Protein AF-A0A0D0D983-F1 (afdb_monomer_lite)

Radius of gyration: 30.95 Å; chains: 1; bounding box: 93×70×73 Å

Structure (mmCIF, N/CA/C/O backbone):
data_AF-A0A0D0D983-F1
#
_entry.id   AF-A0A0D0D983-F1
#
loop_
_atom_site.group_PDB
_atom_site.id
_atom_site.type_symbol
_atom_site.label_atom_id
_atom_site.label_alt_id
_atom_site.label_comp_id
_atom_site.label_asym_id
_atom_site.label_entity_id
_atom_site.label_seq_id
_atom_site.pdbx_PDB_ins_code
_atom_site.Cartn_x
_atom_site.Cartn_y
_atom_site.Cartn_z
_atom_site.occupancy
_atom_site.B_iso_or_equiv
_atom_site.auth_seq_id
_atom_site.auth_comp_id
_atom_site.auth_asym_id
_atom_site.auth_atom_id
_atom_site.pdbx_PDB_model_num
ATOM 1 N N . MET A 1 1 ? 35.227 32.029 10.559 1.00 40.72 1 MET A N 1
ATOM 2 C CA . MET A 1 1 ? 36.625 31.815 11.017 1.00 40.72 1 MET A CA 1
ATOM 3 C C . MET A 1 1 ? 36.654 30.471 11.719 1.00 40.72 1 MET A C 1
ATOM 5 O O . MET A 1 1 ? 35.724 30.295 12.499 1.00 40.72 1 MET A O 1
ATOM 9 N N . PRO A 1 2 ? 37.573 29.514 11.460 1.00 29.91 2 PRO A N 1
ATOM 10 C CA . PRO A 1 2 ? 38.997 29.578 11.035 1.00 29.91 2 PRO A CA 1
ATOM 11 C C . PRO A 1 2 ? 39.273 28.670 9.791 1.00 29.91 2 PRO A C 1
ATOM 13 O O . PRO A 1 2 ? 38.312 28.164 9.230 1.00 29.91 2 PRO A O 1
ATOM 16 N N . SER A 1 3 ? 40.459 28.376 9.238 1.00 24.23 3 SER A N 1
ATOM 17 C CA . SER A 1 3 ? 41.839 28.895 9.237 1.00 24.23 3 SER A CA 1
ATOM 18 C C . SER A 1 3 ? 42.443 28.533 7.862 1.00 24.23 3 SER A C 1
ATOM 20 O O . SER A 1 3 ? 42.265 27.422 7.366 1.00 24.23 3 SER A O 1
ATOM 22 N N . GLN A 1 4 ? 43.168 29.464 7.239 1.00 34.78 4 GLN A N 1
ATOM 23 C CA . GLN A 1 4 ? 44.012 29.185 6.075 1.00 34.78 4 GLN A CA 1
ATOM 24 C C . GLN A 1 4 ? 45.352 28.624 6.559 1.00 34.78 4 GLN A C 1
ATOM 26 O O . GLN A 1 4 ? 46.092 29.324 7.247 1.00 34.78 4 GLN A O 1
ATOM 31 N N . ASN A 1 5 ? 45.689 27.395 6.166 1.00 28.53 5 ASN A N 1
ATOM 32 C CA . ASN A 1 5 ? 47.067 26.911 6.218 1.00 28.53 5 ASN A CA 1
ATOM 33 C C . ASN A 1 5 ? 47.711 27.123 4.847 1.00 28.53 5 ASN A C 1
ATOM 35 O O . ASN A 1 5 ? 47.499 26.363 3.904 1.00 28.53 5 ASN A O 1
ATOM 39 N N . HIS A 1 6 ? 48.491 28.195 4.757 1.00 31.31 6 HIS A N 1
ATOM 40 C CA . HIS A 1 6 ? 49.350 28.514 3.629 1.00 31.31 6 HIS A CA 1
ATOM 41 C C . HIS A 1 6 ? 50.583 27.597 3.689 1.00 31.31 6 HIS A C 1
ATOM 43 O O . HIS A 1 6 ? 51.436 27.762 4.558 1.00 31.31 6 HIS A O 1
ATOM 49 N N . ILE A 1 7 ? 50.696 26.627 2.777 1.00 30.27 7 ILE A N 1
ATOM 50 C CA . ILE A 1 7 ? 51.975 25.954 2.506 1.00 30.27 7 ILE A CA 1
ATOM 51 C C . ILE A 1 7 ? 52.600 26.671 1.313 1.00 30.27 7 ILE A C 1
ATOM 53 O O . ILE A 1 7 ? 52.200 26.486 0.166 1.00 30.27 7 ILE A O 1
ATOM 57 N N . SER A 1 8 ? 53.563 27.542 1.596 1.00 40.62 8 SER A N 1
ATOM 58 C CA . SER A 1 8 ? 54.465 28.115 0.604 1.00 40.62 8 SER A CA 1
ATOM 59 C C . SER A 1 8 ? 55.426 27.028 0.112 1.00 40.62 8 SER A C 1
ATOM 61 O O . SER A 1 8 ? 56.425 26.708 0.749 1.00 40.62 8 SER A O 1
ATOM 63 N N . SER A 1 9 ? 55.135 26.448 -1.051 1.00 34.34 9 SER A N 1
ATOM 64 C CA . SER A 1 9 ? 56.134 25.717 -1.832 1.00 34.34 9 SER A CA 1
ATOM 65 C C . SER A 1 9 ? 56.371 26.460 -3.138 1.00 34.34 9 SER A C 1
ATOM 67 O O . SER A 1 9 ? 55.798 26.153 -4.178 1.00 34.34 9 SER A O 1
ATOM 69 N N . THR A 1 10 ? 57.232 27.472 -3.083 1.00 44.28 10 THR A N 1
ATOM 70 C CA . THR A 1 10 ? 57.889 28.046 -4.259 1.00 44.28 10 THR A CA 1
ATOM 71 C C . THR A 1 10 ? 58.893 27.031 -4.806 1.00 44.28 10 THR A C 1
ATOM 73 O O . THR A 1 10 ? 60.103 27.165 -4.652 1.00 44.28 10 THR A O 1
ATOM 76 N N . LYS A 1 11 ? 58.394 25.976 -5.454 1.00 43.31 11 LYS A N 1
ATOM 77 C CA . LYS A 1 11 ? 59.186 25.227 -6.429 1.00 43.31 11 LYS A CA 1
ATOM 78 C C . LYS A 1 11 ? 58.857 25.790 -7.799 1.00 43.31 11 LYS A C 1
ATOM 80 O O . LYS A 1 11 ? 57.850 25.432 -8.400 1.00 43.31 11 LYS A O 1
ATOM 85 N N . VAL A 1 12 ? 59.712 26.695 -8.268 1.00 46.66 12 VAL A N 1
ATOM 86 C CA . VAL A 1 12 ? 59.749 27.059 -9.685 1.00 46.66 12 VAL A CA 1
ATOM 87 C C . VAL A 1 12 ? 59.957 25.754 -10.466 1.00 46.66 12 VAL A C 1
ATOM 89 O O . VAL A 1 12 ? 60.898 25.018 -10.148 1.00 46.66 12 VAL A O 1
ATOM 92 N N . PRO A 1 13 ? 59.068 25.400 -11.409 1.00 44.19 13 PRO A N 1
ATOM 93 C CA . PRO A 1 13 ? 59.218 24.172 -12.173 1.00 44.19 13 PRO A CA 1
ATOM 94 C C . PRO A 1 13 ? 60.497 24.243 -13.023 1.00 44.19 13 PRO A C 1
ATOM 96 O O . PRO A 1 13 ? 60.890 25.333 -13.447 1.00 44.19 13 PRO A O 1
ATOM 99 N N . PRO A 1 14 ? 61.173 23.109 -13.274 1.00 44.84 14 PRO A N 1
ATOM 100 C CA . PRO A 1 14 ? 62.372 23.101 -14.097 1.00 44.84 14 PRO A CA 1
ATOM 101 C C . PRO A 1 14 ? 62.023 23.540 -15.522 1.00 44.84 14 PRO A C 1
ATOM 103 O O . PRO A 1 14 ? 61.199 22.923 -16.199 1.00 44.84 14 PRO A O 1
ATOM 106 N N . THR A 1 15 ? 62.662 24.611 -15.982 1.00 42.84 15 THR A N 1
ATOM 107 C CA . THR A 1 15 ? 62.590 25.076 -17.366 1.00 42.84 15 THR A CA 1
ATOM 108 C C . THR A 1 15 ? 63.354 24.098 -18.254 1.00 42.84 15 THR A C 1
ATOM 110 O O . THR A 1 15 ? 64.572 23.972 -18.144 1.00 42.84 15 THR A O 1
ATOM 113 N N . ASN A 1 16 ? 62.637 23.387 -19.128 1.00 43.53 16 ASN A N 1
ATOM 114 C CA . ASN A 1 16 ? 63.228 22.574 -20.190 1.00 43.53 16 ASN A CA 1
ATOM 115 C C . ASN A 1 16 ? 63.520 23.474 -21.410 1.00 43.53 16 ASN A C 1
ATOM 117 O O . ASN A 1 16 ? 62.570 23.968 -22.015 1.00 43.53 16 ASN A O 1
ATOM 121 N N . PRO A 1 17 ? 64.788 23.686 -21.804 1.00 49.78 17 PRO A N 1
ATOM 122 C CA . PRO A 1 17 ? 65.133 24.515 -22.959 1.00 49.78 17 PRO A CA 1
ATOM 123 C C . PRO A 1 17 ? 64.909 23.824 -24.319 1.00 49.78 17 PRO A C 1
ATOM 125 O O . PRO A 1 17 ? 65.113 24.455 -25.353 1.00 49.78 17 PRO A O 1
ATOM 128 N N . TYR A 1 18 ? 64.474 22.556 -24.347 1.00 47.25 18 TYR A N 1
ATOM 129 C CA . TYR A 1 18 ? 64.285 21.781 -25.576 1.00 47.25 18 TYR A CA 1
ATOM 130 C C . TYR A 1 18 ? 62.932 21.047 -25.580 1.00 47.25 18 TYR A C 1
ATOM 132 O O . TYR A 1 18 ? 62.828 19.894 -25.159 1.00 47.25 18 TYR A O 1
ATOM 140 N N . GLY A 1 19 ? 61.878 21.713 -26.061 1.00 40.69 19 GLY A N 1
ATOM 141 C CA . GLY A 1 19 ? 60.592 21.084 -26.393 1.00 40.69 19 GLY A CA 1
ATOM 142 C C . GLY A 1 19 ? 59.383 21.977 -26.118 1.00 40.69 19 GLY A C 1
ATOM 143 O O . GLY A 1 19 ? 59.197 22.443 -24.997 1.00 40.69 19 GLY A O 1
ATOM 144 N N . GLY A 1 20 ? 58.549 22.204 -27.138 1.00 42.56 20 GLY A N 1
ATOM 145 C CA . GLY A 1 20 ? 57.268 22.895 -26.984 1.00 42.56 20 GLY A CA 1
ATOM 146 C C . GLY A 1 20 ? 56.343 22.124 -26.042 1.00 42.56 20 GLY A C 1
ATOM 147 O O . GLY A 1 20 ? 56.161 20.915 -26.191 1.00 42.56 20 GLY A O 1
ATOM 148 N N . TRP A 1 21 ? 55.779 22.810 -25.052 1.00 42.06 21 TRP A N 1
ATOM 149 C CA . TRP A 1 21 ? 54.730 22.248 -24.208 1.00 42.06 21 TRP A CA 1
ATOM 150 C C . TRP A 1 21 ? 53.439 22.115 -25.022 1.00 42.06 21 TRP A C 1
ATOM 152 O O . TRP A 1 21 ? 52.873 23.119 -25.440 1.00 42.06 21 TRP A O 1
ATOM 162 N N . ASN A 1 22 ? 52.936 20.891 -25.185 1.00 54.41 22 ASN A N 1
ATOM 163 C CA . ASN A 1 22 ? 51.517 20.679 -25.467 1.00 54.41 22 ASN A CA 1
ATOM 164 C C . ASN A 1 22 ? 50.792 20.661 -24.115 1.00 54.41 22 ASN A C 1
ATOM 166 O O . ASN A 1 22 ? 50.646 19.604 -23.500 1.00 54.41 22 ASN A O 1
ATOM 170 N N . SER A 1 23 ? 50.407 21.832 -23.606 1.00 59.72 23 SER A N 1
ATOM 171 C CA . SER A 1 23 ? 49.508 21.910 -22.452 1.00 59.72 23 SER A CA 1
ATOM 172 C C . SER A 1 23 ? 48.137 21.373 -22.858 1.00 59.72 23 SER A C 1
ATOM 174 O O . SER A 1 23 ? 47.610 21.733 -23.909 1.00 59.72 23 SER A O 1
ATOM 176 N N . SER A 1 24 ? 47.566 20.486 -22.043 1.00 74.44 24 SER A N 1
ATOM 177 C CA . SER A 1 24 ? 46.196 20.015 -22.253 1.00 74.44 24 SER A CA 1
ATOM 178 C C . SER A 1 24 ? 45.245 21.210 -22.226 1.00 74.44 24 SER A C 1
ATOM 180 O O . SER A 1 24 ? 45.386 22.058 -21.351 1.00 74.44 24 SER A O 1
ATOM 182 N N . HIS A 1 25 ? 44.249 21.249 -23.114 1.00 73.81 25 HIS A N 1
ATOM 183 C CA . HIS A 1 25 ? 43.203 22.278 -23.062 1.00 73.81 25 HIS A CA 1
ATOM 184 C C . HIS A 1 25 ? 42.535 22.333 -21.681 1.00 73.81 25 HIS A C 1
ATOM 186 O O . HIS A 1 25 ? 42.273 23.413 -21.194 1.00 73.81 25 HIS A O 1
ATOM 192 N N . LEU A 1 26 ? 42.396 21.197 -20.987 1.00 81.81 26 LEU A N 1
ATOM 193 C CA . LEU A 1 26 ? 41.905 21.142 -19.601 1.00 81.81 26 LEU A CA 1
ATOM 194 C C . LEU A 1 26 ? 42.704 21.972 -18.565 1.00 81.81 26 LEU A C 1
ATOM 196 O O . LEU A 1 26 ? 42.230 22.147 -17.451 1.00 81.81 26 LEU A O 1
ATOM 200 N N . GLU A 1 27 ? 43.920 22.437 -18.870 1.00 79.19 27 GLU A N 1
ATOM 201 C CA . GLU A 1 27 ? 44.646 23.363 -17.978 1.00 79.19 27 GLU A CA 1
ATOM 202 C C . GLU A 1 27 ? 44.090 24.800 -18.055 1.00 79.19 27 GLU A C 1
ATOM 204 O O . GLU A 1 27 ? 44.438 25.634 -17.222 1.00 79.19 27 GLU A O 1
ATOM 209 N N . ASP A 1 28 ? 43.239 25.091 -19.045 1.00 81.56 28 ASP A N 1
ATOM 210 C CA . ASP A 1 28 ? 42.466 26.325 -19.124 1.00 81.56 28 ASP A CA 1
ATOM 211 C C . ASP A 1 28 ? 41.277 26.244 -18.139 1.00 81.56 28 ASP A C 1
ATOM 213 O O . ASP A 1 28 ? 40.438 25.342 -18.247 1.00 81.56 28 ASP A O 1
ATOM 217 N N . PRO A 1 29 ? 41.197 27.137 -17.138 1.00 80.38 29 PRO A N 1
ATOM 218 C CA . PRO A 1 29 ? 40.127 27.100 -16.149 1.00 80.38 29 PRO A CA 1
ATOM 219 C C . PRO A 1 29 ? 38.742 27.345 -16.761 1.00 80.38 29 PRO A C 1
ATOM 221 O O . PRO A 1 29 ? 37.766 26.799 -16.249 1.00 80.38 29 PRO A O 1
ATOM 224 N N . ASP A 1 30 ? 38.640 28.103 -17.855 1.00 82.88 30 ASP A N 1
ATOM 225 C CA . ASP A 1 30 ? 37.354 28.439 -18.468 1.00 82.88 30 ASP A CA 1
ATOM 226 C C . ASP A 1 30 ? 36.759 27.214 -19.168 1.00 82.88 30 ASP A C 1
ATOM 228 O O . ASP A 1 30 ? 35.594 26.872 -18.950 1.00 82.88 30 ASP A O 1
ATOM 232 N N . ILE A 1 31 ? 37.579 26.467 -19.919 1.00 85.12 31 ILE A N 1
ATOM 233 C CA . ILE A 1 31 ? 37.117 25.225 -20.555 1.00 85.12 31 ILE A CA 1
ATOM 234 C C . ILE A 1 31 ? 36.830 24.133 -19.517 1.00 85.12 31 ILE A C 1
ATOM 236 O O . ILE A 1 31 ? 35.876 23.372 -19.668 1.00 85.12 31 ILE A O 1
ATOM 240 N N . ALA A 1 32 ? 37.628 24.048 -18.446 1.00 84.38 32 ALA A N 1
ATOM 241 C CA . ALA A 1 32 ? 37.418 23.068 -17.386 1.00 84.38 32 ALA A CA 1
ATOM 242 C C . ALA A 1 32 ? 36.107 23.328 -16.626 1.00 84.38 32 ALA A C 1
ATOM 244 O O . ALA A 1 32 ? 35.363 22.381 -16.361 1.00 84.38 32 ALA A O 1
ATOM 245 N N . ASN A 1 33 ? 35.801 24.592 -16.318 1.00 83.81 33 ASN A N 1
ATOM 246 C CA . ASN A 1 33 ? 34.546 24.979 -15.674 1.00 83.81 33 ASN A CA 1
ATOM 247 C C . ASN A 1 33 ? 33.342 24.709 -16.580 1.00 83.81 33 ASN A C 1
ATOM 249 O O . ASN A 1 33 ? 32.372 24.107 -16.131 1.00 83.81 33 ASN A O 1
ATOM 253 N N . GLU A 1 34 ? 33.421 25.056 -17.864 1.00 88.88 34 GLU A N 1
ATOM 254 C CA . GLU A 1 34 ? 32.304 24.857 -18.792 1.00 88.88 34 GLU A CA 1
ATOM 255 C C . GLU A 1 34 ? 32.012 23.367 -19.042 1.00 88.88 34 GLU A C 1
ATOM 257 O O . GLU A 1 34 ? 30.856 22.941 -19.067 1.00 88.88 34 GLU A O 1
ATOM 262 N N . ILE A 1 35 ? 33.054 22.532 -19.138 1.00 88.00 35 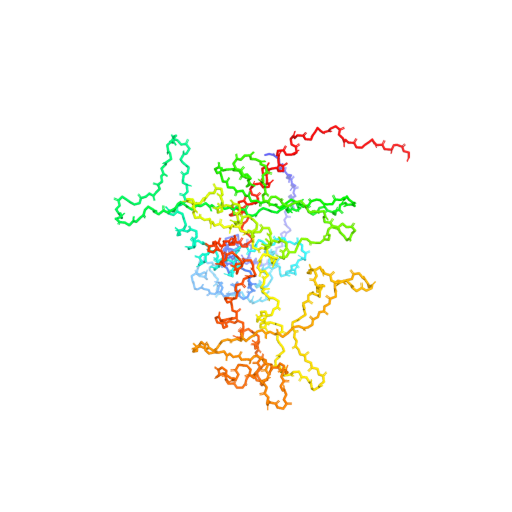ILE A N 1
ATOM 263 C CA . ILE A 1 35 ? 32.886 21.072 -19.178 1.00 88.00 35 ILE A CA 1
ATOM 264 C C . ILE A 1 35 ? 32.237 20.580 -17.880 1.00 88.00 35 ILE A C 1
ATOM 266 O O . ILE A 1 35 ? 31.380 19.699 -17.923 1.00 88.00 35 ILE A O 1
ATOM 270 N N . HIS A 1 36 ? 32.609 21.137 -16.725 1.00 85.00 36 HIS A N 1
ATOM 271 C CA . HIS A 1 36 ? 32.010 20.757 -15.448 1.00 85.00 36 HIS A CA 1
ATOM 272 C C . HIS A 1 36 ? 30.513 21.096 -15.400 1.00 85.00 36 HIS A C 1
ATOM 274 O O . HIS A 1 36 ? 29.711 20.228 -15.059 1.00 85.00 36 HIS A O 1
ATOM 280 N N . GLU A 1 37 ? 30.130 22.311 -15.795 1.00 87.31 37 GLU A N 1
ATOM 281 C CA . GLU A 1 37 ? 28.731 22.749 -15.883 1.00 87.31 37 GLU A CA 1
ATOM 282 C C . GLU A 1 37 ? 27.927 21.887 -16.863 1.00 87.31 37 GLU A C 1
ATOM 284 O O . GLU A 1 37 ? 26.814 21.448 -16.556 1.00 87.31 37 GLU A O 1
ATOM 289 N N . HIS A 1 38 ? 28.509 21.561 -18.021 1.00 89.81 38 HIS A N 1
ATOM 290 C CA . HIS A 1 38 ? 27.853 20.694 -18.988 1.00 89.81 38 HIS A CA 1
ATOM 291 C C . HIS A 1 38 ? 27.598 19.291 -18.423 1.00 89.81 38 HIS A C 1
ATOM 293 O O . HIS A 1 38 ? 26.477 18.785 -18.511 1.00 89.81 38 HIS A O 1
ATOM 299 N N . LEU A 1 39 ? 28.598 18.672 -17.793 1.00 86.12 39 LEU A N 1
ATOM 300 C CA . LEU A 1 39 ? 28.439 17.351 -17.185 1.00 86.12 39 LEU A CA 1
ATOM 301 C C . LEU A 1 39 ? 27.414 17.370 -16.040 1.00 86.12 39 LEU A C 1
ATOM 303 O O . LEU A 1 39 ? 26.601 16.452 -15.938 1.00 86.12 39 LEU A O 1
ATOM 307 N N . GLN A 1 40 ? 27.376 18.431 -15.229 1.00 83.88 40 GLN A N 1
ATOM 308 C CA . GLN A 1 40 ? 26.335 18.603 -14.211 1.00 83.88 40 GLN A CA 1
ATOM 309 C C . GLN A 1 40 ? 24.926 18.654 -14.824 1.00 83.88 40 GLN A C 1
ATOM 311 O O . GLN A 1 40 ? 24.014 18.031 -14.283 1.00 83.88 40 GLN A O 1
ATOM 316 N N . SER A 1 41 ? 24.752 19.314 -15.976 1.00 85.19 41 SER A N 1
ATOM 317 C CA . SER A 1 41 ? 23.451 19.401 -16.664 1.00 85.19 41 SER A CA 1
ATOM 318 C C . SER A 1 41 ? 22.926 18.058 -17.199 1.00 85.19 41 SER A C 1
ATOM 320 O O . SER A 1 41 ? 21.718 17.881 -17.337 1.00 85.19 41 SER A O 1
ATOM 322 N N . ILE A 1 42 ? 23.812 17.092 -17.472 1.00 85.44 42 ILE A N 1
ATOM 323 C CA . ILE A 1 42 ? 23.452 15.730 -17.911 1.00 85.44 42 ILE A CA 1
ATOM 324 C C . ILE A 1 42 ? 23.037 14.856 -16.718 1.00 85.44 42 ILE A C 1
ATOM 326 O O . ILE A 1 42 ? 22.211 13.948 -16.844 1.00 85.44 42 ILE A O 1
ATOM 330 N N . GLY A 1 43 ? 23.611 15.120 -15.543 1.00 80.00 43 GLY A N 1
ATOM 331 C CA . GLY A 1 43 ? 23.268 14.452 -14.296 1.00 80.00 43 GLY A CA 1
ATOM 332 C C . GLY A 1 43 ? 23.968 13.104 -14.102 1.00 80.00 43 GLY A C 1
ATOM 333 O O . GLY A 1 43 ? 25.154 12.928 -14.367 1.00 80.00 43 GLY A O 1
ATOM 334 N N . LYS A 1 44 ? 23.242 12.123 -13.561 1.00 78.38 44 LYS A N 1
ATOM 335 C CA . LYS A 1 44 ? 23.834 10.910 -12.965 1.00 78.38 44 LYS A CA 1
ATOM 336 C C . LYS A 1 44 ? 24.599 10.011 -13.942 1.00 78.38 44 LYS A C 1
ATOM 338 O O . LYS A 1 44 ? 25.470 9.257 -13.511 1.00 78.38 44 LYS A O 1
ATOM 343 N N . TYR A 1 45 ? 24.251 10.042 -15.228 1.00 84.75 45 TYR A N 1
ATOM 344 C CA . TYR A 1 45 ? 24.737 9.076 -16.216 1.00 84.75 45 TYR A CA 1
ATOM 345 C C . TYR A 1 45 ? 25.743 9.646 -17.220 1.00 84.75 45 TYR A C 1
ATOM 347 O O . TYR A 1 45 ? 25.776 9.206 -18.367 1.00 84.75 45 TYR A O 1
ATOM 355 N N . VAL A 1 46 ? 26.588 10.580 -16.774 1.00 88.69 46 VAL A N 1
ATOM 356 C CA . VAL A 1 46 ? 27.654 11.182 -17.589 1.00 88.69 46 VAL A CA 1
ATOM 357 C C . VAL A 1 46 ? 28.701 10.176 -18.066 1.00 88.69 46 VAL A C 1
ATOM 359 O O . VAL A 1 46 ? 29.213 9.338 -17.321 1.00 88.69 46 VAL A O 1
ATOM 362 N N . ARG A 1 47 ? 29.085 10.287 -19.330 1.00 90.81 47 ARG A N 1
ATOM 363 C CA . ARG A 1 47 ? 30.058 9.442 -20.021 1.00 90.81 47 ARG A CA 1
ATOM 364 C C . ARG A 1 47 ? 31.125 10.321 -20.652 1.00 90.81 47 ARG A C 1
ATOM 366 O O . ARG A 1 47 ? 30.902 11.479 -20.970 1.00 90.81 47 ARG A O 1
ATOM 373 N N . ALA A 1 48 ? 32.275 9.720 -20.941 1.00 89.94 48 ALA A N 1
ATOM 374 C CA . ALA A 1 48 ? 33.352 10.420 -21.639 1.00 89.94 48 ALA A CA 1
ATOM 375 C C . ALA A 1 48 ? 32.934 10.916 -23.034 1.00 89.94 48 ALA A C 1
ATOM 377 O O . ALA A 1 48 ? 33.461 11.924 -23.488 1.00 89.94 48 ALA A O 1
ATOM 378 N N . GLN A 1 49 ? 31.982 10.233 -23.682 1.00 90.81 49 GLN A N 1
ATOM 379 C CA . GLN A 1 49 ? 31.431 10.676 -24.963 1.00 90.81 49 GLN A CA 1
ATOM 380 C C . GLN A 1 49 ? 30.741 12.033 -24.837 1.00 90.81 49 GLN A C 1
ATOM 382 O O . GLN A 1 49 ? 30.824 12.835 -25.749 1.00 90.81 49 GLN A O 1
ATOM 387 N N . ASP A 1 50 ? 30.150 12.332 -23.682 1.00 90.69 50 ASP A N 1
ATOM 388 C CA . ASP A 1 50 ? 29.413 13.575 -23.505 1.00 90.69 50 ASP A CA 1
ATOM 389 C C . ASP A 1 50 ? 30.358 14.800 -23.460 1.00 90.69 50 ASP A C 1
ATOM 391 O O . ASP A 1 50 ? 29.954 15.900 -23.810 1.00 90.69 50 ASP A O 1
ATOM 395 N N . ILE A 1 51 ? 31.642 14.620 -23.106 1.00 89.44 51 ILE A N 1
ATOM 396 C CA . ILE A 1 51 ? 32.666 15.677 -23.241 1.00 89.44 51 ILE A CA 1
ATOM 397 C C . ILE A 1 51 ? 33.058 15.868 -24.711 1.00 89.44 51 ILE A C 1
ATOM 399 O O . ILE A 1 51 ? 33.204 16.999 -25.162 1.00 89.44 51 ILE A O 1
ATOM 403 N N . ASP A 1 52 ? 33.256 14.773 -25.446 1.00 90.25 52 ASP A N 1
ATOM 404 C CA . ASP A 1 52 ? 33.609 14.815 -26.871 1.00 90.25 52 ASP A CA 1
ATOM 405 C C . ASP A 1 52 ? 32.485 15.478 -27.684 1.00 90.25 52 ASP A C 1
ATOM 407 O O . ASP A 1 52 ? 32.719 16.479 -28.356 1.00 90.25 52 ASP A O 1
ATOM 411 N N . ASP A 1 53 ? 31.242 15.027 -27.488 1.00 90.75 53 ASP A N 1
ATOM 412 C CA . ASP A 1 53 ? 30.044 15.577 -28.128 1.00 90.75 53 ASP A CA 1
ATOM 413 C C . ASP A 1 53 ? 29.839 17.064 -27.789 1.00 90.75 53 ASP A C 1
ATOM 415 O O . ASP A 1 53 ? 29.387 17.844 -28.629 1.00 90.75 53 ASP A O 1
ATOM 419 N N . TYR A 1 54 ? 30.170 17.486 -26.563 1.00 90.00 54 TYR A N 1
ATOM 420 C CA . TYR A 1 54 ? 30.094 18.892 -26.167 1.00 90.00 54 TYR A CA 1
ATOM 421 C C . TYR A 1 54 ? 31.124 19.756 -26.882 1.00 90.00 54 TYR A C 1
ATOM 423 O O . TYR A 1 54 ? 30.794 20.822 -27.401 1.00 90.00 54 TYR A O 1
ATOM 431 N N . LEU A 1 55 ? 32.371 19.290 -26.910 1.00 88.44 55 LEU A N 1
ATOM 432 C CA . LEU A 1 55 ? 33.480 20.009 -27.522 1.00 88.44 55 LEU A CA 1
ATOM 433 C C . LEU A 1 55 ? 33.428 19.982 -29.050 1.00 88.44 55 LEU A C 1
ATOM 435 O O . LEU A 1 55 ? 34.132 20.777 -29.664 1.00 88.44 55 LEU A O 1
ATOM 439 N N . ASP A 1 56 ? 32.610 19.118 -29.661 1.00 88.50 56 ASP A N 1
ATOM 440 C CA . ASP A 1 56 ? 32.363 19.129 -31.106 1.00 88.50 56 ASP A CA 1
ATOM 441 C C . ASP A 1 56 ? 31.349 20.185 -31.560 1.00 88.50 56 ASP A C 1
ATOM 443 O O . ASP A 1 56 ? 31.255 20.488 -32.751 1.00 88.50 56 ASP A O 1
ATOM 447 N N . LYS A 1 57 ? 30.593 20.789 -30.636 1.00 88.88 57 LYS A N 1
ATOM 448 C CA . LYS A 1 57 ? 29.609 21.812 -31.000 1.00 88.88 57 LYS A CA 1
ATOM 449 C C . LYS A 1 57 ? 30.298 23.019 -31.638 1.00 88.88 57 LYS A C 1
ATOM 451 O O . LYS A 1 57 ? 31.287 23.537 -31.119 1.00 88.88 57 LYS A O 1
ATOM 456 N N . GLU A 1 58 ? 29.760 23.484 -32.762 1.00 86.31 58 GLU A N 1
ATOM 457 C CA . GLU A 1 58 ? 30.371 24.533 -33.589 1.00 86.31 58 GLU A CA 1
ATOM 458 C C . GLU A 1 58 ? 30.618 25.840 -32.811 1.00 86.31 58 GLU A C 1
ATOM 460 O O . GLU A 1 58 ? 31.669 26.472 -32.953 1.00 86.31 58 GLU A O 1
ATOM 465 N N . ASP A 1 59 ? 29.696 26.212 -31.922 1.00 87.19 59 ASP A N 1
ATOM 466 C CA . ASP A 1 59 ? 29.811 27.380 -31.048 1.00 87.19 59 ASP A CA 1
ATOM 467 C C . ASP A 1 59 ? 30.901 27.207 -29.974 1.00 87.19 59 ASP A C 1
ATOM 469 O O . ASP A 1 59 ? 31.657 28.142 -29.707 1.00 87.19 59 ASP A O 1
ATOM 473 N N . VAL A 1 60 ? 31.034 26.012 -29.390 1.00 85.69 60 VAL A N 1
ATOM 474 C CA . VAL A 1 60 ? 32.070 25.680 -28.396 1.00 85.69 60 VAL A CA 1
ATOM 475 C C . VAL A 1 60 ? 33.452 25.669 -29.059 1.00 85.69 60 VAL A C 1
ATOM 477 O O . VAL A 1 60 ? 34.385 26.310 -28.567 1.00 85.69 60 VAL A O 1
ATOM 480 N N . ARG A 1 61 ? 33.582 25.026 -30.228 1.00 84.38 61 ARG A N 1
ATOM 481 C CA . ARG A 1 61 ? 34.834 24.980 -31.009 1.00 84.38 61 ARG A CA 1
ATOM 482 C C . ARG A 1 61 ? 35.313 26.366 -31.400 1.00 84.38 61 ARG A C 1
ATOM 484 O O . ARG A 1 61 ? 36.508 26.645 -31.315 1.00 84.38 61 ARG A O 1
ATOM 491 N N . THR A 1 62 ? 34.388 27.235 -31.799 1.00 84.56 62 THR A N 1
ATOM 492 C CA . THR A 1 62 ? 34.702 28.616 -32.178 1.00 84.56 62 THR A CA 1
ATOM 493 C C . THR A 1 62 ? 35.168 29.431 -30.972 1.00 84.56 62 THR A C 1
ATOM 495 O O . THR A 1 62 ? 36.181 30.123 -31.067 1.00 84.56 62 THR A O 1
ATOM 498 N N . ARG A 1 63 ? 34.484 29.315 -29.823 1.00 83.62 63 ARG A N 1
ATOM 499 C CA . ARG A 1 63 ? 34.835 30.041 -28.588 1.00 83.62 63 ARG A CA 1
ATOM 500 C C . ARG A 1 63 ? 36.210 29.655 -28.044 1.00 83.62 63 ARG A C 1
ATOM 502 O O . ARG A 1 63 ? 37.004 30.540 -27.741 1.00 83.62 63 ARG A O 1
ATOM 509 N N . PHE A 1 64 ? 36.517 28.359 -27.994 1.00 82.75 64 PHE A N 1
ATOM 510 C CA . PHE A 1 64 ? 37.787 27.847 -27.460 1.00 82.75 64 PHE A CA 1
ATOM 511 C C . PHE A 1 64 ? 38.869 27.609 -28.527 1.00 82.75 64 PHE A C 1
ATOM 513 O O . PHE A 1 64 ? 39.935 27.076 -28.223 1.00 82.75 64 PHE A O 1
ATOM 520 N N . GLN A 1 65 ? 38.614 27.998 -29.782 1.00 82.19 65 GLN A N 1
ATOM 521 C CA . GLN A 1 65 ? 39.534 27.848 -30.921 1.00 82.19 65 GLN A CA 1
ATOM 522 C C . GLN A 1 65 ? 40.027 26.399 -31.128 1.00 82.19 65 GLN A C 1
ATOM 524 O O . GLN A 1 65 ? 41.174 26.151 -31.518 1.00 82.19 65 GLN A O 1
ATOM 529 N N . ILE A 1 66 ? 39.146 25.425 -30.883 1.00 80.12 66 ILE A N 1
ATOM 530 C CA . ILE A 1 66 ? 39.439 23.990 -30.970 1.00 80.12 66 ILE A CA 1
ATOM 531 C C . ILE A 1 66 ? 39.316 23.537 -32.428 1.00 80.12 66 ILE A C 1
ATOM 533 O O . ILE A 1 66 ? 38.223 23.450 -32.993 1.00 80.12 66 ILE A O 1
ATOM 537 N N . LYS A 1 67 ? 40.459 23.235 -33.053 1.00 74.62 67 LYS A N 1
ATOM 538 C CA . LYS A 1 67 ? 40.526 22.834 -34.469 1.00 74.62 67 LYS A CA 1
ATOM 539 C C . LYS A 1 67 ? 39.969 21.439 -34.726 1.00 74.62 67 LYS A C 1
ATOM 541 O O . LYS A 1 67 ? 39.283 21.251 -35.723 1.00 74.62 67 LYS A O 1
ATOM 546 N N . GLU A 1 68 ? 40.230 20.493 -33.834 1.00 75.56 68 GLU A N 1
ATOM 547 C CA . GLU A 1 68 ? 39.748 19.109 -33.883 1.00 75.56 68 GLU A CA 1
ATOM 548 C C . GLU A 1 68 ? 39.372 18.683 -32.464 1.00 75.56 68 GLU A C 1
ATOM 550 O O . GLU A 1 68 ? 40.031 19.098 -31.506 1.00 75.56 68 GLU A O 1
ATOM 555 N N . THR A 1 69 ? 38.303 17.900 -32.321 1.00 77.69 69 THR A N 1
ATOM 556 C CA . THR A 1 69 ? 37.830 17.474 -31.002 1.00 77.69 69 THR A CA 1
ATOM 557 C C . THR A 1 69 ? 38.803 16.510 -30.345 1.00 77.69 69 THR A C 1
ATOM 559 O O . THR A 1 69 ? 39.735 15.971 -30.953 1.00 77.69 69 THR A O 1
ATOM 562 N N . ILE A 1 70 ? 38.614 16.314 -29.046 1.00 84.88 70 ILE A N 1
ATOM 563 C CA . ILE A 1 70 ? 39.449 15.397 -28.289 1.00 84.88 70 ILE A CA 1
ATOM 564 C C . ILE A 1 70 ? 39.026 13.956 -28.562 1.00 84.88 70 ILE A C 1
ATOM 566 O O . ILE A 1 70 ? 37.852 13.634 -28.637 1.00 84.88 70 ILE A O 1
ATOM 570 N N . SER A 1 71 ? 39.985 13.034 -28.614 1.00 87.31 71 SER A N 1
ATOM 571 C CA . SER A 1 71 ? 39.625 11.615 -28.668 1.00 87.31 71 SER A CA 1
ATOM 572 C C . SER A 1 71 ? 38.869 11.177 -27.404 1.00 87.31 71 SER A C 1
ATOM 574 O O . SER A 1 71 ? 39.158 11.652 -26.300 1.00 87.31 71 SER A O 1
ATOM 576 N N . LEU A 1 72 ? 38.023 10.149 -27.522 1.00 87.38 72 LEU A N 1
ATOM 577 C CA . LEU A 1 72 ? 37.362 9.507 -26.378 1.00 87.38 72 LEU A CA 1
ATOM 578 C C . LEU A 1 72 ? 38.351 9.068 -25.275 1.00 87.38 72 LEU A C 1
ATOM 580 O O . LEU A 1 72 ? 38.026 9.068 -24.088 1.00 87.38 72 LEU A O 1
ATOM 584 N N . VAL A 1 73 ? 39.581 8.692 -25.643 1.00 88.00 73 VAL A N 1
ATOM 585 C CA . VAL A 1 73 ? 40.642 8.337 -24.682 1.00 88.00 73 VAL A CA 1
ATOM 586 C C . VAL A 1 73 ? 41.091 9.562 -23.882 1.00 88.00 73 VAL A C 1
ATOM 588 O O . VAL A 1 73 ? 41.314 9.462 -22.674 1.00 88.00 73 VAL A O 1
ATOM 591 N N . THR A 1 74 ? 41.194 10.720 -24.531 1.00 87.50 74 THR A N 1
ATOM 592 C CA . THR A 1 74 ? 41.507 12.001 -23.888 1.00 87.50 74 THR A CA 1
ATOM 593 C C . THR A 1 74 ? 40.359 12.452 -22.988 1.00 87.50 74 THR A C 1
ATOM 595 O O . THR A 1 74 ? 40.612 12.776 -21.830 1.00 87.50 74 THR A O 1
ATOM 598 N N . ALA A 1 75 ? 39.108 12.355 -23.450 1.00 88.81 75 ALA A N 1
ATOM 599 C CA . ALA A 1 75 ? 37.923 12.662 -22.646 1.00 88.81 75 ALA A CA 1
ATOM 600 C C . ALA A 1 75 ? 37.851 11.813 -21.363 1.00 88.81 75 ALA A C 1
ATOM 602 O O . ALA A 1 75 ? 37.629 12.336 -20.272 1.00 88.81 75 ALA A O 1
ATOM 603 N N . LYS A 1 76 ? 38.156 10.507 -21.448 1.00 87.62 76 LYS A N 1
ATOM 604 C CA . LYS A 1 76 ? 38.265 9.631 -20.263 1.00 87.62 76 LYS A CA 1
ATOM 605 C C . LYS A 1 76 ? 39.331 10.112 -19.276 1.00 87.62 76 LYS A C 1
ATOM 607 O O . LYS A 1 76 ? 39.103 10.098 -18.069 1.00 87.62 76 LYS A O 1
ATOM 612 N N . ARG A 1 77 ? 40.501 10.536 -19.768 1.00 87.56 77 ARG A N 1
ATOM 613 C CA . ARG A 1 77 ? 41.570 11.086 -18.914 1.00 87.56 77 ARG A CA 1
ATOM 614 C C . ARG A 1 77 ? 41.144 12.395 -18.253 1.00 87.56 77 ARG A C 1
ATOM 616 O O . ARG A 1 77 ? 41.487 12.610 -17.095 1.00 87.56 77 ARG A O 1
ATOM 623 N N . TRP A 1 78 ? 40.396 13.237 -18.964 1.00 90.38 78 TRP A N 1
ATOM 624 C CA . TRP A 1 78 ? 39.867 14.490 -18.429 1.00 90.38 78 TRP A CA 1
ATOM 625 C C . TRP A 1 78 ? 38.845 14.248 -17.323 1.00 90.38 78 TRP A C 1
ATOM 627 O O . TRP A 1 78 ? 39.014 14.806 -16.245 1.00 90.38 78 TRP A O 1
ATOM 637 N N . MET A 1 79 ? 37.893 13.326 -17.512 1.00 89.94 79 MET A N 1
ATOM 638 C CA . MET A 1 79 ? 36.971 12.913 -16.441 1.00 89.94 79 MET A CA 1
ATOM 639 C C . MET A 1 79 ? 37.721 12.493 -15.173 1.00 89.94 79 MET A C 1
ATOM 641 O O . MET A 1 79 ? 37.414 12.974 -14.088 1.00 89.94 79 MET A O 1
ATOM 645 N N . HIS A 1 80 ? 38.753 11.652 -15.307 1.00 83.00 80 HIS A N 1
ATOM 646 C CA . HIS A 1 80 ? 39.568 11.232 -14.164 1.00 83.00 80 HIS A CA 1
ATOM 647 C C . HIS A 1 80 ? 40.297 12.390 -13.477 1.00 83.00 80 HIS A C 1
ATOM 649 O O . HIS A 1 80 ? 40.449 12.362 -12.258 1.00 83.00 80 HIS A O 1
ATOM 655 N N . ARG A 1 81 ? 40.769 13.378 -14.247 1.00 85.00 81 ARG A N 1
ATOM 656 C CA . ARG A 1 81 ? 41.482 14.550 -13.728 1.00 85.00 81 ARG A CA 1
ATOM 657 C C . ARG A 1 81 ? 40.551 15.577 -13.079 1.00 85.00 81 ARG A C 1
ATOM 659 O O . ARG A 1 81 ? 40.988 16.283 -12.182 1.00 85.00 81 ARG A O 1
ATOM 666 N N . MET A 1 82 ? 39.290 15.616 -13.498 1.00 83.25 82 MET A N 1
ATOM 667 C CA . MET A 1 82 ? 38.212 16.415 -12.905 1.00 83.25 82 MET A CA 1
ATOM 668 C C . MET A 1 82 ? 37.455 15.660 -11.794 1.00 83.25 82 MET A C 1
ATOM 670 O O . MET A 1 82 ? 36.347 16.045 -11.436 1.00 83.25 82 MET A O 1
ATOM 674 N N . ASP A 1 83 ? 38.014 14.552 -11.295 1.00 82.56 83 ASP A N 1
ATOM 675 C CA . ASP A 1 83 ? 37.444 13.686 -10.253 1.00 82.56 83 ASP A CA 1
ATOM 676 C C . ASP A 1 83 ? 36.070 13.047 -10.551 1.00 82.56 83 ASP A C 1
ATOM 678 O O . ASP A 1 83 ? 35.450 12.450 -9.668 1.00 82.56 83 ASP A O 1
ATOM 682 N N . TYR A 1 84 ? 35.637 13.012 -11.815 1.00 80.75 84 TYR A N 1
ATOM 683 C CA . TYR A 1 84 ? 34.499 12.195 -12.241 1.00 80.75 84 TYR A CA 1
ATOM 684 C C . TYR A 1 84 ? 34.900 10.717 -12.270 1.00 80.75 84 TYR A C 1
ATOM 686 O O . TYR A 1 84 ? 35.572 10.236 -13.189 1.00 80.75 84 TYR A O 1
ATOM 694 N N . ARG A 1 85 ? 34.485 9.973 -11.241 1.00 78.06 85 ARG A N 1
ATOM 695 C CA . ARG A 1 85 ? 34.755 8.538 -11.102 1.00 78.06 85 ARG A CA 1
ATOM 696 C C . ARG A 1 85 ? 33.458 7.766 -10.948 1.00 78.06 85 ARG A C 1
ATOM 698 O O . ARG A 1 85 ? 32.675 8.023 -10.040 1.00 78.06 85 ARG A O 1
ATOM 705 N N . TRP A 1 86 ? 33.287 6.747 -11.783 1.00 72.50 86 TRP A N 1
ATOM 706 C CA . TRP A 1 86 ? 32.274 5.729 -11.551 1.00 72.50 86 TRP A CA 1
ATOM 707 C C . TRP A 1 86 ? 32.646 4.931 -10.307 1.00 72.50 86 TRP A C 1
ATOM 709 O O . TRP A 1 86 ? 33.631 4.193 -10.299 1.00 72.50 86 TRP A O 1
ATOM 719 N N . THR A 1 87 ? 31.865 5.097 -9.250 1.00 69.31 87 THR A N 1
ATOM 720 C CA . THR A 1 87 ? 31.995 4.315 -8.026 1.00 69.31 87 THR A CA 1
ATOM 721 C C . THR A 1 87 ? 30.754 3.454 -7.846 1.00 69.31 87 THR A C 1
ATOM 723 O O . THR A 1 87 ? 29.665 3.757 -8.338 1.00 69.31 87 THR A O 1
ATOM 726 N N . HIS A 1 88 ? 30.916 2.328 -7.158 1.00 59.88 88 HIS A N 1
ATOM 727 C CA . HIS A 1 88 ? 29.760 1.608 -6.653 1.00 59.88 88 HIS A CA 1
ATOM 728 C C . HIS A 1 88 ? 29.178 2.403 -5.488 1.00 59.88 88 HIS A C 1
ATOM 730 O O . HIS A 1 88 ? 29.914 2.756 -4.567 1.00 59.88 88 HIS A O 1
ATOM 736 N N . ASN A 1 89 ? 27.863 2.629 -5.502 1.00 57.75 89 ASN A N 1
ATOM 737 C CA . ASN A 1 89 ? 27.164 3.171 -4.341 1.00 57.75 89 ASN A CA 1
ATOM 738 C C . ASN A 1 89 ? 27.458 2.275 -3.134 1.00 57.75 89 ASN A C 1
ATOM 740 O O . ASN A 1 89 ? 27.042 1.112 -3.093 1.00 57.75 89 ASN A O 1
ATOM 744 N N . LEU A 1 90 ? 28.197 2.804 -2.161 1.00 51.09 90 LEU A N 1
ATOM 745 C CA . LEU A 1 90 ? 28.406 2.123 -0.895 1.00 51.09 90 LEU A CA 1
ATOM 746 C C . LEU A 1 90 ? 27.040 2.011 -0.207 1.00 51.09 90 LEU A C 1
ATOM 748 O O . LEU A 1 90 ? 26.311 2.995 -0.074 1.00 51.09 90 LEU A O 1
ATOM 752 N N . LYS A 1 91 ? 26.661 0.798 0.206 1.00 40.38 91 LYS A N 1
ATOM 753 C CA . LYS A 1 91 ? 25.442 0.590 0.998 1.00 40.38 91 LYS A CA 1
ATOM 754 C C . LYS A 1 91 ? 25.582 1.396 2.293 1.00 40.38 91 LYS A C 1
ATOM 756 O O . LYS A 1 91 ? 26.452 1.079 3.096 1.00 40.38 91 LYS A O 1
ATOM 761 N N . GLY A 1 92 ? 24.754 2.424 2.479 1.00 42.34 92 GLY A N 1
ATOM 762 C CA . GLY A 1 92 ? 24.747 3.243 3.698 1.00 42.34 92 GLY A CA 1
ATOM 763 C C . GLY A 1 92 ? 24.631 4.751 3.479 1.00 42.34 92 GLY A C 1
ATOM 764 O O . GLY A 1 92 ? 24.358 5.465 4.436 1.00 42.34 92 GLY A O 1
ATOM 765 N N . GLN A 1 93 ? 24.789 5.247 2.249 1.00 49.00 93 GLN A N 1
ATOM 766 C CA . GLN A 1 93 ? 24.521 6.654 1.947 1.00 49.00 93 GLN A CA 1
ATOM 767 C C . GLN A 1 93 ? 23.010 6.850 1.746 1.00 49.00 93 GLN A C 1
ATOM 769 O O . GLN A 1 93 ? 22.410 6.203 0.884 1.00 49.00 93 GLN A O 1
ATOM 774 N N . TYR A 1 94 ? 22.383 7.687 2.579 1.00 48.53 94 TYR A N 1
ATOM 775 C CA . TYR A 1 94 ? 20.968 8.033 2.445 1.00 48.53 94 TYR A CA 1
ATOM 776 C C . TYR A 1 94 ? 20.818 8.934 1.218 1.00 48.53 94 TYR A C 1
ATOM 778 O O . TYR A 1 94 ? 21.172 10.109 1.254 1.00 48.53 94 TYR A O 1
ATOM 786 N N . VAL A 1 95 ? 20.373 8.353 0.106 1.00 53.16 95 VAL A N 1
ATOM 787 C CA . VAL A 1 95 ? 19.931 9.124 -1.056 1.00 53.16 95 VAL A CA 1
ATOM 788 C C . VAL A 1 95 ? 18.502 9.527 -0.767 1.00 53.16 95 VAL A C 1
ATOM 790 O O . VAL A 1 95 ? 17.655 8.660 -0.538 1.00 53.16 95 VAL A O 1
ATOM 793 N N . ASP A 1 96 ? 18.260 10.830 -0.741 1.00 62.50 96 ASP A N 1
ATOM 794 C CA . ASP A 1 96 ? 16.923 11.333 -0.523 1.00 62.50 96 ASP A CA 1
ATOM 795 C C . ASP A 1 96 ? 16.019 10.898 -1.686 1.00 62.50 96 ASP A C 1
ATOM 797 O O . ASP A 1 96 ? 16.289 11.154 -2.858 1.00 62.50 96 ASP A O 1
ATOM 801 N N . GLY A 1 97 ? 15.001 10.107 -1.359 1.00 71.94 97 GLY A N 1
ATOM 802 C CA . GLY A 1 97 ? 14.157 9.435 -2.340 1.00 71.94 97 GLY A CA 1
ATOM 803 C C . GLY A 1 97 ? 13.056 10.324 -2.905 1.00 71.94 97 GLY A C 1
ATOM 804 O O . GLY A 1 97 ? 12.273 9.826 -3.714 1.00 71.94 97 GLY A O 1
ATOM 805 N N . HIS A 1 98 ? 12.961 11.583 -2.466 1.00 73.88 98 HIS A N 1
ATOM 806 C CA . HIS A 1 98 ? 11.880 12.486 -2.856 1.00 73.88 98 HIS A CA 1
ATOM 807 C C . HIS A 1 98 ? 11.895 12.840 -4.352 1.00 73.88 98 HIS A C 1
ATOM 809 O O . HIS A 1 98 ? 10.836 13.086 -4.919 1.00 73.88 98 HIS A O 1
ATOM 815 N N . GLU A 1 99 ? 13.060 12.793 -5.011 1.00 79.25 99 GLU A N 1
ATOM 816 C CA . GLU A 1 99 ? 13.196 13.083 -6.450 1.00 79.25 99 GLU A CA 1
ATOM 817 C C . GLU A 1 99 ? 12.843 11.900 -7.364 1.00 79.25 99 GLU A C 1
ATOM 819 O O . GLU A 1 99 ? 12.906 12.011 -8.586 1.00 79.25 99 GLU A O 1
ATOM 824 N N . ARG A 1 100 ? 12.498 10.731 -6.812 1.00 81.94 100 ARG A N 1
ATOM 825 C CA . ARG A 1 100 ? 12.109 9.589 -7.648 1.00 81.94 100 ARG A CA 1
ATOM 826 C C . ARG A 1 100 ? 10.820 9.900 -8.403 1.00 81.94 100 ARG A C 1
ATOM 828 O O . ARG A 1 100 ? 9.847 10.336 -7.791 1.00 81.94 100 ARG A O 1
ATOM 835 N N . ASP A 1 101 ? 10.773 9.550 -9.687 1.00 82.88 101 ASP A N 1
ATOM 836 C CA . ASP A 1 101 ? 9.612 9.797 -10.555 1.00 82.88 101 ASP A CA 1
ATOM 837 C C . ASP A 1 101 ? 8.291 9.296 -9.954 1.00 82.88 101 ASP A C 1
ATOM 839 O O . ASP A 1 101 ? 7.277 9.989 -10.017 1.00 82.88 101 ASP A O 1
ATOM 843 N N . ASP A 1 102 ? 8.292 8.119 -9.318 1.00 82.31 102 ASP A N 1
ATOM 844 C CA . ASP A 1 102 ? 7.095 7.560 -8.682 1.00 82.31 102 ASP A CA 1
ATOM 845 C C . ASP A 1 102 ? 6.637 8.366 -7.454 1.00 82.31 102 ASP A C 1
ATOM 847 O O . ASP A 1 102 ? 5.437 8.489 -7.199 1.00 82.31 102 ASP A O 1
ATOM 851 N N . VAL A 1 103 ? 7.583 8.949 -6.716 1.00 84.44 103 VAL A N 1
ATOM 852 C CA . VAL A 1 103 ? 7.319 9.786 -5.540 1.00 84.44 103 VAL A CA 1
ATOM 853 C C . VAL A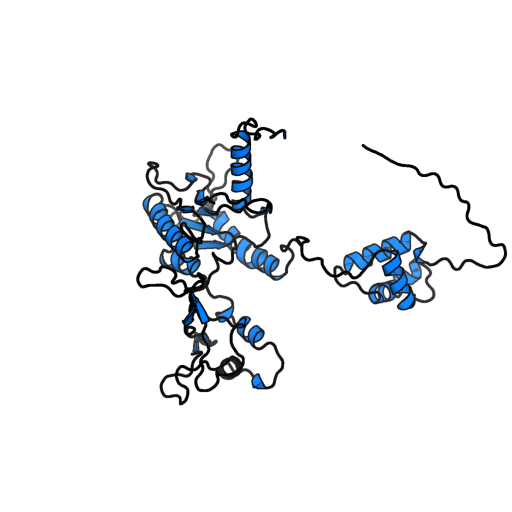 1 103 ? 6.824 11.166 -5.964 1.00 84.44 103 VAL A C 1
ATOM 855 O O . VAL A 1 103 ? 5.783 11.606 -5.473 1.00 84.44 103 VAL A O 1
ATOM 858 N N . ILE A 1 104 ? 7.495 11.801 -6.932 1.00 85.94 104 ILE A N 1
ATOM 859 C CA . ILE A 1 104 ? 7.072 13.080 -7.517 1.00 85.94 104 ILE A CA 1
ATOM 860 C C . ILE A 1 104 ? 5.675 12.943 -8.122 1.00 85.94 104 ILE A C 1
ATOM 862 O O . ILE A 1 104 ? 4.808 13.782 -7.874 1.00 85.94 104 ILE A O 1
ATOM 866 N N . TRP A 1 105 ? 5.428 11.876 -8.889 1.00 90.12 105 TRP A N 1
ATOM 867 C CA . TRP A 1 105 ? 4.127 11.655 -9.507 1.00 90.12 105 TRP A CA 1
ATOM 868 C C . TRP A 1 105 ? 3.025 11.530 -8.457 1.00 90.12 105 TRP A C 1
ATOM 870 O O . TRP A 1 105 ? 2.007 12.207 -8.588 1.00 90.12 105 TRP A O 1
ATOM 880 N N . TYR A 1 106 ? 3.229 10.727 -7.403 1.00 89.44 106 TYR A N 1
ATOM 881 C CA . TYR A 1 106 ? 2.255 10.594 -6.315 1.00 89.44 106 TYR A CA 1
ATOM 882 C C . TYR A 1 106 ? 2.010 11.935 -5.618 1.00 89.44 106 TYR A C 1
ATOM 884 O O . TYR A 1 106 ? 0.860 12.321 -5.404 1.00 89.44 106 TYR A O 1
ATOM 892 N N . HIS A 1 107 ? 3.079 12.669 -5.308 1.00 88.31 107 HIS A N 1
ATOM 893 C CA . HIS A 1 107 ? 2.988 13.974 -4.668 1.00 88.31 107 HIS A CA 1
ATOM 894 C C . HIS A 1 107 ? 2.144 14.952 -5.505 1.00 88.31 107 HIS A C 1
ATOM 896 O O . HIS A 1 107 ? 1.137 15.467 -5.022 1.00 88.31 107 HIS A O 1
ATOM 902 N N . GLN A 1 108 ? 2.489 15.130 -6.782 1.00 89.81 108 GLN A N 1
ATOM 903 C CA . GLN A 1 108 ? 1.852 16.104 -7.675 1.00 89.81 108 GLN A CA 1
ATOM 904 C C . GLN A 1 108 ? 0.448 15.693 -8.132 1.00 89.81 108 GLN A C 1
ATOM 906 O O . GLN A 1 108 ? -0.447 16.528 -8.275 1.00 89.81 108 GLN A O 1
ATOM 911 N N . ASN A 1 109 ? 0.231 14.403 -8.397 1.00 89.81 109 ASN A N 1
ATOM 912 C CA . ASN A 1 109 ? -0.994 13.934 -9.044 1.00 89.81 109 ASN A CA 1
ATOM 913 C C . ASN A 1 109 ? -2.018 13.316 -8.102 1.00 89.81 109 ASN A C 1
ATOM 915 O O . ASN A 1 109 ? -3.176 13.213 -8.506 1.00 89.81 109 ASN A O 1
ATOM 919 N N . VAL A 1 110 ? -1.621 12.928 -6.890 1.00 89.81 110 VAL A N 1
ATOM 920 C CA . VAL A 1 110 ? -2.517 12.311 -5.906 1.00 89.81 110 VAL A CA 1
ATOM 921 C C . VAL A 1 110 ? -2.610 13.189 -4.667 1.00 89.81 110 VAL A C 1
ATOM 923 O O . VAL A 1 110 ? -3.676 13.740 -4.407 1.00 89.81 110 VAL A O 1
ATOM 926 N N . PHE A 1 111 ? -1.499 13.372 -3.949 1.00 90.81 111 PHE A N 1
ATOM 927 C CA . PHE A 1 111 ? -1.505 14.031 -2.644 1.00 90.81 111 PHE A CA 1
ATOM 928 C C . PHE A 1 111 ? -1.945 15.496 -2.729 1.00 90.81 111 PHE A C 1
ATOM 930 O O . PHE A 1 111 ? -2.942 15.854 -2.111 1.00 90.81 111 PHE A O 1
ATOM 937 N N . LEU A 1 112 ? -1.277 16.329 -3.539 1.00 90.25 112 LEU A N 1
ATOM 938 C CA . LEU A 1 112 ? -1.612 17.757 -3.637 1.00 90.25 112 LEU A CA 1
ATOM 939 C C . LEU A 1 112 ? -3.037 17.990 -4.153 1.00 90.25 112 LEU A C 1
ATOM 941 O O . LEU A 1 112 ? -3.722 18.895 -3.689 1.00 90.25 112 LEU A O 1
ATOM 945 N N . LYS A 1 113 ? -3.522 17.142 -5.068 1.00 91.81 113 LYS A N 1
ATOM 946 C CA . LYS A 1 113 ? -4.899 17.239 -5.579 1.00 91.81 113 LYS A CA 1
ATOM 947 C C . LYS A 1 113 ? -5.942 16.849 -4.536 1.00 91.81 113 LYS A C 1
ATOM 949 O O . LYS A 1 113 ? -7.040 17.394 -4.562 1.00 91.81 113 LYS A O 1
ATOM 954 N N . GLN A 1 114 ? -5.645 15.880 -3.670 1.00 91.12 114 GLN A N 1
ATOM 955 C CA . GLN A 1 114 ? -6.517 15.540 -2.545 1.00 91.12 114 GLN A CA 1
ATOM 956 C C . GLN A 1 114 ? -6.477 16.647 -1.493 1.00 91.12 114 GLN A C 1
ATOM 958 O O . GLN A 1 114 ? -7.534 17.109 -1.077 1.00 91.12 114 GLN A O 1
ATOM 963 N N . TRP A 1 115 ? -5.280 17.116 -1.131 1.00 89.69 115 TRP A N 1
ATOM 964 C CA . TRP A 1 115 ? -5.082 18.189 -0.159 1.00 89.69 115 TRP A CA 1
ATOM 965 C C . TRP A 1 115 ? -5.818 19.467 -0.553 1.00 89.69 115 TRP A C 1
ATOM 967 O O . TRP A 1 115 ? -6.634 19.942 0.223 1.00 89.69 115 TRP A O 1
ATOM 977 N N . ALA A 1 116 ? -5.643 19.949 -1.787 1.00 87.56 116 ALA A N 1
ATOM 978 C CA . ALA A 1 116 ? -6.300 21.165 -2.272 1.00 87.56 116 ALA A CA 1
ATOM 979 C C . ALA A 1 116 ? -7.838 21.097 -2.212 1.00 87.56 116 ALA A C 1
ATOM 981 O O . ALA A 1 116 ? -8.493 22.105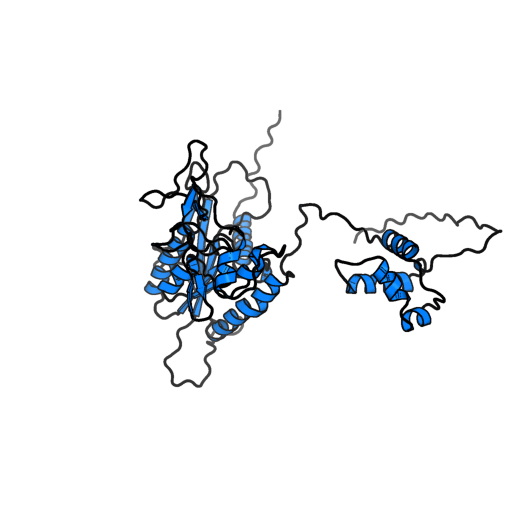 -1.981 1.00 87.56 116 ALA A O 1
ATOM 982 N N . LYS A 1 117 ? -8.434 19.907 -2.393 1.00 87.94 117 LYS A N 1
ATOM 983 C CA . LYS A 1 117 ? -9.890 19.720 -2.245 1.00 87.94 117 LYS A CA 1
ATOM 984 C C . LYS A 1 117 ? -10.351 19.800 -0.793 1.00 87.94 117 LYS A C 1
ATOM 986 O O . LYS A 1 117 ? -11.495 20.155 -0.547 1.00 87.94 117 LYS A O 1
ATOM 991 N N . MET A 1 118 ? -9.501 19.389 0.144 1.00 87.25 118 MET A N 1
ATOM 992 C CA . MET A 1 118 ? -9.811 19.432 1.572 1.00 87.25 118 MET A CA 1
ATOM 993 C C . MET A 1 118 ? -9.543 20.819 2.148 1.00 87.25 118 MET A C 1
ATOM 995 O O . MET A 1 118 ? -10.323 21.273 2.974 1.00 87.25 118 MET A O 1
ATOM 999 N N . GLU A 1 119 ? -8.492 21.496 1.679 1.00 83.69 119 GLU A N 1
ATOM 1000 C CA . GLU A 1 119 ? -8.037 22.812 2.140 1.00 83.69 119 GLU A CA 1
ATOM 1001 C C . GLU A 1 119 ? -9.146 23.874 2.123 1.00 83.69 119 GLU A C 1
ATOM 1003 O O . GLU A 1 119 ? -9.224 24.684 3.041 1.00 83.69 119 GLU A O 1
ATOM 1008 N N . GLU A 1 120 ? -10.062 23.815 1.150 1.00 75.38 120 GLU A N 1
ATOM 1009 C CA . GLU A 1 120 ? -11.238 24.696 1.078 1.00 75.38 120 GLU A CA 1
ATOM 1010 C C . GLU A 1 120 ? -12.142 24.604 2.324 1.00 75.38 120 GLU A C 1
ATOM 1012 O O . GLU A 1 120 ? -12.751 25.591 2.727 1.00 75.38 120 GLU A O 1
ATOM 1017 N N . TYR A 1 121 ? -12.195 23.438 2.969 1.00 77.69 121 TYR A N 1
ATOM 1018 C CA . TYR A 1 121 ? -13.057 23.149 4.121 1.00 77.69 121 TYR A CA 1
ATOM 1019 C C . TYR A 1 121 ? -12.273 22.943 5.426 1.00 77.69 121 TYR A C 1
ATOM 1021 O O . TYR A 1 121 ? -12.858 22.563 6.447 1.00 77.69 121 TYR A O 1
ATOM 1029 N N . MET A 1 122 ? -10.953 23.155 5.393 1.00 79.69 122 MET A N 1
ATOM 1030 C CA . MET A 1 122 ? -10.076 23.065 6.557 1.00 79.69 122 MET A CA 1
ATOM 1031 C C . MET A 1 122 ? -10.114 24.348 7.389 1.00 79.69 122 MET A C 1
ATOM 1033 O O . MET A 1 122 ? -10.342 25.449 6.889 1.00 79.69 122 MET A O 1
ATOM 1037 N N . HIS A 1 123 ? -9.827 24.203 8.680 1.00 67.69 123 HIS A N 1
ATOM 1038 C CA . HIS A 1 123 ? -9.613 25.332 9.574 1.00 67.69 123 HIS A CA 1
ATOM 1039 C C . HIS A 1 123 ? -8.317 26.083 9.218 1.00 67.69 123 HIS A C 1
ATOM 1041 O O . HIS A 1 123 ? -7.225 25.517 9.281 1.00 67.69 123 HIS A O 1
ATOM 1047 N N . THR A 1 124 ? -8.436 27.369 8.876 1.00 61.94 124 THR A N 1
ATOM 1048 C CA . THR A 1 124 ? -7.300 28.286 8.707 1.00 61.94 124 THR A CA 1
ATOM 1049 C C . THR A 1 124 ? -7.078 29.097 9.975 1.00 61.94 124 THR A C 1
ATOM 1051 O O . THR A 1 124 ? -8.001 29.735 10.482 1.00 61.94 124 THR A O 1
ATOM 1054 N N . TRP A 1 125 ? -5.843 29.081 10.470 1.00 58.31 125 TRP A N 1
ATOM 1055 C CA . TRP A 1 125 ? -5.408 29.874 11.613 1.00 58.31 125 TRP A CA 1
ATOM 1056 C C . TRP A 1 125 ? -4.645 31.099 11.110 1.00 58.31 125 TRP A C 1
ATOM 1058 O O . TRP A 1 125 ? -3.559 30.953 10.551 1.00 58.31 125 TRP A O 1
ATOM 1068 N N . ASP A 1 126 ? -5.212 32.289 11.304 1.00 60.56 126 ASP A N 1
ATOM 1069 C CA . ASP A 1 126 ? -4.489 33.545 11.116 1.00 60.56 126 ASP A CA 1
ATOM 1070 C C . ASP A 1 126 ? -3.859 33.946 12.463 1.00 60.56 126 ASP A C 1
ATOM 1072 O O . ASP A 1 126 ? -4.587 34.119 13.444 1.00 60.56 126 ASP A O 1
ATOM 1076 N N . PRO A 1 127 ? -2.523 34.037 12.571 1.00 54.50 127 PRO A N 1
ATOM 1077 C CA . PRO A 1 127 ? -1.870 34.417 13.819 1.00 54.50 127 PRO A CA 1
ATOM 1078 C C . PRO A 1 127 ? -2.168 35.862 14.259 1.00 54.50 127 PRO A C 1
ATOM 1080 O O . PRO A 1 127 ? -1.984 36.157 15.441 1.00 54.50 127 PRO A O 1
ATOM 1083 N N . ASP A 1 128 ? -2.636 36.737 13.359 1.00 56.25 128 ASP A N 1
ATOM 1084 C CA . ASP A 1 128 ? -2.911 38.152 13.649 1.00 56.25 128 ASP A CA 1
ATOM 1085 C C . ASP A 1 128 ? -4.408 38.461 13.872 1.00 56.25 128 ASP A C 1
ATOM 1087 O O . ASP A 1 128 ? -4.743 39.493 14.463 1.00 56.25 128 ASP A O 1
ATOM 1091 N N . GLU A 1 129 ? -5.324 37.563 13.489 1.00 49.72 129 GLU A N 1
ATOM 1092 C CA . GLU A 1 129 ? -6.762 37.715 13.735 1.00 49.72 129 GLU A CA 1
ATOM 1093 C C . GLU A 1 129 ? -7.258 36.711 14.786 1.00 49.72 129 GLU A C 1
ATOM 1095 O O . GLU A 1 129 ? -7.329 35.506 14.568 1.00 49.72 129 GLU A O 1
ATOM 1100 N N . SER A 1 130 ? -7.703 37.211 15.943 1.00 45.47 130 SER A N 1
ATOM 1101 C CA . SER A 1 130 ? -8.325 36.408 17.010 1.00 45.47 130 SER A CA 1
ATOM 1102 C C . SER A 1 130 ? -9.728 35.877 16.665 1.00 45.47 130 SER A C 1
ATOM 1104 O O . SER A 1 130 ? -10.508 35.539 17.561 1.00 45.47 130 SER A O 1
ATOM 1106 N N . VAL A 1 131 ? -10.079 35.813 15.377 1.00 46.94 131 VAL A N 1
ATOM 1107 C CA . VAL A 1 131 ? -11.404 35.432 14.892 1.00 46.94 131 VAL A CA 1
ATOM 1108 C C . VAL A 1 131 ? -11.281 34.371 13.802 1.00 46.94 131 VAL A C 1
ATOM 1110 O O . VAL A 1 131 ? -10.637 34.557 12.778 1.00 46.94 131 VAL A O 1
ATOM 1113 N N . ASN A 1 132 ? -11.949 33.246 14.056 1.00 50.16 132 ASN A N 1
ATOM 1114 C CA . ASN A 1 132 ? -12.044 32.074 13.193 1.00 50.16 132 ASN A CA 1
ATOM 1115 C C . ASN A 1 132 ? -12.638 32.420 11.816 1.00 50.16 132 ASN A C 1
ATOM 1117 O O . ASN A 1 132 ? -13.862 32.415 11.657 1.00 50.16 132 ASN A O 1
ATOM 1121 N N . ASN A 1 133 ? -11.804 32.652 10.805 1.00 44.66 133 ASN A N 1
ATOM 1122 C CA . ASN A 1 133 ? -12.284 32.772 9.433 1.00 44.66 133 ASN A CA 1
ATOM 1123 C C . ASN A 1 133 ? -12.407 31.374 8.820 1.00 44.66 133 ASN A C 1
ATOM 1125 O O . ASN A 1 133 ? -11.426 30.665 8.617 1.00 44.66 133 ASN A O 1
ATOM 1129 N N . THR A 1 134 ? -13.648 30.956 8.570 1.00 49.09 134 THR A N 1
ATOM 1130 C CA . THR A 1 134 ? -13.938 29.779 7.742 1.00 49.09 134 THR A CA 1
ATOM 1131 C C . THR A 1 134 ? -13.941 30.256 6.293 1.00 49.09 134 THR A C 1
ATOM 1133 O O . THR A 1 134 ? -14.644 31.221 5.989 1.00 49.09 134 THR A O 1
ATOM 1136 N N . ASN A 1 135 ? -13.189 29.607 5.402 1.00 46.41 135 ASN A N 1
ATOM 1137 C CA . ASN A 1 135 ? -13.253 29.865 3.961 1.00 46.41 135 ASN A CA 1
ATOM 1138 C C . ASN A 1 135 ? -14.597 29.361 3.403 1.00 46.41 135 ASN A C 1
ATOM 1140 O O . ASN A 1 135 ? -14.671 28.331 2.748 1.00 46.41 135 ASN A O 1
ATOM 1144 N N . HIS A 1 136 ? -15.698 30.054 3.686 1.00 46.06 136 HIS A N 1
ATOM 1145 C CA . HIS A 1 136 ? -16.959 29.797 2.999 1.00 46.06 136 HIS A CA 1
ATOM 1146 C C . HIS A 1 136 ? -17.050 30.698 1.761 1.00 46.06 136 HIS A C 1
ATOM 1148 O O . HIS A 1 136 ? -16.982 31.923 1.902 1.00 46.06 136 HIS A O 1
ATOM 1154 N N . PRO A 1 137 ? -17.260 30.147 0.550 1.00 41.47 137 PRO A N 1
ATOM 1155 C CA . PRO A 1 137 ? -17.716 30.956 -0.567 1.00 41.47 137 PRO A CA 1
ATOM 1156 C C . PRO A 1 137 ? -19.067 31.571 -0.189 1.00 41.47 137 PRO A C 1
ATOM 1158 O O . PRO A 1 137 ? -19.980 30.868 0.244 1.00 41.47 137 PRO A O 1
ATOM 1161 N N . ALA A 1 138 ? -19.205 32.884 -0.361 1.00 45.41 138 ALA A N 1
ATOM 1162 C CA . ALA A 1 138 ? -20.389 33.659 0.022 1.00 45.41 138 ALA A CA 1
ATOM 1163 C C . ALA A 1 138 ? -21.660 33.354 -0.803 1.00 45.41 138 ALA A C 1
ATOM 1165 O O . ALA A 1 138 ? -22.606 34.137 -0.773 1.00 45.41 138 ALA A O 1
ATOM 1166 N N . ASP A 1 139 ? -21.704 32.248 -1.547 1.00 50.34 139 ASP A N 1
ATOM 1167 C CA . ASP A 1 139 ? -22.819 31.943 -2.436 1.00 50.34 139 ASP A CA 1
ATOM 1168 C C . ASP A 1 139 ? -22.976 30.429 -2.635 1.00 50.34 139 ASP A C 1
ATOM 1170 O O . ASP A 1 139 ? -22.375 29.826 -3.521 1.00 50.34 139 ASP A O 1
ATOM 1174 N N . SER A 1 140 ? -23.756 29.775 -1.772 1.00 39.66 140 SER A N 1
ATOM 1175 C CA . SER A 1 140 ? -24.332 28.456 -2.053 1.00 39.66 140 SER A CA 1
ATOM 1176 C C . SER A 1 140 ? -25.545 28.213 -1.165 1.00 39.66 140 SER A C 1
ATOM 1178 O O . SER A 1 140 ? -25.448 27.980 0.033 1.00 39.66 140 SER A O 1
ATOM 1180 N N . THR A 1 141 ? -26.715 28.224 -1.791 1.00 43.53 141 THR A N 1
ATOM 1181 C CA . THR A 1 141 ? -28.029 27.825 -1.259 1.00 43.53 141 THR A CA 1
ATOM 1182 C C . THR A 1 141 ? -28.151 26.307 -1.032 1.00 43.53 141 THR A C 1
ATOM 1184 O O . THR A 1 141 ? -29.243 25.744 -1.087 1.00 43.53 141 THR A O 1
ATOM 1187 N N . SER A 1 142 ? -27.037 25.633 -0.747 1.00 46.50 142 SER A N 1
ATOM 1188 C CA . SER A 1 142 ? -26.974 24.218 -0.382 1.00 46.50 142 SER A CA 1
ATOM 1189 C C . SER A 1 142 ? -26.610 24.111 1.100 1.00 46.50 142 SER A C 1
ATOM 1191 O O . SER A 1 142 ? -25.962 25.003 1.637 1.00 46.50 142 SER A O 1
ATOM 1193 N N . SER A 1 143 ? -27.089 23.071 1.783 1.00 42.22 143 SER A N 1
ATOM 1194 C CA . SER A 1 143 ? -26.912 22.844 3.227 1.00 42.22 143 SER A CA 1
ATOM 1195 C C . SER A 1 143 ? -25.497 23.186 3.730 1.00 42.22 143 SER A C 1
ATOM 1197 O O . SER A 1 143 ? -24.543 22.936 2.996 1.00 42.22 143 SER A O 1
ATOM 1199 N N . PRO A 1 144 ? -25.330 23.713 4.964 1.00 46.50 144 PRO A N 1
ATOM 1200 C CA . PRO A 1 144 ? -24.015 24.100 5.474 1.00 46.50 144 PRO A CA 1
ATOM 1201 C C . PRO A 1 144 ? -23.057 22.911 5.369 1.00 46.50 144 PRO A C 1
ATOM 1203 O O . PRO A 1 144 ? -23.289 21.868 5.984 1.00 46.50 144 PRO A O 1
ATOM 1206 N N . HIS A 1 145 ? -22.024 23.054 4.537 1.00 49.59 145 HIS A N 1
ATOM 1207 C CA . HIS A 1 145 ? -20.983 22.045 4.391 1.00 49.59 145 HIS A CA 1
ATOM 1208 C C . HIS A 1 145 ? -20.331 21.813 5.758 1.00 49.59 145 HIS A C 1
ATOM 1210 O O . HIS A 1 145 ? -19.995 22.770 6.462 1.00 49.59 145 HIS A O 1
ATOM 1216 N N . LYS A 1 146 ? -20.213 20.543 6.157 1.00 54.50 146 LYS A N 1
ATOM 1217 C CA . LYS A 1 146 ? -19.561 20.165 7.411 1.00 54.50 146 LYS A CA 1
ATOM 1218 C C . LYS A 1 146 ? -18.069 20.490 7.328 1.00 54.50 146 LYS A C 1
ATOM 1220 O O . LYS A 1 146 ? -17.468 20.443 6.258 1.00 54.50 146 LYS A O 1
ATOM 1225 N N . LYS A 1 147 ? -17.488 20.851 8.467 1.00 68.94 147 LYS A N 1
ATOM 1226 C CA . LYS A 1 147 ? -16.063 21.186 8.587 1.00 68.94 147 LYS A CA 1
ATOM 1227 C C . LYS A 1 147 ? -15.212 19.926 8.488 1.00 68.94 147 LYS A C 1
ATOM 1229 O O . LYS A 1 147 ? -15.620 18.912 9.046 1.00 68.94 147 LYS A O 1
ATOM 1234 N N . ILE A 1 148 ? -14.043 19.998 7.848 1.00 68.94 148 ILE A N 1
ATOM 1235 C CA . ILE A 1 148 ? -13.124 18.856 7.764 1.00 68.94 148 ILE A CA 1
ATOM 1236 C C . ILE A 1 148 ? -12.112 18.891 8.915 1.00 68.94 148 ILE A C 1
ATOM 1238 O O . ILE A 1 148 ? -11.323 19.830 9.027 1.00 68.94 148 ILE A O 1
ATOM 1242 N N . CYS A 1 149 ? -12.080 17.822 9.711 1.00 72.62 149 CYS A N 1
ATOM 1243 C CA . CYS A 1 149 ? -11.094 17.590 10.760 1.00 72.62 149 CYS A CA 1
ATOM 1244 C C . CYS A 1 149 ? -10.082 16.524 10.340 1.00 72.62 149 CYS A C 1
ATOM 1246 O O . CYS A 1 149 ? -10.435 15.399 9.974 1.00 72.62 149 CYS A O 1
ATOM 1248 N N . ILE A 1 150 ? -8.802 16.897 10.396 1.00 70.69 150 ILE A N 1
ATOM 1249 C CA . ILE A 1 150 ? -7.684 16.079 9.927 1.00 70.69 150 ILE A CA 1
ATOM 1250 C C . ILE A 1 150 ? -6.923 15.498 11.119 1.00 70.69 150 ILE A C 1
ATOM 1252 O O . ILE A 1 150 ? -6.207 16.207 11.823 1.00 70.69 150 ILE A O 1
ATOM 1256 N N . TRP A 1 151 ? -7.057 14.189 11.310 1.00 69.19 151 TRP A N 1
ATOM 1257 C CA . TRP A 1 151 ? -6.407 13.442 12.381 1.00 69.19 151 TRP A CA 1
ATOM 1258 C C . TRP A 1 151 ? -5.131 12.784 11.876 1.00 69.19 151 TRP A C 1
ATOM 1260 O O . TRP A 1 151 ? -5.186 11.891 11.032 1.00 69.19 151 TRP A O 1
ATOM 1270 N N . PHE A 1 152 ? -3.979 13.168 12.415 1.00 71.25 152 PHE A N 1
ATOM 1271 C CA . PHE A 1 152 ? -2.708 12.535 12.068 1.00 71.25 152 PHE A CA 1
ATOM 1272 C C . PHE A 1 152 ? -2.485 11.302 12.940 1.00 71.25 152 PHE A C 1
ATOM 1274 O O . PHE A 1 152 ? -2.400 11.420 14.161 1.00 71.25 152 PHE A O 1
ATOM 1281 N N . HIS A 1 153 ? -2.403 10.127 12.311 1.00 71.62 153 HIS A N 1
ATOM 1282 C CA . HIS A 1 153 ? -2.005 8.885 12.960 1.00 71.62 153 HIS A CA 1
ATOM 1283 C C . HIS A 1 153 ? -0.522 8.933 13.273 1.00 71.62 153 HIS A C 1
ATOM 1285 O O . HIS A 1 153 ? 0.326 8.970 12.378 1.00 71.62 153 HIS A O 1
ATOM 1291 N N . ASP A 1 154 ? -0.234 8.918 14.561 1.00 58.28 154 ASP A N 1
ATOM 1292 C CA . ASP A 1 154 ? 1.105 8.980 15.088 1.00 58.28 154 ASP A CA 1
ATOM 1293 C C . ASP A 1 154 ? 1.579 7.597 15.555 1.00 58.28 154 ASP A C 1
ATOM 1295 O O . ASP A 1 154 ? 0.842 6.854 16.205 1.00 58.28 154 ASP A O 1
ATOM 1299 N N . LYS A 1 155 ? 2.834 7.261 15.243 1.00 52.56 155 LYS A N 1
ATOM 1300 C CA . LYS A 1 155 ? 3.560 6.113 15.785 1.00 52.56 155 LYS A CA 1
ATOM 1301 C C . LYS A 1 155 ? 5.016 6.500 16.034 1.00 52.56 155 LYS A C 1
ATOM 1303 O O . LYS A 1 155 ? 5.668 7.098 15.183 1.00 52.56 155 LYS A O 1
ATOM 1308 N N . ASN A 1 156 ? 5.544 6.089 17.179 1.00 48.06 156 ASN A N 1
ATOM 1309 C CA . ASN A 1 156 ? 6.920 6.386 17.572 1.00 48.06 156 ASN A CA 1
ATOM 1310 C C . ASN A 1 156 ? 7.943 5.761 16.591 1.00 48.06 156 ASN A C 1
ATOM 1312 O O . ASN A 1 156 ? 8.091 4.536 16.551 1.00 48.06 156 ASN A O 1
ATOM 1316 N N . GLU A 1 157 ? 8.643 6.578 15.791 1.00 42.78 157 GLU A N 1
ATOM 1317 C CA . GLU A 1 157 ? 9.829 6.156 15.030 1.00 42.78 157 GLU A CA 1
ATOM 1318 C C . GLU A 1 157 ? 11.077 6.355 15.898 1.00 42.78 157 GLU A C 1
ATOM 1320 O O . GLU A 1 157 ? 11.342 7.443 16.398 1.00 42.78 157 GLU A O 1
ATOM 1325 N N . THR A 1 158 ? 11.884 5.306 16.071 1.00 36.34 158 THR A N 1
ATOM 1326 C CA . THR A 1 158 ? 13.171 5.414 16.771 1.00 36.34 158 THR A CA 1
ATOM 1327 C C . THR A 1 158 ? 14.126 6.321 15.992 1.00 36.34 158 THR A C 1
ATOM 1329 O O . THR A 1 158 ? 14.670 5.912 14.964 1.00 36.34 158 THR A O 1
ATOM 1332 N N . THR A 1 159 ? 14.344 7.538 16.484 1.00 30.02 159 THR A N 1
ATOM 1333 C CA . THR A 1 159 ? 15.299 8.511 15.946 1.00 30.02 159 THR A CA 1
ATOM 1334 C C . THR A 1 159 ? 16.745 8.043 16.160 1.00 30.02 159 THR A C 1
ATOM 1336 O O . THR A 1 159 ? 17.135 7.688 17.270 1.00 30.02 159 THR A O 1
ATOM 1339 N N . THR A 1 160 ? 17.555 8.109 15.094 1.00 31.09 160 THR A N 1
ATOM 1340 C CA . THR A 1 160 ? 18.999 7.770 14.993 1.00 31.09 160 THR A CA 1
ATOM 1341 C C . THR A 1 160 ? 19.377 6.303 15.289 1.00 31.09 160 THR A C 1
ATOM 1343 O O . THR A 1 160 ? 19.125 5.809 16.385 1.00 31.09 160 THR A O 1
ATOM 1346 N N . PRO A 1 161 ? 20.039 5.579 14.354 1.00 33.25 161 PRO A N 1
ATOM 1347 C CA . PRO A 1 161 ? 20.418 4.182 14.550 1.00 33.25 161 PRO A CA 1
ATOM 1348 C C . PRO A 1 161 ? 21.609 4.071 15.509 1.00 33.25 161 PRO A C 1
ATOM 1350 O O . PRO A 1 161 ? 22.746 3.843 15.106 1.00 33.25 161 PRO A O 1
ATOM 1353 N N . TYR A 1 162 ? 21.339 4.190 16.801 1.00 35.94 162 TYR A N 1
ATOM 1354 C CA . TYR A 1 162 ? 22.099 3.451 17.794 1.00 35.94 162 TYR A CA 1
ATOM 1355 C C . TYR A 1 162 ? 21.576 2.016 17.793 1.00 35.94 162 TYR A C 1
ATOM 1357 O O . TYR A 1 162 ? 20.384 1.776 17.584 1.00 35.94 162 TYR A O 1
ATOM 1365 N N . THR A 1 163 ? 22.453 1.034 18.005 1.00 34.25 163 THR A N 1
ATOM 1366 C CA . THR A 1 163 ? 22.006 -0.330 18.303 1.00 34.25 163 THR A CA 1
ATOM 1367 C C . THR A 1 163 ? 21.014 -0.251 19.453 1.00 34.25 163 THR A C 1
ATOM 1369 O O . THR A 1 163 ? 21.383 0.165 20.551 1.00 34.25 163 THR A O 1
ATOM 1372 N N . LYS A 1 164 ? 19.752 -0.599 19.175 1.00 39.53 164 LYS A N 1
ATOM 1373 C CA . LYS A 1 164 ? 18.681 -0.660 20.168 1.00 39.53 164 LYS A CA 1
ATOM 1374 C C . LYS A 1 164 ? 19.211 -1.452 21.366 1.00 39.53 164 LYS A C 1
ATOM 1376 O O . LYS A 1 164 ? 19.545 -2.625 21.210 1.00 39.53 164 LYS A O 1
ATOM 1381 N N . GLY A 1 165 ? 19.366 -0.792 22.513 1.00 43.81 165 GLY A N 1
ATOM 1382 C CA . GLY A 1 165 ? 19.805 -1.459 23.737 1.00 43.81 165 GLY A CA 1
ATOM 1383 C C . GLY A 1 165 ? 18.819 -2.559 24.136 1.00 43.81 165 GLY A C 1
ATOM 1384 O O . GLY A 1 165 ? 17.672 -2.560 23.689 1.00 43.81 165 GLY A O 1
ATOM 1385 N N . GLU A 1 166 ? 19.233 -3.468 25.018 1.00 50.25 166 GLU A N 1
ATOM 1386 C CA . GLU A 1 166 ? 18.405 -4.568 25.557 1.00 50.25 166 GLU A CA 1
ATOM 1387 C C . GLU A 1 166 ? 17.213 -4.100 26.429 1.00 50.25 166 GLU A C 1
ATOM 1389 O O . GLU A 1 166 ? 16.599 -4.891 27.143 1.00 50.25 166 GLU A O 1
ATOM 1394 N N . GLY A 1 167 ? 16.867 -2.810 26.396 1.00 54.75 167 GLY A N 1
ATOM 1395 C CA . GLY A 1 167 ? 15.746 -2.239 27.132 1.00 54.75 167 GLY A CA 1
ATOM 1396 C C . GLY A 1 167 ? 14.388 -2.610 26.529 1.00 54.75 167 GLY A C 1
ATOM 1397 O O . GLY A 1 167 ? 14.236 -2.785 25.317 1.00 54.75 167 GLY A O 1
ATOM 1398 N N . ALA A 1 168 ? 13.371 -2.698 27.388 1.00 59.50 168 ALA A N 1
ATOM 1399 C CA . ALA A 1 168 ? 11.986 -2.877 26.966 1.00 59.50 168 ALA A CA 1
ATOM 1400 C C . ALA A 1 168 ? 11.546 -1.713 26.061 1.00 59.50 168 ALA A C 1
ATOM 1402 O O . ALA A 1 168 ? 11.675 -0.550 26.438 1.00 59.50 168 ALA A O 1
ATOM 1403 N N . SER A 1 169 ? 11.012 -2.016 24.873 1.00 66.12 169 SER A N 1
ATOM 1404 C CA . SER A 1 169 ? 10.469 -0.991 23.975 1.00 66.12 169 SER A CA 1
ATOM 1405 C C . SER A 1 169 ? 8.967 -0.834 24.146 1.00 66.12 169 SER A C 1
ATOM 1407 O O . SER A 1 169 ? 8.225 -1.800 23.974 1.00 66.12 169 SER A O 1
ATOM 1409 N N . LEU A 1 170 ? 8.535 0.394 24.422 1.00 76.69 170 LEU A N 1
ATOM 1410 C CA . LEU A 1 170 ? 7.137 0.800 24.422 1.00 76.69 170 LEU A CA 1
ATOM 1411 C C . LEU A 1 170 ? 6.860 1.617 23.159 1.00 76.69 170 LEU A C 1
ATOM 1413 O O . LEU A 1 170 ? 7.500 2.638 22.919 1.00 76.69 170 LEU A O 1
ATOM 1417 N N . MET A 1 171 ? 5.915 1.153 22.356 1.00 79.75 171 MET A N 1
ATOM 1418 C CA . MET A 1 171 ? 5.352 1.892 21.239 1.00 79.75 171 MET A CA 1
ATOM 1419 C C . MET A 1 171 ? 4.072 2.576 21.715 1.00 79.75 171 MET A C 1
ATOM 1421 O O . MET A 1 171 ? 3.243 1.956 22.382 1.00 79.75 171 MET A O 1
ATOM 1425 N N . VAL A 1 172 ? 3.935 3.854 21.380 1.00 79.31 172 VAL A N 1
ATOM 1426 C CA . VAL A 1 172 ? 2.715 4.633 21.585 1.00 79.31 172 VAL A CA 1
ATOM 1427 C C . VAL A 1 172 ? 2.201 4.985 20.199 1.00 79.31 172 VAL A C 1
ATOM 1429 O O . VAL A 1 172 ? 2.974 5.494 19.385 1.00 79.31 172 VAL A O 1
ATOM 1432 N N . ALA A 1 173 ? 0.943 4.652 19.930 1.00 84.94 173 ALA A N 1
ATOM 1433 C CA . ALA A 1 173 ? 0.248 5.065 18.721 1.00 84.94 173 ALA A CA 1
ATOM 1434 C C . ALA A 1 173 ? -0.998 5.860 19.101 1.00 84.94 173 ALA A C 1
ATOM 1436 O O . ALA A 1 173 ? -1.727 5.441 19.999 1.00 84.94 173 ALA A O 1
ATOM 1437 N N . ASP A 1 174 ? -1.260 6.980 18.439 1.00 86.62 174 ASP A N 1
ATOM 1438 C CA . ASP A 1 174 ? -2.366 7.879 18.789 1.00 86.62 174 ASP A CA 1
ATOM 1439 C C . ASP A 1 174 ? -2.810 8.719 17.579 1.00 86.62 174 ASP A C 1
ATOM 1441 O O . ASP A 1 174 ? -2.224 8.614 16.504 1.00 86.62 174 ASP A O 1
ATOM 1445 N N . PHE A 1 175 ? -3.849 9.535 17.744 1.00 87.88 175 PHE A N 1
ATOM 1446 C CA . PHE A 1 175 ? -4.299 10.503 16.744 1.00 87.88 175 PHE A CA 1
ATOM 1447 C C . PHE A 1 175 ? -4.265 11.916 17.320 1.00 87.88 175 PHE A C 1
ATOM 1449 O O . PHE A 1 175 ? -4.621 12.115 18.479 1.00 87.88 175 PHE A O 1
ATOM 1456 N N . VAL A 1 176 ? -3.855 12.901 16.522 1.00 83.75 176 VAL A N 1
ATOM 1457 C CA . VAL A 1 176 ? -3.782 14.309 16.942 1.00 83.75 176 VAL A CA 1
ATOM 1458 C C . VAL A 1 176 ? -4.467 15.228 15.933 1.00 83.75 176 VAL A C 1
ATOM 1460 O O . VAL A 1 176 ? -4.352 15.017 14.724 1.00 83.75 176 VAL A O 1
ATOM 1463 N N . LEU A 1 177 ? -5.162 16.244 16.444 1.00 81.56 177 LEU A N 1
ATOM 1464 C CA . LEU A 1 177 ? -5.779 17.339 15.693 1.00 81.56 177 LEU A CA 1
ATOM 1465 C C . LEU A 1 177 ? -5.365 18.670 16.331 1.00 81.56 177 LEU A C 1
ATOM 1467 O O . LEU A 1 177 ? -5.244 18.753 17.550 1.00 81.56 177 LEU A O 1
ATOM 1471 N N . ALA A 1 178 ? -5.157 19.714 15.527 1.00 72.12 178 ALA A N 1
ATOM 1472 C CA . ALA A 1 178 ? -4.660 21.002 16.019 1.00 72.12 178 ALA A CA 1
ATOM 1473 C C . ALA A 1 178 ? -5.552 21.615 17.119 1.00 72.12 178 ALA A C 1
ATOM 1475 O O . ALA A 1 178 ? -5.040 22.077 18.135 1.00 72.12 178 ALA A O 1
ATOM 1476 N N . ASP A 1 179 ? -6.875 21.541 16.951 1.00 68.75 179 ASP A N 1
ATOM 1477 C CA . ASP A 1 179 ? -7.846 22.204 17.833 1.00 68.75 179 ASP A CA 1
ATOM 1478 C C . ASP A 1 179 ? -8.070 21.453 19.155 1.00 68.75 179 ASP A C 1
ATOM 1480 O O . ASP A 1 179 ? -8.413 22.046 20.180 1.00 68.75 179 ASP A O 1
ATOM 1484 N N . HIS A 1 180 ? -7.874 20.132 19.137 1.00 70.00 180 HIS A N 1
ATOM 1485 C CA . HIS A 1 180 ? -8.237 19.233 20.236 1.00 70.00 180 HIS A CA 1
ATOM 1486 C C . HIS A 1 180 ? -7.039 18.511 20.866 1.00 70.00 180 HIS A C 1
ATOM 1488 O O . HIS A 1 180 ? -7.188 17.859 21.900 1.00 70.00 180 HIS A O 1
ATOM 1494 N N . GLY A 1 181 ? -5.844 18.645 20.287 1.00 78.44 181 GLY A N 1
ATOM 1495 C CA . GLY A 1 181 ? -4.663 17.900 20.701 1.00 78.44 181 GLY A CA 1
ATOM 1496 C C . GLY A 1 181 ? -4.821 16.401 20.441 1.00 78.44 181 GLY A C 1
ATOM 1497 O O . GLY A 1 181 ? -5.379 15.984 19.424 1.00 78.44 181 GLY A O 1
ATOM 1498 N N . TRP A 1 182 ? -4.282 15.580 21.346 1.00 84.44 182 TRP A N 1
ATOM 1499 C CA . TRP A 1 182 ? -4.424 14.122 21.285 1.00 84.44 182 TRP A CA 1
ATOM 1500 C C . TRP A 1 182 ? -5.890 13.711 21.408 1.00 84.44 182 TRP A C 1
ATOM 1502 O O . TRP A 1 182 ? -6.605 14.226 22.269 1.00 84.44 1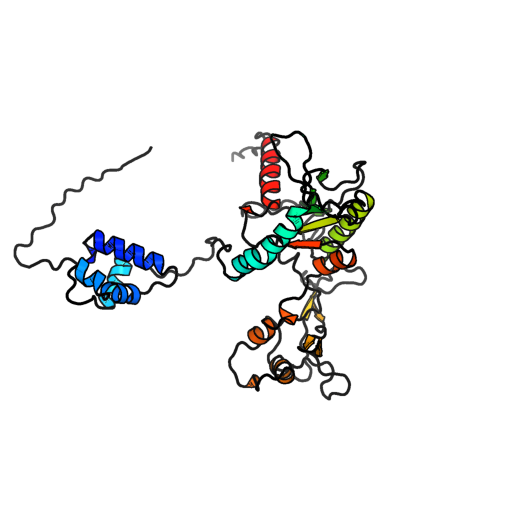82 TRP A O 1
ATOM 1512 N N . LEU A 1 183 ? -6.321 12.754 20.587 1.00 83.38 183 LEU A N 1
ATOM 1513 C CA . LEU A 1 183 ? -7.705 12.317 20.551 1.00 83.38 183 LEU A CA 1
ATOM 1514 C C . LEU A 1 183 ? -8.108 11.677 21.882 1.00 83.38 183 LEU A C 1
ATOM 1516 O O . LEU A 1 183 ? -7.731 10.549 22.226 1.00 83.38 183 LEU A O 1
ATOM 1520 N N . CYS A 1 184 ? -8.955 12.415 22.584 1.00 81.44 184 CYS A N 1
ATOM 1521 C CA . CYS A 1 184 ? -9.625 12.007 23.797 1.00 81.44 184 CYS A CA 1
ATOM 1522 C C . CYS A 1 184 ? -11.092 12.433 23.718 1.00 81.44 184 CYS A C 1
ATOM 1524 O O . CYS A 1 184 ? -11.428 13.455 23.120 1.00 81.44 184 CYS A O 1
ATOM 1526 N N . SER A 1 185 ? -11.966 11.679 24.379 1.00 79.31 185 SER A N 1
ATOM 1527 C CA . SER A 1 185 ? -13.331 12.140 24.666 1.00 79.31 185 SER A CA 1
ATOM 1528 C C . SER A 1 185 ? -13.315 13.539 25.314 1.00 79.31 185 SER A C 1
ATOM 1530 O O . SER A 1 185 ? -12.384 13.841 26.067 1.00 79.31 185 SER A O 1
ATOM 1532 N N . PRO A 1 186 ? -14.362 14.367 25.142 1.00 74.50 186 PRO A N 1
ATOM 1533 C CA . PRO A 1 186 ? -14.434 15.709 25.732 1.00 74.50 186 PRO A CA 1
ATOM 1534 C C . PRO A 1 186 ? -14.285 15.735 27.262 1.00 74.50 186 PRO A C 1
ATOM 1536 O O . PRO A 1 186 ? -13.929 16.755 27.843 1.00 74.50 186 PRO A O 1
ATOM 1539 N N . ASN A 1 187 ? -14.557 14.609 27.932 1.00 76.38 187 ASN A N 1
ATOM 1540 C CA . ASN A 1 187 ? -14.404 14.446 29.379 1.00 76.38 187 ASN A CA 1
ATOM 1541 C C . ASN A 1 187 ? -13.033 13.867 29.805 1.00 76.38 187 ASN A C 1
ATOM 1543 O O . ASN A 1 187 ? -12.810 13.670 31.001 1.00 76.38 187 ASN A O 1
ATOM 1547 N N . GLY A 1 188 ? -12.147 13.564 28.850 1.00 76.44 188 GLY A N 1
ATOM 1548 C CA . GLY A 1 188 ? -10.792 13.052 29.061 1.00 76.44 188 GLY A CA 1
ATOM 1549 C C . GLY A 1 188 ? -10.683 11.592 29.516 1.00 76.44 188 GLY A C 1
ATOM 1550 O O . GLY A 1 188 ? -9.600 11.180 29.925 1.00 76.44 188 GLY A O 1
ATOM 1551 N N . LYS A 1 189 ? -11.769 10.805 29.502 1.00 77.31 189 LYS A N 1
ATOM 1552 C CA . LYS A 1 189 ? -11.773 9.428 30.044 1.00 77.31 189 LYS A CA 1
ATOM 1553 C C . LYS A 1 189 ? -11.500 8.349 29.005 1.00 77.31 189 LYS A C 1
ATOM 1555 O O . LYS A 1 189 ? -10.935 7.313 29.342 1.00 77.31 189 LYS A O 1
ATOM 1560 N N . GLU A 1 190 ? -11.914 8.577 27.768 1.00 79.69 190 GLU A N 1
ATOM 1561 C CA . GLU A 1 190 ? -11.656 7.690 26.635 1.00 79.69 190 GLU A CA 1
ATOM 1562 C C . GLU A 1 190 ? -10.568 8.291 25.752 1.00 79.69 190 GLU A C 1
ATOM 1564 O O . GLU A 1 190 ? -10.551 9.504 25.540 1.00 79.69 190 GLU A O 1
ATOM 1569 N N . SER A 1 191 ? -9.672 7.443 25.249 1.00 83.69 191 SER A N 1
ATOM 1570 C CA . SER A 1 191 ? -8.589 7.820 24.341 1.00 83.69 191 SER A CA 1
ATOM 1571 C C . SER A 1 191 ? -8.464 6.786 23.224 1.00 83.69 191 SER A C 1
ATOM 1573 O O . SER A 1 191 ? -8.771 5.605 23.415 1.00 83.69 191 SER A O 1
ATOM 1575 N N . ALA A 1 192 ? -8.005 7.223 22.054 1.00 84.44 192 ALA A N 1
ATOM 1576 C CA . ALA A 1 192 ? -7.631 6.343 20.947 1.00 84.44 192 ALA A CA 1
ATOM 1577 C C . ALA A 1 192 ? -6.196 5.793 21.061 1.00 84.44 192 ALA A C 1
ATOM 1579 O O . ALA A 1 192 ? -5.754 5.011 20.210 1.00 84.44 192 ALA A O 1
ATOM 1580 N N . ARG A 1 193 ? -5.470 6.182 22.116 1.00 86.38 193 ARG A N 1
ATOM 1581 C CA . ARG A 1 193 ? -4.085 5.794 22.354 1.00 86.38 193 ARG A CA 1
ATOM 1582 C C . ARG A 1 193 ? -3.934 4.294 22.558 1.00 86.38 193 ARG A C 1
ATOM 1584 O O . ARG A 1 193 ? -4.560 3.697 23.433 1.00 86.38 193 ARG A O 1
ATOM 1591 N N . VAL A 1 194 ? -2.996 3.710 21.825 1.00 85.25 194 VAL A N 1
ATOM 1592 C CA . VAL A 1 194 ? -2.554 2.330 22.006 1.00 85.25 194 VAL A CA 1
ATOM 1593 C C . VAL A 1 194 ? -1.141 2.325 22.572 1.00 85.25 194 VAL A C 1
ATOM 1595 O O . VAL A 1 194 ? -0.217 2.903 22.001 1.00 85.25 194 VAL A O 1
ATOM 1598 N N . LEU A 1 195 ? -0.982 1.653 23.713 1.00 83.62 195 LEU A N 1
ATOM 1599 C CA . LEU A 1 195 ? 0.310 1.342 24.317 1.00 83.62 195 LEU A CA 1
ATOM 1600 C C . LEU A 1 195 ? 0.667 -0.102 23.977 1.00 83.62 195 LEU A C 1
ATOM 1602 O O . LEU A 1 195 ? -0.066 -1.018 24.342 1.00 83.62 195 LEU A O 1
ATOM 1606 N N . PHE A 1 196 ? 1.794 -0.304 23.304 1.00 79.12 196 PHE A N 1
ATOM 1607 C CA . PHE A 1 196 ? 2.203 -1.613 22.810 1.00 79.12 196 PHE A CA 1
ATOM 1608 C C . PHE A 1 196 ? 3.634 -1.939 23.239 1.00 79.12 196 PHE A C 1
ATOM 1610 O O . PHE A 1 196 ? 4.586 -1.246 22.869 1.00 79.12 196 PHE A O 1
ATOM 1617 N N . LYS A 1 197 ? 3.822 -3.001 24.025 1.00 78.19 197 LYS A N 1
ATOM 1618 C CA . LYS A 1 197 ? 5.147 -3.439 24.480 1.00 78.19 197 LYS A CA 1
ATOM 1619 C C . LYS A 1 197 ? 5.757 -4.356 23.431 1.00 78.19 197 LYS A C 1
ATOM 1621 O O . LYS A 1 197 ? 5.495 -5.556 23.387 1.00 78.19 197 LYS A O 1
ATOM 1626 N N . ALA A 1 198 ? 6.604 -3.791 22.580 1.00 74.88 198 ALA A N 1
ATOM 1627 C CA . ALA A 1 198 ? 7.220 -4.543 21.499 1.00 74.88 198 ALA A CA 1
ATOM 1628 C C . ALA A 1 198 ? 8.274 -5.532 22.024 1.00 74.88 198 ALA A C 1
ATOM 1630 O O . ALA A 1 198 ? 9.144 -5.178 22.824 1.00 74.88 198 ALA A O 1
ATOM 1631 N N . GLY A 1 199 ? 8.225 -6.767 21.519 1.00 65.75 199 GLY A N 1
ATOM 1632 C CA . GLY A 1 199 ? 9.181 -7.825 21.848 1.00 65.75 199 GLY A CA 1
ATOM 1633 C C . GLY A 1 199 ? 8.575 -9.226 21.796 1.00 65.75 199 GLY A C 1
ATOM 1634 O O . GLY A 1 199 ? 7.403 -9.422 22.100 1.00 65.75 199 GLY A O 1
ATOM 1635 N N . LYS A 1 200 ? 9.395 -10.228 21.447 1.00 63.00 200 LYS A N 1
ATOM 1636 C CA . LYS A 1 200 ? 8.972 -11.640 21.330 1.00 63.00 200 LYS A CA 1
ATOM 1637 C C . LYS A 1 200 ? 8.393 -12.210 22.636 1.00 63.00 200 LYS A C 1
ATOM 1639 O O . LYS A 1 200 ? 7.526 -13.073 22.581 1.00 63.00 200 LYS A O 1
ATOM 1644 N N . SER A 1 201 ? 8.869 -11.722 23.782 1.00 65.25 201 SER A N 1
ATOM 1645 C CA . SER A 1 201 ? 8.394 -12.104 25.122 1.00 65.25 201 SER A CA 1
ATOM 1646 C C . SER A 1 201 ? 7.365 -11.121 25.706 1.00 65.25 201 SER A C 1
ATOM 1648 O O . SER A 1 201 ? 7.145 -11.128 26.912 1.00 65.25 201 SER A O 1
ATOM 1650 N N . GLN A 1 202 ? 6.802 -10.235 24.880 1.00 76.88 202 GLN A N 1
ATOM 1651 C CA . GLN A 1 202 ? 5.823 -9.205 25.252 1.00 76.88 202 GLN A CA 1
ATOM 1652 C C . GLN A 1 202 ? 4.635 -9.275 24.269 1.00 76.88 202 GLN A C 1
ATOM 1654 O O . GLN A 1 202 ? 4.178 -10.375 23.952 1.00 76.88 202 GLN A O 1
ATOM 1659 N N . ASP A 1 203 ? 4.167 -8.141 23.739 1.00 71.50 203 ASP A N 1
ATOM 1660 C CA . ASP A 1 203 ? 2.989 -8.064 22.864 1.00 71.50 203 ASP A CA 1
ATOM 1661 C C . ASP A 1 203 ? 3.308 -8.432 21.399 1.00 71.50 203 ASP A C 1
ATOM 1663 O O . ASP A 1 203 ? 2.415 -8.582 20.567 1.00 71.50 203 ASP A O 1
ATOM 1667 N N . GLY A 1 204 ? 4.586 -8.646 21.066 1.00 77.88 204 GLY A N 1
ATOM 1668 C CA . GLY A 1 204 ? 5.028 -9.044 19.730 1.00 77.88 204 GLY A CA 1
ATOM 1669 C C . GLY A 1 204 ? 5.366 -7.854 18.831 1.00 77.88 204 GLY A C 1
ATOM 1670 O O . GLY A 1 204 ? 6.221 -7.037 19.182 1.00 77.88 204 GLY A O 1
ATOM 1671 N N . TYR A 1 205 ? 4.750 -7.806 17.646 1.00 77.19 205 TYR A N 1
ATOM 1672 C CA . TYR A 1 205 ? 4.921 -6.751 16.640 1.00 77.19 205 TYR A CA 1
ATOM 1673 C C . TYR A 1 205 ? 3.588 -6.049 16.400 1.00 77.19 205 TYR A C 1
ATOM 1675 O O . TYR A 1 205 ? 2.583 -6.735 16.258 1.00 77.19 205 TYR A O 1
ATOM 1683 N N . PHE A 1 206 ? 3.600 -4.721 16.286 1.00 82.00 206 PHE A N 1
ATOM 1684 C CA . PHE A 1 206 ? 2.415 -3.948 15.921 1.00 82.00 206 PHE A CA 1
ATOM 1685 C C . PHE A 1 206 ? 2.111 -4.149 14.431 1.00 82.00 206 PHE A C 1
ATOM 1687 O O . PHE A 1 206 ? 2.930 -3.824 13.565 1.00 82.00 206 PHE A O 1
ATOM 1694 N N . THR A 1 207 ? 0.982 -4.778 14.128 1.00 86.94 207 THR A N 1
ATOM 1695 C CA . THR A 1 207 ? 0.620 -5.255 12.790 1.00 86.94 207 THR A CA 1
ATOM 1696 C C . THR A 1 207 ? -0.365 -4.323 12.084 1.00 86.94 207 THR A C 1
ATOM 1698 O O . THR A 1 207 ? -0.931 -3.410 12.676 1.00 86.94 207 THR A O 1
ATOM 1701 N N . ASN A 1 208 ? -0.605 -4.569 10.791 1.00 91.19 208 ASN A N 1
ATOM 1702 C CA . ASN A 1 208 ? -1.677 -3.883 10.064 1.00 91.19 208 ASN A CA 1
ATOM 1703 C C . ASN A 1 208 ? -3.057 -4.128 10.698 1.00 91.19 208 ASN A C 1
ATOM 1705 O O . ASN A 1 208 ? -3.876 -3.221 10.678 1.00 91.19 208 ASN A O 1
ATOM 1709 N N . ASP A 1 209 ? -3.299 -5.305 11.285 1.00 89.88 209 ASP A N 1
ATOM 1710 C CA . ASP A 1 209 ? -4.575 -5.582 11.951 1.00 89.88 209 ASP A CA 1
ATOM 1711 C C . ASP A 1 209 ? -4.753 -4.691 13.190 1.00 89.88 209 ASP A C 1
ATOM 1713 O O . ASP A 1 209 ? -5.842 -4.172 13.412 1.00 89.88 209 ASP A O 1
ATOM 1717 N N . ASP A 1 210 ? -3.674 -4.444 13.943 1.00 89.69 210 ASP A N 1
ATOM 1718 C CA . ASP A 1 210 ? -3.693 -3.533 15.095 1.00 89.69 210 ASP A CA 1
ATOM 1719 C C . ASP A 1 210 ? -3.957 -2.082 14.661 1.00 89.69 210 ASP A C 1
ATOM 1721 O O . ASP A 1 210 ? -4.740 -1.379 15.294 1.00 89.69 210 ASP A O 1
ATOM 1725 N N . ILE A 1 211 ? -3.367 -1.648 13.539 1.00 92.50 211 ILE A N 1
ATOM 1726 C CA . ILE A 1 211 ? -3.602 -0.320 12.943 1.00 92.50 211 ILE A CA 1
ATOM 1727 C C . ILE A 1 211 ? -5.063 -0.169 12.501 1.00 92.50 211 ILE A C 1
ATOM 1729 O O . ILE A 1 211 ? -5.687 0.862 12.758 1.00 92.50 211 ILE A O 1
ATOM 1733 N N . VAL A 1 212 ? -5.624 -1.192 11.850 1.00 94.31 212 VAL A N 1
ATOM 1734 C CA . VAL A 1 212 ? -7.031 -1.207 11.420 1.00 94.31 212 VAL A CA 1
ATOM 1735 C C . VAL A 1 212 ? -7.960 -1.172 12.632 1.00 94.31 212 VAL A C 1
ATOM 1737 O O . VAL A 1 212 ? -8.868 -0.346 12.669 1.00 94.31 212 VAL A O 1
ATOM 1740 N N . ALA A 1 213 ? -7.703 -2.001 13.647 1.00 92.44 213 ALA A N 1
ATOM 1741 C CA . ALA A 1 213 ? -8.499 -2.039 14.871 1.00 92.44 213 ALA A CA 1
ATOM 1742 C C . ALA A 1 213 ? -8.450 -0.705 15.630 1.00 92.44 213 ALA A C 1
ATOM 1744 O O . ALA A 1 213 ? -9.491 -0.200 16.056 1.00 92.44 213 ALA A O 1
ATOM 1745 N N . GLN A 1 214 ? -7.261 -0.101 15.749 1.00 93.19 214 GLN A N 1
ATOM 1746 C CA . GLN A 1 214 ? -7.109 1.231 16.329 1.00 93.19 214 GLN A CA 1
ATOM 1747 C C . GLN A 1 214 ? -7.935 2.251 15.540 1.00 93.19 214 GLN A C 1
ATOM 1749 O O . GLN A 1 214 ? -8.725 2.976 16.133 1.00 93.19 214 GLN A O 1
ATOM 1754 N N . SER A 1 215 ? -7.814 2.259 14.210 1.00 94.38 215 SER A N 1
ATOM 1755 C CA . SER A 1 215 ? -8.523 3.205 13.341 1.00 94.38 215 SER A CA 1
ATOM 1756 C C . SER A 1 215 ? -10.042 3.065 13.448 1.00 94.38 215 SER A C 1
ATOM 1758 O O . SER A 1 215 ? -10.730 4.070 13.573 1.00 94.38 215 SER A O 1
ATOM 1760 N N . GLN A 1 216 ? -10.581 1.844 13.481 1.00 94.31 216 GLN A N 1
ATOM 1761 C CA . GLN A 1 216 ? -12.019 1.611 13.665 1.00 94.31 216 GLN A CA 1
ATOM 1762 C C . GLN A 1 216 ? -12.524 2.127 15.019 1.00 94.31 216 GLN A C 1
ATOM 1764 O O . GLN A 1 216 ? -13.584 2.749 15.094 1.00 94.31 216 GLN A O 1
ATOM 1769 N N . ASN A 1 217 ? -11.753 1.918 16.090 1.00 91.81 217 ASN A N 1
ATOM 1770 C CA . ASN A 1 217 ? -12.083 2.461 17.405 1.00 91.81 217 ASN A CA 1
ATOM 1771 C C . ASN A 1 217 ? -12.041 4.000 17.414 1.00 91.81 217 ASN A C 1
ATOM 1773 O O . ASN A 1 217 ? -12.953 4.638 17.935 1.00 91.81 217 ASN A O 1
ATOM 1777 N N . THR A 1 218 ? -11.025 4.597 16.788 1.00 91.50 218 THR A N 1
ATOM 1778 C CA . THR A 1 218 ? -10.897 6.051 16.611 1.00 91.50 218 THR A CA 1
ATOM 1779 C C . THR A 1 218 ? -12.076 6.619 15.821 1.00 91.50 218 THR A C 1
ATOM 1781 O O . THR A 1 218 ? -12.661 7.610 16.243 1.00 91.50 218 THR A O 1
ATOM 1784 N N . ILE A 1 219 ? -12.491 5.968 14.727 1.00 92.94 219 ILE A N 1
ATOM 1785 C CA . ILE A 1 219 ? -13.657 6.372 13.924 1.00 92.94 219 ILE A CA 1
ATOM 1786 C C . ILE A 1 219 ? -14.924 6.418 14.781 1.00 92.94 219 ILE A C 1
ATOM 1788 O O . ILE A 1 219 ? -15.685 7.383 14.712 1.00 92.94 219 ILE A O 1
ATOM 1792 N N . LYS A 1 220 ? -15.138 5.402 15.624 1.00 91.94 220 LYS A N 1
ATOM 1793 C CA . LYS A 1 220 ? -16.270 5.385 16.553 1.00 91.94 220 LYS A CA 1
ATOM 1794 C C . LYS A 1 220 ? -16.231 6.593 17.496 1.00 91.94 220 LYS A C 1
ATOM 1796 O O . LYS A 1 220 ? -17.246 7.266 17.643 1.00 91.94 220 LYS A O 1
ATOM 1801 N N . GLN A 1 221 ? -15.070 6.885 18.085 1.00 89.69 221 GLN A N 1
ATOM 1802 C CA . GLN A 1 221 ? -14.904 8.021 18.997 1.00 89.69 221 GLN A CA 1
ATOM 1803 C C . GLN A 1 221 ? -15.166 9.359 18.303 1.00 89.69 221 GLN A C 1
ATOM 1805 O O . GLN A 1 221 ? -15.893 10.185 18.845 1.00 89.69 221 GLN A O 1
ATOM 1810 N N . VAL A 1 222 ? -14.622 9.582 17.102 1.00 89.81 222 VAL A N 1
ATOM 1811 C CA . VAL A 1 222 ? -14.804 10.873 16.420 1.00 89.81 222 VAL A CA 1
ATOM 1812 C C . VAL A 1 222 ? -16.239 11.080 15.941 1.00 89.81 222 VAL A C 1
ATOM 1814 O O . VAL A 1 222 ? -16.760 12.184 16.047 1.00 89.81 222 VAL A O 1
ATOM 1817 N N . LYS A 1 223 ? -16.926 10.016 15.508 1.00 90.81 223 LYS A N 1
ATOM 1818 C CA . LYS A 1 223 ? -18.354 10.083 15.162 1.00 90.81 223 LYS A CA 1
ATOM 1819 C C . LYS A 1 223 ? -19.240 10.358 16.379 1.00 90.81 223 LYS A C 1
ATOM 1821 O O . LYS A 1 223 ? -20.271 11.005 16.235 1.00 90.81 223 LYS A O 1
ATOM 1826 N N . GLU A 1 224 ? -18.864 9.854 17.553 1.00 90.19 224 GLU A N 1
ATOM 1827 C CA . GLU A 1 224 ? -19.607 10.061 18.799 1.00 90.19 224 GLU A CA 1
ATOM 1828 C C . GLU A 1 224 ? -19.391 11.466 19.369 1.00 90.19 224 GLU A C 1
ATOM 1830 O O . GLU A 1 224 ? -20.352 12.159 19.701 1.00 90.19 224 GLU A O 1
ATOM 1835 N N . HIS A 1 225 ? -18.132 11.896 19.453 1.00 85.75 225 HIS A N 1
ATOM 1836 C CA . HIS A 1 225 ? -17.752 13.131 20.140 1.00 85.75 225 HIS A CA 1
ATOM 1837 C C . HIS A 1 225 ? -17.767 14.362 19.224 1.00 85.75 225 HIS A C 1
ATOM 1839 O O . HIS A 1 225 ? -17.969 15.472 19.712 1.00 85.75 225 HIS A O 1
ATOM 1845 N N . PHE A 1 226 ? -17.627 14.172 17.907 1.00 84.31 226 PHE A N 1
ATOM 1846 C CA . PHE A 1 226 ? -17.576 15.237 16.897 1.00 84.31 226 PHE A CA 1
ATOM 1847 C C . PHE A 1 226 ? -18.498 14.945 15.681 1.00 84.31 226 PHE A C 1
ATOM 1849 O O . PHE A 1 226 ? -18.048 14.935 14.532 1.00 84.31 226 PHE A O 1
ATOM 1856 N N . PRO A 1 227 ? -19.815 14.710 15.879 1.00 85.19 227 PRO A N 1
ATOM 1857 C CA . PRO A 1 227 ? -20.741 14.281 14.813 1.00 85.19 227 PRO A CA 1
ATOM 1858 C C . PRO A 1 227 ? -21.037 15.347 13.737 1.00 85.19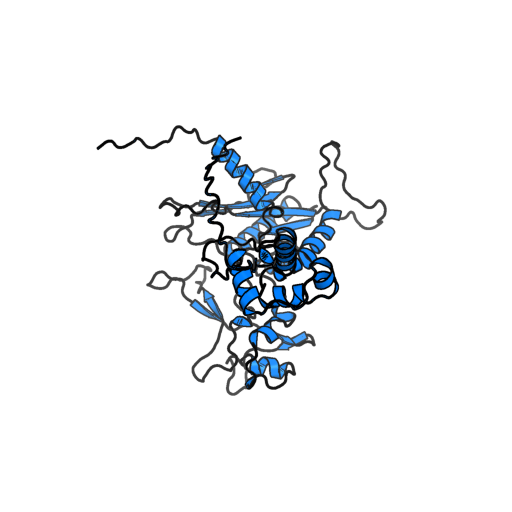 227 PRO A C 1
ATOM 1860 O O . PRO A 1 227 ? -21.587 15.037 12.673 1.00 85.19 227 PRO A O 1
ATOM 1863 N N . GLY A 1 228 ? -20.733 16.617 14.026 1.00 83.75 228 GLY A N 1
ATOM 1864 C CA . GLY A 1 228 ? -20.937 17.753 13.119 1.00 83.75 228 GLY A CA 1
ATOM 1865 C C . GLY A 1 228 ? -19.799 17.977 12.119 1.00 83.75 228 GLY A C 1
ATOM 1866 O O . GLY A 1 228 ? -19.912 18.864 11.276 1.00 83.75 228 GLY A O 1
ATOM 1867 N N . GLU A 1 229 ? -18.733 17.187 12.214 1.00 83.88 229 GLU A N 1
ATOM 1868 C CA . GLU A 1 229 ? -17.503 17.331 11.438 1.00 83.88 229 GLU A CA 1
ATOM 1869 C C . GLU A 1 229 ? -17.313 16.128 10.511 1.00 83.88 229 GLU A C 1
ATOM 1871 O O . GLU A 1 229 ? -17.729 15.007 10.820 1.00 83.88 229 GLU A O 1
ATOM 1876 N N . ASP A 1 230 ? -16.685 16.376 9.369 1.00 87.38 230 ASP A N 1
ATOM 1877 C CA . ASP A 1 230 ? -16.218 15.357 8.442 1.00 87.38 230 ASP A CA 1
ATOM 1878 C C . ASP A 1 230 ? -14.772 15.003 8.795 1.00 87.38 230 ASP A C 1
ATOM 1880 O O . ASP A 1 230 ? -13.908 15.869 8.906 1.00 87.38 230 ASP A O 1
ATOM 1884 N N . HIS A 1 231 ? -14.487 13.717 8.981 1.00 89.38 231 HIS A N 1
ATOM 1885 C CA . HIS A 1 231 ? -13.195 13.267 9.502 1.00 89.38 231 HIS A CA 1
ATOM 1886 C C . HIS A 1 231 ? -12.314 12.692 8.392 1.00 89.38 231 HIS A C 1
ATOM 1888 O O . HIS A 1 231 ? -12.742 11.831 7.619 1.00 89.38 231 HIS A O 1
ATOM 1894 N N . VAL A 1 232 ? -11.055 13.128 8.348 1.00 91.31 232 VAL A N 1
ATOM 1895 C CA . VAL A 1 232 ? -10.010 12.591 7.466 1.00 91.31 232 VAL A CA 1
ATOM 1896 C C . VAL A 1 232 ? -8.859 12.093 8.322 1.00 91.31 232 VAL A C 1
ATOM 1898 O O . VAL A 1 232 ? -8.330 12.829 9.151 1.00 91.31 232 VAL A O 1
ATOM 1901 N N . PHE A 1 233 ? -8.456 10.840 8.133 1.00 92.88 233 PHE A N 1
ATOM 1902 C CA . PHE A 1 233 ? -7.348 10.254 8.884 1.00 92.88 233 PHE A CA 1
ATOM 1903 C C . PHE A 1 233 ? -6.095 10.213 8.011 1.00 92.88 233 PHE A C 1
ATOM 1905 O O . PHE A 1 233 ? -6.101 9.658 6.911 1.00 92.88 233 PHE A O 1
ATOM 1912 N N . VAL A 1 234 ? -5.008 10.792 8.506 1.00 91.62 234 VAL A N 1
ATOM 1913 C CA . VAL A 1 234 ? -3.736 10.921 7.798 1.00 91.62 234 VAL A CA 1
ATOM 1914 C C . VAL A 1 234 ? -2.733 9.940 8.366 1.00 91.62 234 VAL A C 1
ATOM 1916 O O . VAL A 1 234 ? -2.487 9.925 9.563 1.00 91.62 234 VAL A O 1
ATOM 1919 N N . PHE A 1 235 ? -2.102 9.157 7.504 1.00 91.12 235 PHE A N 1
ATOM 1920 C CA . PHE A 1 235 ? -1.099 8.174 7.892 1.00 91.12 235 PHE A CA 1
ATOM 1921 C C . PHE A 1 235 ? 0.213 8.430 7.152 1.00 91.12 235 PHE A C 1
ATOM 1923 O O . PHE A 1 235 ? 0.228 8.908 6.012 1.00 91.12 235 PHE A O 1
ATOM 1930 N N . ASP A 1 236 ? 1.338 8.049 7.759 1.00 88.06 236 ASP A N 1
ATOM 1931 C CA . ASP A 1 236 ? 2.583 7.943 7.003 1.00 88.06 236 ASP A CA 1
ATOM 1932 C C . ASP A 1 236 ? 2.475 6.845 5.927 1.00 88.06 236 ASP A C 1
ATOM 1934 O O . ASP A 1 236 ? 1.673 5.908 6.001 1.00 88.06 236 ASP A O 1
ATOM 1938 N N . ASN A 1 237 ? 3.314 6.950 4.899 1.00 86.75 237 ASN A N 1
ATOM 1939 C CA . ASN A 1 237 ? 3.321 6.035 3.756 1.00 86.75 237 ASN A CA 1
ATOM 1940 C C . ASN A 1 237 ? 4.101 4.739 4.042 1.00 86.75 237 ASN A C 1
ATOM 1942 O O . ASN A 1 237 ? 4.916 4.271 3.237 1.00 86.75 237 ASN A O 1
ATOM 1946 N N . ALA A 1 238 ? 3.913 4.185 5.238 1.00 85.62 238 ALA A N 1
ATOM 1947 C CA . ALA A 1 238 ? 4.562 2.955 5.647 1.00 85.62 238 ALA A CA 1
ATOM 1948 C C . ALA A 1 238 ? 3.912 1.737 4.988 1.00 85.62 238 ALA A C 1
ATOM 1950 O O . ALA A 1 238 ? 2.696 1.647 4.812 1.00 85.62 238 ALA A O 1
ATOM 1951 N N . THR A 1 239 ? 4.732 0.732 4.684 1.00 86.00 239 THR A N 1
ATOM 1952 C CA . THR A 1 239 ? 4.274 -0.520 4.063 1.00 86.00 239 THR A CA 1
ATOM 1953 C C . THR A 1 239 ? 3.252 -1.273 4.916 1.00 86.00 239 THR A C 1
ATOM 1955 O O . THR A 1 239 ? 2.437 -2.012 4.370 1.00 86.00 239 THR A O 1
ATOM 1958 N N . THR A 1 240 ? 3.264 -1.080 6.238 1.00 88.31 240 THR A N 1
ATOM 1959 C CA . THR A 1 240 ? 2.266 -1.638 7.158 1.00 88.31 240 THR A CA 1
ATOM 1960 C C . THR A 1 240 ? 0.900 -0.974 7.019 1.00 88.31 240 THR A C 1
ATOM 1962 O O . THR A 1 240 ? -0.099 -1.670 7.159 1.00 88.31 240 THR A O 1
ATOM 1965 N N . HIS A 1 241 ? 0.828 0.326 6.718 1.00 90.62 241 HIS A N 1
ATOM 1966 C CA . HIS A 1 241 ? -0.436 1.036 6.482 1.00 90.62 241 HIS A CA 1
ATOM 1967 C C . HIS A 1 241 ? -1.008 0.702 5.104 1.00 90.62 241 HIS A C 1
ATOM 1969 O O . HIS A 1 241 ? -2.198 0.441 4.967 1.00 90.62 241 HIS A O 1
ATOM 1975 N N . LEU A 1 242 ? -0.128 0.580 4.106 1.00 90.38 242 LEU A N 1
ATOM 1976 C CA . LEU A 1 242 ? -0.480 0.208 2.735 1.00 90.38 242 LEU A CA 1
ATOM 1977 C C . LEU A 1 242 ? -0.690 -1.298 2.518 1.00 90.38 242 LEU A C 1
ATOM 1979 O O . LEU A 1 242 ? -0.758 -1.756 1.372 1.00 90.38 242 LEU A O 1
ATOM 1983 N N . LYS A 1 243 ? -0.754 -2.104 3.585 1.00 91.12 243 LYS A N 1
ATOM 1984 C CA . LYS A 1 243 ? -0.963 -3.547 3.445 1.00 91.12 243 LYS A CA 1
ATOM 1985 C C . LYS A 1 243 ? -2.322 -3.786 2.777 1.00 91.12 243 LYS A C 1
ATOM 1987 O O . LYS A 1 243 ? -3.358 -3.374 3.290 1.00 91.12 243 LYS A O 1
ATOM 1992 N N . ARG A 1 244 ? -2.302 -4.458 1.628 1.00 91.19 244 ARG A N 1
ATOM 1993 C CA . ARG A 1 244 ? -3.498 -4.922 0.914 1.00 91.19 244 ARG A CA 1
ATOM 1994 C C . ARG A 1 244 ? -4.086 -6.169 1.595 1.00 91.19 244 ARG A C 1
ATOM 1996 O O . ARG A 1 244 ? -3.332 -6.866 2.286 1.00 91.19 244 ARG A O 1
ATOM 2003 N N . PRO A 1 245 ? -5.379 -6.476 1.386 1.00 90.50 245 PRO A N 1
ATOM 2004 C CA . PRO A 1 245 ? -5.970 -7.733 1.834 1.00 90.50 245 PRO A CA 1
ATOM 2005 C C . PRO A 1 245 ? -5.141 -8.955 1.419 1.00 90.50 245 PRO A C 1
ATOM 2007 O O . PRO A 1 245 ? -4.480 -8.962 0.379 1.00 90.50 245 PRO A O 1
ATOM 2010 N N . ASP A 1 246 ? -5.162 -9.990 2.251 1.00 88.81 246 ASP A N 1
ATOM 2011 C CA . ASP A 1 246 ? -4.276 -11.156 2.148 1.00 88.81 246 ASP A CA 1
ATOM 2012 C C . ASP A 1 246 ? -4.476 -11.968 0.844 1.00 88.81 246 ASP A C 1
ATOM 2014 O O . ASP A 1 246 ? -3.539 -12.607 0.359 1.00 88.81 246 ASP A O 1
ATOM 2018 N N . ASP A 1 247 ? -5.665 -11.898 0.247 1.00 86.12 247 ASP A N 1
ATOM 2019 C CA . ASP A 1 247 ? -6.066 -12.516 -1.024 1.00 86.12 247 ASP A CA 1
ATOM 2020 C C . ASP A 1 247 ? -5.933 -11.570 -2.236 1.00 86.12 247 ASP A C 1
ATOM 2022 O O . ASP A 1 247 ? -6.339 -11.904 -3.351 1.00 86.12 247 ASP A O 1
ATOM 2026 N N . THR A 1 248 ? -5.344 -10.388 -2.056 1.00 86.00 248 THR A N 1
ATOM 2027 C CA . THR A 1 248 ? -5.232 -9.399 -3.127 1.00 86.00 248 THR A CA 1
ATOM 2028 C C . THR A 1 248 ? -4.266 -9.825 -4.229 1.00 86.00 248 THR A C 1
ATOM 2030 O O . THR A 1 248 ? -3.223 -10.434 -4.010 1.00 86.00 248 THR A O 1
ATOM 2033 N N . ILE A 1 249 ? -4.586 -9.404 -5.443 1.00 84.81 249 ILE A N 1
ATOM 2034 C CA . ILE A 1 249 ? -3.818 -9.601 -6.663 1.00 84.81 249 ILE A CA 1
ATOM 2035 C C . ILE A 1 249 ? -2.419 -8.944 -6.581 1.00 84.81 249 ILE A C 1
ATOM 2037 O O . ILE A 1 249 ? -2.286 -7.741 -6.345 1.00 84.81 249 ILE A O 1
ATOM 2041 N N . LEU A 1 250 ? -1.358 -9.728 -6.829 1.00 83.25 250 LEU A N 1
ATOM 2042 C CA . LEU A 1 250 ? 0.049 -9.290 -6.757 1.00 83.25 250 LEU A CA 1
ATOM 2043 C C . LEU A 1 250 ? 0.885 -9.751 -7.964 1.00 83.25 250 LEU A C 1
ATOM 2045 O O . LEU A 1 250 ? 1.562 -10.778 -7.890 1.00 83.25 250 LEU A O 1
ATOM 2049 N N . ALA A 1 251 ? 0.901 -8.970 -9.051 1.00 86.00 251 ALA A N 1
ATOM 2050 C CA . ALA A 1 251 ? 1.568 -9.330 -10.313 1.00 86.00 251 ALA A CA 1
ATOM 2051 C C . ALA A 1 251 ? 3.032 -9.791 -10.147 1.00 86.00 251 ALA A C 1
ATOM 2053 O O . ALA A 1 251 ? 3.406 -10.845 -10.656 1.00 86.00 251 ALA A O 1
ATOM 2054 N N . HIS A 1 252 ? 3.850 -9.076 -9.364 1.00 83.62 252 HIS A N 1
ATOM 2055 C CA . HIS A 1 252 ? 5.286 -9.368 -9.218 1.00 83.62 252 HIS A CA 1
ATOM 2056 C C . HIS A 1 252 ? 5.625 -10.728 -8.589 1.00 83.62 252 HIS A C 1
ATOM 2058 O O . HIS A 1 252 ? 6.754 -11.195 -8.723 1.00 83.62 252 HIS A O 1
ATOM 2064 N N . LYS A 1 253 ? 4.683 -11.366 -7.884 1.00 84.69 253 LYS A N 1
ATOM 2065 C CA . LYS A 1 253 ? 4.900 -12.690 -7.276 1.00 84.69 253 LYS A CA 1
ATOM 2066 C C . LYS A 1 253 ? 4.298 -13.827 -8.097 1.00 84.69 253 LYS A C 1
ATOM 2068 O O . LYS A 1 253 ? 4.544 -14.991 -7.775 1.00 84.69 253 LYS A O 1
ATOM 2073 N N . MET A 1 254 ? 3.514 -13.511 -9.128 1.00 90.38 254 MET A N 1
ATOM 2074 C CA . MET A 1 254 ? 2.824 -14.516 -9.925 1.00 90.38 254 MET A CA 1
ATOM 2075 C C . MET A 1 254 ? 3.813 -15.278 -10.809 1.00 90.38 254 MET A C 1
ATOM 2077 O O . MET A 1 254 ? 4.652 -14.668 -11.475 1.00 90.38 254 MET A O 1
ATOM 2081 N N . PRO A 1 255 ? 3.724 -16.615 -10.884 1.00 91.81 255 PRO A N 1
ATOM 2082 C CA . PRO A 1 255 ? 4.501 -17.373 -11.845 1.00 91.81 255 PRO A CA 1
ATOM 2083 C C . PRO A 1 255 ? 3.980 -17.116 -13.262 1.00 91.81 255 PRO A C 1
ATOM 2085 O O . PRO A 1 255 ? 2.780 -16.971 -13.507 1.00 91.81 255 PRO A O 1
ATOM 2088 N N . LYS A 1 256 ? 4.895 -17.110 -14.235 1.00 90.75 256 LYS A N 1
ATOM 2089 C CA . LYS A 1 256 ? 4.545 -16.937 -15.653 1.00 90.75 256 LYS A CA 1
ATOM 2090 C C . LYS A 1 256 ? 3.654 -18.069 -16.177 1.00 90.75 256 LYS A C 1
ATOM 2092 O O . LYS A 1 256 ? 2.781 -17.825 -17.007 1.00 90.75 256 LYS A O 1
ATOM 2097 N N . TYR A 1 257 ? 3.860 -19.284 -15.676 1.00 92.19 257 TYR A N 1
ATOM 2098 C CA . TYR A 1 257 ? 3.192 -20.501 -16.133 1.00 92.19 257 TYR A CA 1
ATOM 2099 C C . TYR A 1 257 ? 2.325 -21.120 -15.032 1.00 92.19 257 TYR A C 1
ATOM 2101 O O . TYR A 1 257 ? 2.591 -20.883 -13.848 1.00 92.19 257 TYR A O 1
ATOM 2109 N N . PRO A 1 258 ? 1.332 -21.949 -15.403 1.00 92.25 258 PRO A N 1
ATOM 2110 C CA . PRO A 1 258 ? 0.607 -22.758 -14.439 1.00 92.25 258 PRO A CA 1
ATOM 2111 C C . PRO A 1 258 ? 1.540 -23.588 -13.553 1.00 92.25 258 PRO A C 1
ATOM 2113 O O . PRO A 1 258 ? 2.588 -24.057 -14.005 1.00 92.25 258 PRO A O 1
ATOM 2116 N N . SER A 1 259 ? 1.126 -23.844 -12.312 1.00 87.00 259 SER A N 1
ATOM 2117 C CA . SER A 1 259 ? 1.853 -24.761 -11.421 1.00 87.00 259 SER A CA 1
ATOM 2118 C C . SER A 1 259 ? 1.929 -26.175 -12.006 1.00 87.00 259 SER A C 1
ATOM 2120 O O . SER A 1 259 ? 1.075 -26.565 -12.794 1.00 87.00 259 SER A O 1
ATOM 2122 N N . LYS A 1 260 ? 2.946 -26.965 -11.652 1.00 85.44 260 LYS A N 1
ATOM 2123 C CA . LYS A 1 260 ? 3.022 -28.373 -12.082 1.00 85.44 260 LYS A CA 1
ATOM 2124 C C . LYS A 1 260 ? 1.942 -29.199 -11.378 1.00 85.44 260 LYS A C 1
ATOM 2126 O O . LYS A 1 260 ? 1.513 -28.830 -10.287 1.00 85.44 260 LYS A O 1
ATOM 2131 N N . GLU A 1 261 ? 1.531 -30.316 -11.972 1.00 75.88 261 GLU A N 1
ATOM 2132 C CA . GLU A 1 261 ? 0.624 -31.266 -11.313 1.00 75.88 261 GLU A CA 1
ATOM 2133 C C . GLU A 1 261 ? 1.157 -31.676 -9.931 1.00 75.88 261 GLU A C 1
ATOM 2135 O O . GLU A 1 261 ? 2.363 -31.825 -9.734 1.00 75.88 261 GLU A O 1
ATOM 2140 N N . GLY A 1 262 ? 0.259 -31.769 -8.947 1.00 79.88 262 GLY A N 1
ATOM 2141 C CA . GLY A 1 262 ? 0.611 -32.000 -7.540 1.00 79.88 262 GLY A CA 1
ATOM 2142 C C . GLY A 1 262 ? 1.097 -30.758 -6.780 1.00 79.88 262 GLY A C 1
ATOM 2143 O O . GLY A 1 262 ? 1.310 -30.829 -5.573 1.00 79.88 262 GLY A O 1
ATOM 2144 N N . THR A 1 263 ? 1.238 -29.605 -7.443 1.00 85.38 263 THR A N 1
ATOM 2145 C CA . THR A 1 263 ? 1.599 -28.332 -6.801 1.00 85.38 263 THR A CA 1
ATOM 2146 C C . THR A 1 263 ? 0.621 -27.230 -7.176 1.00 85.38 263 THR A C 1
ATOM 2148 O O . THR A 1 263 ? 0.084 -27.205 -8.280 1.00 85.38 263 THR A O 1
ATOM 2151 N N . ASN A 1 264 ? 0.425 -26.277 -6.268 1.00 90.38 264 ASN A N 1
ATOM 2152 C CA . ASN A 1 264 ? -0.311 -25.060 -6.573 1.00 90.38 264 ASN A CA 1
ATOM 2153 C C . ASN A 1 264 ? 0.410 -23.835 -6.014 1.00 90.38 264 ASN A C 1
ATOM 2155 O O . ASN A 1 264 ? 1.091 -23.893 -4.978 1.00 90.38 264 ASN A O 1
ATOM 2159 N N . TRP A 1 265 ? 0.255 -22.730 -6.729 1.00 90.94 265 TRP A N 1
ATOM 2160 C CA . TRP A 1 265 ? 0.754 -21.430 -6.330 1.00 90.94 265 TRP A CA 1
ATOM 2161 C C . TRP A 1 265 ? -0.364 -20.635 -5.650 1.00 90.94 265 TRP A C 1
ATOM 2163 O O . TRP A 1 265 ? -1.519 -20.650 -6.071 1.00 90.94 265 TRP A O 1
ATOM 2173 N N . GLY A 1 266 ? 0.003 -19.939 -4.584 1.00 89.56 266 GLY A N 1
ATOM 2174 C CA . GLY A 1 266 ? -0.861 -19.046 -3.828 1.00 89.56 266 GLY A CA 1
ATOM 2175 C C . GLY A 1 266 ? -0.004 -18.080 -3.023 1.00 89.56 266 GLY A C 1
ATOM 2176 O O . GLY A 1 266 ? 1.216 -18.257 -2.928 1.00 89.56 266 GLY A O 1
ATOM 2177 N N . ILE A 1 267 ? -0.638 -17.068 -2.446 1.00 88.62 267 ILE A N 1
ATOM 2178 C CA . ILE A 1 267 ? 0.042 -16.079 -1.614 1.00 88.62 267 ILE A CA 1
ATOM 2179 C C . ILE A 1 267 ? 0.338 -16.704 -0.256 1.00 88.62 267 ILE A C 1
ATOM 2181 O O . ILE A 1 267 ? -0.538 -17.285 0.379 1.00 88.62 267 ILE A O 1
ATOM 2185 N N . GLU A 1 268 ? 1.585 -16.587 0.195 1.00 89.62 268 GLU A N 1
ATOM 2186 C CA . GLU A 1 268 ? 1.959 -16.982 1.549 1.00 89.62 268 GLU A CA 1
ATOM 2187 C C . GLU A 1 268 ? 1.573 -15.894 2.548 1.00 89.62 268 GLU A C 1
ATOM 2189 O O . GLU A 1 268 ? 2.192 -14.827 2.606 1.00 89.62 268 GLU A O 1
ATOM 2194 N N . VAL A 1 269 ? 0.579 -16.195 3.374 1.00 89.19 269 VAL A N 1
ATOM 2195 C CA . VAL A 1 269 ? 0.072 -15.302 4.418 1.00 89.19 269 VAL A CA 1
ATOM 2196 C C . VAL A 1 269 ? 0.387 -15.877 5.788 1.00 89.19 269 VAL A C 1
ATOM 2198 O O . VAL A 1 269 ? 0.616 -17.078 5.945 1.00 89.19 269 VAL A O 1
ATOM 2201 N N . THR A 1 270 ? 0.490 -15.007 6.789 1.00 89.19 270 THR A N 1
ATOM 2202 C CA . THR A 1 270 ? 0.748 -15.442 8.164 1.00 89.19 270 THR A CA 1
ATOM 2203 C C . THR A 1 270 ? -0.461 -16.204 8.688 1.00 89.19 270 THR A C 1
ATOM 2205 O O . THR A 1 270 ? -1.570 -15.684 8.672 1.00 89.19 270 THR A O 1
ATOM 2208 N N . ALA A 1 271 ? -0.242 -17.433 9.151 1.00 88.88 271 ALA A N 1
ATOM 2209 C CA . ALA A 1 271 ? -1.296 -18.252 9.724 1.00 88.88 271 ALA A CA 1
ATOM 2210 C C . ALA A 1 2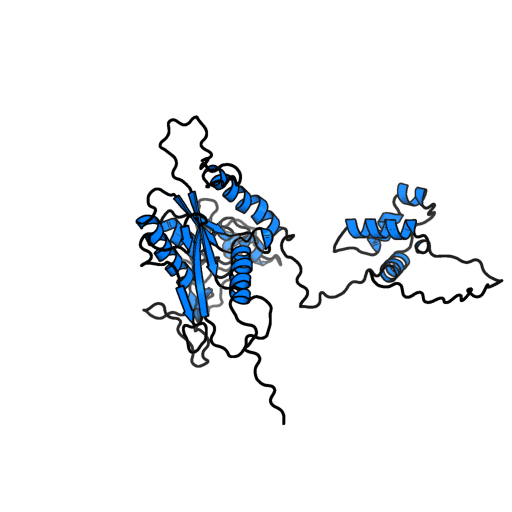71 ? -1.784 -17.632 11.038 1.00 88.88 271 ALA A C 1
ATOM 2212 O O . ALA A 1 271 ? -0.968 -17.266 11.890 1.00 88.88 271 ALA A O 1
ATOM 2213 N N . LYS A 1 272 ? -3.102 -17.552 11.198 1.00 86.44 272 LYS A N 1
ATOM 2214 C CA . LYS A 1 272 ? -3.763 -17.064 12.406 1.00 86.44 272 LYS A CA 1
ATOM 2215 C C . LYS A 1 272 ? -4.653 -18.156 12.992 1.00 86.44 272 LYS A C 1
ATOM 2217 O O . LYS A 1 272 ? -5.150 -19.003 12.249 1.00 86.44 272 LYS A O 1
ATOM 2222 N N . ASP A 1 273 ? -4.808 -18.160 14.309 1.00 84.81 273 ASP A N 1
ATOM 2223 C CA . ASP A 1 273 ? -5.766 -19.024 14.996 1.00 84.81 273 ASP A CA 1
ATOM 2224 C C . ASP A 1 273 ? -7.197 -18.461 14.918 1.00 84.81 273 ASP A C 1
ATOM 2226 O O . ASP A 1 273 ? -7.449 -17.422 14.305 1.00 84.81 273 ASP A O 1
ATOM 2230 N N . VAL A 1 274 ? -8.152 -19.158 15.541 1.00 84.56 274 VAL A N 1
ATOM 2231 C CA . VAL A 1 274 ? -9.568 -18.747 15.585 1.00 84.56 274 VAL A CA 1
ATOM 2232 C C . VAL A 1 274 ? -9.795 -17.400 16.282 1.00 84.56 274 VAL A C 1
ATOM 2234 O O . VAL A 1 274 ? -10.833 -16.784 16.070 1.00 84.56 274 VAL A O 1
ATOM 2237 N N . ALA A 1 275 ? -8.841 -16.939 17.094 1.00 78.19 275 ALA A N 1
ATOM 2238 C CA . ALA A 1 275 ? -8.878 -15.647 17.770 1.00 78.19 275 ALA A CA 1
ATOM 2239 C C . ALA A 1 275 ? -8.124 -14.552 16.987 1.00 78.19 275 ALA A C 1
ATOM 2241 O O . ALA A 1 275 ? -7.994 -13.431 17.470 1.00 78.19 275 ALA A O 1
ATOM 2242 N N . GLY A 1 276 ? -7.609 -14.860 15.789 1.00 76.19 276 GLY A N 1
ATOM 2243 C CA . GLY A 1 276 ? -6.859 -13.923 14.954 1.00 76.19 276 GLY A CA 1
ATOM 2244 C C . GLY A 1 276 ? -5.386 -13.762 15.342 1.00 76.19 276 GLY A C 1
ATOM 2245 O O . GLY A 1 276 ? -4.685 -12.952 14.733 1.00 76.19 276 GLY A O 1
ATOM 2246 N N . LYS A 1 277 ? -4.873 -14.538 16.306 1.00 78.88 277 LYS A N 1
ATOM 2247 C CA . LYS A 1 277 ? -3.484 -14.437 16.768 1.00 78.88 277 LYS A CA 1
ATOM 2248 C C . LYS A 1 277 ? -2.542 -15.230 15.867 1.00 78.88 277 LYS A C 1
ATOM 2250 O O . LYS A 1 277 ? -2.863 -16.323 15.405 1.00 78.88 277 LYS A O 1
ATOM 2255 N N . ILE A 1 278 ? -1.344 -14.688 15.636 1.00 83.25 278 ILE A N 1
ATOM 2256 C CA . ILE A 1 278 ? -0.300 -15.326 14.821 1.00 83.25 278 ILE A CA 1
ATOM 2257 C C . ILE A 1 278 ? 0.086 -16.691 15.405 1.00 83.25 278 ILE A C 1
ATOM 2259 O O . ILE A 1 278 ? 0.517 -16.788 16.556 1.00 83.25 278 ILE A O 1
ATOM 2263 N N . ILE A 1 279 ? 0.018 -17.731 14.574 1.00 85.25 279 ILE A N 1
ATOM 2264 C CA . ILE A 1 279 ? 0.512 -19.069 14.902 1.00 85.25 279 ILE A CA 1
ATOM 2265 C C . ILE A 1 279 ? 2.011 -19.116 14.615 1.00 85.25 279 ILE A C 1
ATOM 2267 O O . ILE A 1 279 ? 2.443 -18.874 13.486 1.00 85.25 279 ILE A O 1
ATOM 2271 N N . TYR A 1 280 ? 2.812 -19.475 15.613 1.00 85.94 280 TYR A N 1
ATOM 2272 C CA . TYR A 1 280 ? 4.258 -19.643 15.471 1.00 85.94 280 TYR A CA 1
ATOM 2273 C C . TYR A 1 280 ? 4.631 -21.117 15.283 1.00 85.94 280 TYR A C 1
ATOM 2275 O O . TYR A 1 280 ? 3.998 -22.016 15.833 1.00 85.94 280 TYR A O 1
ATOM 2283 N N . ARG A 1 281 ? 5.673 -21.366 14.488 1.00 87.62 281 ARG A N 1
ATOM 2284 C CA . ARG A 1 281 ? 6.308 -22.682 14.343 1.00 87.62 281 ARG A CA 1
ATOM 2285 C C . ARG A 1 281 ? 7.219 -22.968 15.543 1.00 87.62 281 ARG A C 1
ATOM 2287 O O . ARG A 1 281 ? 7.520 -22.079 16.337 1.00 87.62 281 ARG A O 1
ATOM 2294 N N . THR A 1 282 ? 7.703 -24.205 15.650 1.00 85.25 282 THR A N 1
ATOM 2295 C CA . THR A 1 282 ? 8.623 -24.646 16.718 1.00 85.25 282 THR A CA 1
ATOM 2296 C C . THR A 1 282 ? 9.955 -23.887 16.735 1.00 85.25 282 THR A C 1
ATOM 2298 O O . THR A 1 282 ? 10.585 -23.786 17.781 1.00 85.25 282 THR A O 1
ATOM 2301 N N . ASP A 1 283 ? 10.362 -23.297 15.608 1.00 85.94 283 ASP A N 1
ATOM 2302 C CA . ASP A 1 283 ? 11.535 -22.418 15.484 1.00 85.94 283 ASP A CA 1
ATOM 2303 C C . ASP A 1 283 ? 11.269 -20.967 15.948 1.00 85.94 283 ASP A C 1
ATOM 2305 O O . ASP A 1 283 ? 12.156 -20.111 15.909 1.00 85.94 283 ASP A O 1
ATOM 2309 N N . GLY A 1 284 ? 10.042 -20.666 16.382 1.00 78.81 284 GLY A N 1
ATOM 2310 C CA . GLY A 1 284 ? 9.609 -19.337 16.797 1.00 78.81 284 GLY A CA 1
ATOM 2311 C C . GLY A 1 284 ? 9.376 -18.354 15.648 1.00 78.81 284 GLY A C 1
ATOM 2312 O O . GLY A 1 284 ? 9.219 -17.164 15.923 1.00 78.81 284 GLY A O 1
ATOM 2313 N N . LYS A 1 285 ? 9.352 -18.801 14.384 1.00 83.19 285 LYS A N 1
ATOM 2314 C CA . LYS A 1 285 ? 8.956 -17.968 13.238 1.00 83.19 285 LYS A CA 1
ATOM 2315 C C . LYS A 1 285 ? 7.444 -18.043 13.003 1.00 83.19 285 LYS A C 1
ATOM 2317 O O . LYS A 1 285 ? 6.847 -19.095 13.245 1.00 83.19 285 LYS A O 1
ATOM 2322 N N . PRO A 1 286 ? 6.806 -16.972 12.494 1.00 86.12 286 PRO A N 1
ATOM 2323 C CA . PRO A 1 286 ? 5.402 -17.022 12.102 1.00 86.12 286 PRO A CA 1
ATOM 2324 C C . PRO A 1 286 ? 5.157 -18.127 11.071 1.00 86.12 286 PRO A C 1
ATOM 2326 O O . PRO A 1 286 ? 5.857 -18.214 10.057 1.00 86.12 286 PRO A O 1
ATOM 2329 N N . SER A 1 287 ? 4.157 -18.966 11.320 1.00 90.31 287 SER A N 1
ATOM 2330 C CA . SER A 1 287 ? 3.719 -19.973 10.365 1.00 90.31 287 SER A CA 1
ATOM 2331 C C . SER A 1 287 ? 3.073 -19.306 9.153 1.00 90.31 287 SER A C 1
ATOM 2333 O O . SER A 1 287 ? 2.512 -18.212 9.240 1.00 90.31 287 SER A O 1
ATOM 2335 N N . LYS A 1 288 ? 3.177 -19.963 8.000 1.00 91.06 288 LYS A N 1
ATOM 2336 C CA . LYS A 1 288 ? 2.676 -19.472 6.716 1.00 91.06 288 LYS A CA 1
ATOM 2337 C C . LYS A 1 288 ? 1.715 -20.483 6.119 1.00 91.06 288 LYS A C 1
ATOM 2339 O O . LYS A 1 288 ? 2.025 -21.674 6.111 1.00 91.06 288 LYS A O 1
ATOM 2344 N N . VAL A 1 289 ? 0.592 -19.995 5.608 1.00 91.50 289 VAL A N 1
ATOM 2345 C CA . VAL A 1 289 ? -0.387 -20.763 4.829 1.00 91.50 289 VAL A CA 1
ATOM 2346 C C . VAL A 1 289 ? -0.513 -20.150 3.439 1.00 91.50 289 VAL A C 1
ATOM 2348 O O . VAL A 1 289 ? -0.255 -18.961 3.261 1.00 91.50 289 VAL A O 1
ATOM 2351 N N . LYS A 1 290 ? -0.871 -20.966 2.446 1.00 90.12 290 LYS A N 1
ATOM 2352 C CA . LYS A 1 290 ? -1.106 -20.496 1.077 1.00 90.12 290 LYS A CA 1
ATOM 2353 C C . LYS A 1 290 ? -2.585 -20.195 0.889 1.00 90.12 290 LYS A C 1
ATOM 2355 O O . LYS A 1 290 ? -3.402 -21.092 1.078 1.00 90.12 290 LYS A O 1
ATOM 2360 N N . VAL A 1 291 ? -2.903 -18.974 0.474 1.00 90.81 291 VAL A N 1
ATOM 2361 C CA . VAL A 1 291 ? -4.257 -18.561 0.080 1.00 90.81 291 VAL A CA 1
ATOM 2362 C C . VAL A 1 291 ? -4.323 -18.318 -1.423 1.00 90.81 291 VAL A C 1
ATOM 2364 O O . VAL A 1 291 ? -3.318 -17.979 -2.056 1.00 90.81 291 VAL A O 1
ATOM 2367 N N . GLN A 1 292 ? -5.497 -18.547 -2.007 1.00 91.50 292 GLN A N 1
ATOM 2368 C CA . GLN A 1 292 ? -5.747 -18.184 -3.398 1.00 91.50 292 GLN A CA 1
ATOM 2369 C C . GLN A 1 292 ? -5.962 -16.677 -3.500 1.00 91.50 292 GLN A C 1
ATOM 2371 O O . GLN A 1 292 ? -6.518 -16.071 -2.589 1.00 91.50 292 GLN A O 1
ATOM 2376 N N . MET A 1 293 ? -5.506 -16.083 -4.600 1.00 91.44 293 MET A N 1
ATOM 2377 C CA . MET A 1 293 ? -5.893 -14.711 -4.918 1.00 91.44 293 MET A CA 1
ATOM 2378 C C . MET A 1 293 ? -7.362 -14.648 -5.314 1.00 91.44 293 MET A C 1
ATOM 2380 O O . MET A 1 293 ? -7.859 -15.567 -5.970 1.00 91.44 293 MET A O 1
ATOM 2384 N N . GLY A 1 294 ? -8.001 -13.534 -4.974 1.00 90.19 294 GLY A N 1
ATOM 2385 C CA . GLY A 1 294 ? -9.303 -13.173 -5.505 1.00 90.19 294 GLY A CA 1
ATOM 2386 C C . GLY A 1 294 ? -9.283 -12.995 -7.024 1.00 90.19 294 GLY A C 1
ATOM 2387 O O . GLY A 1 294 ? -8.227 -12.914 -7.668 1.00 90.19 294 GLY A O 1
ATOM 2388 N N . ASP A 1 295 ? -10.482 -12.934 -7.593 1.00 91.06 295 ASP A N 1
ATOM 2389 C CA . ASP A 1 295 ? -10.658 -12.694 -9.017 1.00 91.06 295 ASP A CA 1
ATOM 2390 C C . ASP A 1 295 ? -10.200 -11.280 -9.397 1.00 91.06 295 ASP A C 1
ATOM 2392 O O . ASP A 1 295 ? -10.319 -10.312 -8.647 1.00 91.06 295 ASP A O 1
ATOM 2396 N N . SER A 1 296 ? -9.659 -11.184 -10.605 1.00 89.94 296 SER A N 1
ATOM 2397 C CA . SER A 1 296 ? -9.323 -9.933 -11.266 1.00 89.94 296 SER A CA 1
ATOM 2398 C C . SER A 1 296 ? -10.518 -9.420 -12.069 1.00 89.94 296 SER A C 1
ATOM 2400 O O . SER A 1 296 ? -11.587 -10.023 -12.052 1.00 89.94 296 SER A O 1
ATOM 2402 N N . THR A 1 297 ? -10.358 -8.319 -12.794 1.00 90.81 297 THR A N 1
ATOM 2403 C CA . THR A 1 297 ? -11.407 -7.757 -13.655 1.00 90.81 297 THR A CA 1
ATOM 2404 C C . THR A 1 297 ? -10.866 -7.517 -15.055 1.00 90.81 297 THR A C 1
ATOM 2406 O O . THR A 1 297 ? -9.728 -7.069 -15.227 1.00 90.81 297 THR A O 1
ATOM 2409 N N . PHE A 1 298 ? -11.661 -7.863 -16.062 1.00 90.19 298 PHE A N 1
ATOM 2410 C CA . PHE A 1 298 ? -11.420 -7.487 -17.450 1.00 90.19 298 PHE A CA 1
ATOM 2411 C C . PHE A 1 298 ? -11.739 -5.999 -17.669 1.00 90.19 298 PHE A C 1
ATOM 2413 O O . PHE A 1 298 ? -12.337 -5.341 -16.816 1.00 90.19 298 PHE A O 1
ATOM 2420 N N . ALA A 1 299 ? -11.351 -5.461 -18.829 1.00 86.81 299 ALA A N 1
ATOM 2421 C CA . ALA A 1 299 ? -11.603 -4.063 -19.189 1.00 86.81 299 ALA A CA 1
ATOM 2422 C C . ALA A 1 299 ? -13.103 -3.716 -19.288 1.00 86.81 299 ALA A C 1
ATOM 2424 O O . ALA A 1 299 ? -13.477 -2.561 -19.110 1.00 86.81 299 ALA A O 1
ATOM 2425 N N . ASP A 1 300 ? -13.958 -4.710 -19.536 1.00 89.06 300 ASP A N 1
ATOM 2426 C CA . ASP A 1 300 ? -15.420 -4.577 -19.542 1.00 89.06 300 ASP A CA 1
ATOM 2427 C C . ASP A 1 300 ? -16.051 -4.666 -18.135 1.00 89.06 300 ASP A C 1
ATOM 2429 O O . ASP A 1 300 ? -17.270 -4.593 -17.996 1.00 89.06 300 ASP A O 1
ATOM 2433 N N . GLY A 1 301 ? -15.231 -4.827 -17.090 1.00 88.19 301 GLY A N 1
ATOM 2434 C CA . GLY A 1 301 ? -15.660 -4.969 -15.699 1.00 88.19 301 GLY A CA 1
ATOM 2435 C C . GLY A 1 301 ? -16.070 -6.387 -15.298 1.00 88.19 301 GLY A C 1
ATOM 2436 O O . GLY A 1 301 ? -16.340 -6.621 -14.119 1.00 88.19 301 GLY A O 1
ATOM 2437 N N . SER A 1 302 ? -16.092 -7.348 -16.226 1.00 91.56 302 SER A N 1
ATOM 2438 C CA . SER A 1 302 ? -16.414 -8.738 -15.901 1.00 91.56 302 SER A CA 1
ATOM 2439 C C . SER A 1 302 ? -15.291 -9.402 -15.084 1.00 91.56 302 SER A C 1
ATOM 2441 O O . SER A 1 302 ? -14.115 -9.044 -15.225 1.00 91.56 302 SER A O 1
ATOM 2443 N N . PRO A 1 303 ? -15.614 -10.357 -14.191 1.00 92.94 303 PRO A N 1
ATOM 2444 C CA . PRO A 1 303 ? -14.609 -11.016 -13.366 1.00 92.94 303 PRO A CA 1
ATOM 2445 C C . PRO A 1 303 ? -13.706 -11.926 -14.208 1.00 92.94 303 PRO A C 1
ATOM 2447 O O . PRO A 1 303 ? -14.168 -12.756 -14.992 1.00 92.94 303 PRO A O 1
ATOM 2450 N N . GLN A 1 304 ? -12.398 -11.812 -13.997 1.00 93.25 304 GLN A N 1
ATOM 2451 C CA . GLN A 1 304 ? -11.386 -12.709 -14.536 1.00 93.25 304 GLN A CA 1
ATOM 2452 C C . GLN A 1 304 ? -10.845 -13.601 -13.422 1.00 93.25 304 GLN A C 1
ATOM 2454 O O . GLN A 1 304 ? -10.021 -13.168 -12.612 1.00 93.25 304 GLN A O 1
ATOM 2459 N N . SER A 1 305 ? -11.216 -14.881 -13.438 1.00 94.19 305 SER A N 1
ATOM 2460 C CA . SER A 1 305 ? -10.630 -15.820 -12.486 1.00 94.19 305 SER A CA 1
ATOM 2461 C C . SER A 1 305 ? -9.169 -16.124 -12.801 1.00 94.19 305 SER A C 1
ATOM 2463 O O . SER A 1 305 ? -8.807 -16.437 -13.941 1.00 94.19 305 SER A O 1
ATOM 2465 N N . LEU A 1 306 ? -8.322 -16.050 -11.775 1.00 93.69 306 LEU A N 1
ATOM 2466 C CA . LEU A 1 306 ? -6.879 -16.300 -11.870 1.00 93.69 306 LEU A CA 1
ATOM 2467 C C . LEU A 1 306 ? -6.522 -17.787 -11.711 1.00 93.69 306 LEU A C 1
ATOM 2469 O O . LEU A 1 306 ? -5.393 -18.208 -11.990 1.00 93.69 306 LEU A O 1
ATOM 2473 N N . TYR A 1 307 ? -7.504 -18.587 -11.305 1.00 94.38 307 TYR A N 1
ATOM 2474 C CA . TYR A 1 307 ? -7.423 -20.031 -11.146 1.00 94.38 307 TYR A CA 1
ATOM 2475 C C . TYR A 1 307 ? -8.349 -20.700 -12.159 1.00 94.38 307 TYR A C 1
ATOM 2477 O O . TYR A 1 307 ? -9.319 -20.109 -12.635 1.00 94.38 307 TYR A O 1
ATOM 2485 N N . PHE A 1 308 ? -8.039 -21.931 -12.558 1.00 93.75 308 PHE A N 1
ATOM 2486 C CA . PHE A 1 308 ? -8.938 -22.660 -13.448 1.00 93.75 308 PHE A CA 1
ATOM 2487 C C . PHE A 1 308 ? -10.279 -22.933 -12.740 1.00 93.75 308 PHE A C 1
ATOM 2489 O O . PHE A 1 308 ? -10.265 -23.414 -11.603 1.00 93.75 308 PHE A O 1
ATOM 2496 N N . PRO A 1 309 ? -11.422 -22.663 -13.394 1.00 92.69 309 PRO A N 1
ATOM 2497 C CA . PRO A 1 309 ? -12.735 -22.786 -12.771 1.00 92.69 309 PRO A CA 1
ATOM 2498 C C . PRO A 1 309 ? -13.132 -24.250 -12.543 1.00 92.69 309 PRO A C 1
ATOM 2500 O O . PRO A 1 309 ? -12.541 -25.179 -13.106 1.00 92.69 309 PRO A O 1
ATOM 2503 N N . ASN A 1 310 ? -14.181 -24.449 -11.744 1.00 91.44 310 ASN A N 1
ATOM 2504 C CA . ASN A 1 310 ? -14.799 -25.759 -11.549 1.00 91.44 310 ASN A CA 1
ATOM 2505 C C . ASN A 1 310 ? -15.216 -26.370 -12.900 1.00 91.44 310 ASN A C 1
ATOM 2507 O O . ASN A 1 310 ? -15.764 -25.684 -13.759 1.00 91.44 310 ASN A O 1
ATOM 2511 N N . GLY A 1 311 ? -14.933 -27.661 -13.093 1.00 89.00 311 GLY A N 1
ATOM 2512 C CA . GLY A 1 311 ? -15.169 -28.374 -14.357 1.00 89.00 311 GLY A CA 1
ATOM 2513 C C . GLY A 1 311 ? -13.979 -28.387 -15.326 1.00 89.00 311 GLY A C 1
ATOM 2514 O O . GLY A 1 311 ? -13.984 -29.164 -16.277 1.00 89.00 311 GLY A O 1
ATOM 2515 N N . HIS A 1 312 ? -12.925 -27.603 -15.080 1.00 90.44 312 HIS A N 1
ATOM 2516 C CA . HIS A 1 312 ? -11.671 -27.716 -15.828 1.00 90.44 312 HIS A CA 1
ATOM 2517 C C . HIS A 1 312 ? -10.832 -28.912 -15.321 1.00 90.44 312 HIS A C 1
ATOM 2519 O O . HIS A 1 312 ? -10.768 -29.117 -14.107 1.00 90.44 312 HIS A O 1
ATOM 2525 N N . PRO A 1 313 ? -10.083 -29.647 -16.177 1.00 90.44 313 PRO A N 1
ATOM 2526 C CA . PRO A 1 313 ? -9.204 -30.746 -15.735 1.00 90.44 313 PRO A CA 1
ATOM 2527 C C . PRO A 1 313 ? -8.168 -30.345 -14.674 1.00 90.44 313 PRO A C 1
ATOM 2529 O O . PRO A 1 313 ? -7.640 -31.178 -13.949 1.00 90.44 313 PRO A O 1
ATOM 2532 N N . ARG A 1 314 ? -7.869 -29.046 -14.595 1.00 89.94 314 ARG A N 1
ATOM 2533 C CA . ARG A 1 314 ? -6.927 -28.438 -13.646 1.00 89.94 314 ARG A CA 1
ATOM 2534 C C . ARG A 1 314 ? -7.607 -27.471 -12.674 1.00 89.94 314 ARG A C 1
ATOM 2536 O O . ARG A 1 314 ? -6.975 -26.494 -12.284 1.00 89.94 314 ARG A O 1
ATOM 2543 N N . ALA A 1 315 ? -8.889 -27.678 -12.366 1.00 92.00 315 ALA A N 1
ATOM 2544 C CA . ALA A 1 315 ? -9.676 -26.803 -11.495 1.00 92.00 315 ALA A CA 1
ATOM 2545 C C . ALA A 1 315 ? -8.928 -26.454 -10.192 1.00 92.00 315 ALA A C 1
ATOM 2547 O O . ALA A 1 315 ? -8.264 -27.299 -9.592 1.00 92.00 315 ALA A O 1
ATOM 2548 N N . GLY A 1 316 ? -8.995 -25.186 -9.786 1.00 90.62 316 GLY A N 1
ATOM 2549 C CA . GLY A 1 316 ? -8.314 -24.659 -8.602 1.00 90.62 316 GLY A CA 1
ATOM 2550 C C . GLY A 1 316 ? -6.805 -24.429 -8.757 1.00 90.62 316 GLY A C 1
ATOM 2551 O O . GLY A 1 316 ? -6.192 -23.890 -7.838 1.00 90.62 316 GLY A O 1
ATOM 2552 N N . ILE A 1 317 ? -6.184 -24.791 -9.887 1.00 93.44 317 ILE A N 1
ATOM 2553 C CA . ILE A 1 317 ? -4.765 -24.504 -10.155 1.00 93.44 317 ILE A CA 1
ATOM 2554 C C . ILE A 1 317 ? -4.604 -23.090 -10.720 1.00 93.44 317 ILE A C 1
ATOM 2556 O O . ILE A 1 317 ? -5.383 -22.662 -11.572 1.00 93.44 317 ILE A O 1
ATOM 2560 N N . PHE A 1 318 ? -3.576 -22.368 -10.270 1.00 94.06 318 PHE A N 1
ATOM 2561 C CA . PHE A 1 318 ? -3.257 -21.038 -10.790 1.00 94.06 318 PHE A CA 1
ATOM 2562 C C . PHE A 1 318 ? -2.907 -21.096 -12.286 1.00 94.06 318 PHE A C 1
ATOM 2564 O O . PHE A 1 318 ? -2.087 -21.921 -12.705 1.00 94.06 318 PHE A O 1
ATOM 2571 N N . LYS A 1 319 ? -3.502 -20.208 -13.092 1.00 93.88 319 LYS A N 1
ATOM 2572 C CA . LYS A 1 319 ? -3.372 -20.204 -14.561 1.00 93.88 319 LYS A CA 1
ATOM 2573 C C . LYS A 1 319 ? -1.997 -19.751 -15.063 1.00 93.88 319 LYS A C 1
ATOM 2575 O O . LYS A 1 319 ? -1.587 -20.132 -16.153 1.00 93.88 319 LYS A O 1
ATOM 2580 N N . GLY A 1 320 ? -1.263 -18.953 -14.290 1.00 93.12 320 GLY A N 1
ATOM 2581 C CA . GLY A 1 320 ? -0.025 -18.328 -14.760 1.00 93.12 320 GLY A CA 1
ATOM 2582 C C . GLY A 1 320 ? -0.275 -17.065 -15.586 1.00 93.12 320 GLY A C 1
ATOM 2583 O O . GLY A 1 320 ? -1.246 -16.974 -16.341 1.00 93.12 320 GLY A O 1
ATOM 2584 N N . MET A 1 321 ? 0.627 -16.088 -15.467 1.00 92.69 321 MET A N 1
ATOM 2585 C CA . MET A 1 321 ? 0.464 -14.774 -16.108 1.00 92.69 321 MET A CA 1
ATOM 2586 C C . MET A 1 321 ? 0.311 -14.849 -17.633 1.00 92.69 321 MET A C 1
ATOM 2588 O O . MET A 1 321 ? -0.424 -14.054 -18.207 1.00 92.69 321 MET A O 1
ATOM 2592 N N . ALA A 1 322 ? 0.965 -15.805 -18.303 1.00 91.50 322 ALA A N 1
ATOM 2593 C CA . ALA A 1 322 ? 0.869 -15.936 -19.757 1.00 91.50 322 ALA A CA 1
ATOM 2594 C C . ALA A 1 322 ? -0.558 -16.281 -20.225 1.00 91.50 322 ALA A C 1
ATOM 2596 O O . ALA A 1 322 ? -1.010 -15.751 -21.236 1.00 91.50 322 ALA A O 1
ATOM 2597 N N . ILE A 1 323 ? -1.276 -17.132 -19.482 1.00 92.81 323 ILE A N 1
ATOM 2598 C CA . ILE A 1 323 ? -2.675 -17.468 -19.787 1.00 92.81 323 ILE A CA 1
ATOM 2599 C C . ILE A 1 323 ? -3.579 -16.280 -19.452 1.00 92.81 323 ILE A C 1
ATOM 2601 O O . ILE A 1 323 ? -4.395 -15.898 -20.281 1.00 92.81 323 ILE A O 1
ATOM 2605 N N . ILE A 1 324 ? -3.380 -15.659 -18.285 1.00 93.06 324 ILE A N 1
ATOM 2606 C CA . ILE A 1 324 ? -4.158 -14.493 -17.832 1.00 93.06 324 ILE A CA 1
ATOM 2607 C C . ILE A 1 324 ? -4.080 -13.342 -18.848 1.00 93.06 324 ILE A C 1
ATOM 2609 O O . ILE A 1 324 ? -5.100 -12.748 -19.184 1.00 93.06 324 ILE A O 1
ATOM 2613 N N . LEU A 1 325 ? -2.892 -13.043 -19.382 1.00 91.50 325 LEU A N 1
ATOM 2614 C CA . LEU A 1 325 ? -2.726 -12.005 -20.404 1.00 91.50 325 LEU A CA 1
ATOM 2615 C C . LEU A 1 325 ? -3.295 -12.424 -21.762 1.00 91.50 325 LEU A C 1
ATOM 2617 O O . LEU A 1 325 ? -3.884 -11.600 -22.455 1.00 91.50 325 LEU A O 1
ATOM 2621 N N . LYS A 1 326 ? -3.178 -13.701 -22.141 1.00 91.75 326 LYS A N 1
ATOM 2622 C CA . LYS A 1 326 ? -3.805 -14.204 -23.370 1.00 91.75 326 LYS A CA 1
ATOM 2623 C C . LYS A 1 326 ? -5.331 -14.072 -23.318 1.00 91.75 326 LYS A C 1
ATOM 2625 O O . LYS A 1 326 ? -5.935 -13.676 -24.307 1.00 91.75 326 LYS A O 1
ATOM 2630 N N . GLU A 1 327 ? -5.946 -14.354 -22.168 1.00 92.69 327 GLU A N 1
ATOM 2631 C CA . GLU A 1 327 ? -7.380 -14.125 -21.928 1.00 92.69 327 GLU A CA 1
ATOM 2632 C C . GLU A 1 327 ? -7.759 -12.639 -22.046 1.00 92.69 327 GLU A C 1
ATOM 2634 O O . GLU A 1 327 ? -8.867 -12.329 -22.466 1.00 92.69 327 GLU A O 1
ATOM 2639 N N . ARG A 1 328 ? -6.830 -11.722 -21.740 1.00 90.50 328 ARG A N 1
ATOM 2640 C CA . ARG A 1 328 ? -6.989 -10.266 -21.917 1.00 90.50 328 ARG A CA 1
ATOM 2641 C C . ARG A 1 328 ? -6.734 -9.775 -23.350 1.00 90.50 328 ARG A C 1
ATOM 2643 O O . ARG A 1 328 ? -6.786 -8.576 -23.593 1.00 90.50 328 ARG A O 1
ATOM 2650 N N . GLY A 1 329 ? -6.448 -10.668 -24.299 1.00 88.88 329 GLY A N 1
ATOM 2651 C CA . GLY A 1 329 ? -6.231 -10.314 -25.706 1.00 88.88 329 GLY A CA 1
ATOM 2652 C C . GLY A 1 329 ? -4.784 -9.977 -26.078 1.00 88.88 329 GLY A C 1
ATOM 2653 O O . GLY A 1 329 ? -4.524 -9.608 -27.223 1.00 88.88 329 GLY A O 1
ATOM 2654 N N . TYR A 1 330 ? -3.823 -10.144 -25.165 1.00 87.50 330 TYR A N 1
ATOM 2655 C CA . TYR A 1 330 ? -2.409 -10.036 -25.521 1.00 87.50 330 TYR A CA 1
ATOM 2656 C C . TYR A 1 330 ? -1.985 -11.207 -26.417 1.00 87.50 330 TYR A C 1
ATOM 2658 O O . TYR A 1 330 ? -2.431 -12.347 -26.252 1.00 87.50 330 TYR A O 1
ATOM 2666 N N . SER A 1 331 ? -1.062 -10.936 -27.346 1.00 82.31 331 SER A N 1
ATOM 2667 C CA . SER A 1 331 ? -0.365 -11.983 -28.101 1.00 82.31 331 SER A CA 1
ATOM 2668 C C . SER A 1 331 ? 0.305 -12.978 -27.153 1.00 82.31 331 SER A C 1
ATOM 2670 O O . SER A 1 331 ? 0.589 -12.641 -26.008 1.00 82.31 331 SER A O 1
ATOM 2672 N N . ASP A 1 332 ? 0.602 -14.191 -27.618 1.00 77.62 332 ASP A N 1
ATOM 2673 C CA . ASP A 1 332 ? 1.195 -15.232 -26.775 1.00 77.62 332 ASP A CA 1
ATOM 2674 C C . ASP A 1 332 ? 2.535 -14.798 -26.137 1.00 77.62 332 ASP A C 1
ATOM 2676 O O . ASP A 1 332 ? 3.615 -14.924 -26.719 1.00 77.62 332 ASP A O 1
ATOM 2680 N N . MET A 1 333 ? 2.453 -14.318 -24.891 1.00 76.69 333 MET A N 1
ATOM 2681 C CA . MET A 1 333 ? 3.589 -13.830 -24.107 1.00 76.69 333 MET A CA 1
ATOM 2682 C C . MET A 1 333 ? 4.449 -14.976 -23.549 1.00 76.69 333 MET A C 1
ATOM 2684 O O . MET A 1 333 ? 5.470 -14.724 -22.901 1.00 76.69 333 MET A O 1
ATOM 2688 N N . SER A 1 334 ? 4.078 -16.247 -23.771 1.00 72.69 334 SER A N 1
ATOM 2689 C CA . SER A 1 334 ? 4.858 -17.395 -23.286 1.00 72.69 334 SER A CA 1
ATOM 2690 C C . SER A 1 334 ? 6.277 -17.394 -23.860 1.00 72.69 334 SER A C 1
ATOM 2692 O O . SER A 1 334 ? 7.240 -17.645 -23.135 1.00 72.69 334 SER A O 1
ATOM 2694 N N . ARG A 1 335 ? 6.426 -16.992 -25.126 1.00 68.06 335 ARG A N 1
ATOM 2695 C CA . ARG A 1 335 ? 7.695 -17.002 -25.870 1.00 68.06 335 ARG A CA 1
ATOM 2696 C C . ARG A 1 335 ? 8.544 -15.747 -25.695 1.00 68.06 335 ARG A C 1
ATOM 2698 O O . ARG A 1 335 ? 9.706 -15.744 -26.087 1.00 68.06 335 ARG A O 1
ATOM 2705 N N . LEU A 1 336 ? 7.985 -14.694 -25.105 1.00 68.69 336 LEU A N 1
ATOM 2706 C CA . LEU A 1 336 ? 8.678 -13.423 -24.935 1.00 68.69 336 LEU A CA 1
ATOM 2707 C C . LEU A 1 336 ? 9.451 -13.406 -23.614 1.00 68.69 336 LEU A C 1
ATOM 2709 O O . LEU A 1 336 ? 8.914 -13.760 -22.560 1.00 68.69 336 LEU A O 1
ATOM 2713 N N . ASN A 1 337 ? 10.706 -12.955 -23.665 1.00 62.44 337 ASN A N 1
ATOM 2714 C CA . ASN A 1 337 ? 11.529 -12.681 -22.482 1.00 62.44 337 ASN A CA 1
ATOM 2715 C C . ASN A 1 337 ? 11.267 -11.263 -21.940 1.00 62.44 337 ASN A C 1
ATOM 2717 O O . ASN A 1 337 ? 12.183 -10.541 -21.563 1.00 62.44 337 ASN A O 1
ATOM 2721 N N . ILE A 1 338 ? 10.004 -10.841 -21.994 1.00 67.12 338 ILE A N 1
ATOM 2722 C CA . ILE A 1 338 ? 9.528 -9.570 -21.449 1.00 67.12 338 ILE A CA 1
ATOM 2723 C C . ILE A 1 338 ? 9.141 -9.812 -19.991 1.00 67.12 338 ILE A C 1
ATOM 2725 O O . ILE A 1 338 ? 8.708 -10.913 -19.633 1.00 67.12 338 ILE A O 1
ATOM 2729 N N . ALA A 1 339 ? 9.266 -8.785 -19.153 1.00 77.31 339 ALA A N 1
ATOM 2730 C CA . ALA A 1 339 ? 8.742 -8.790 -17.798 1.00 77.31 339 ALA A CA 1
ATOM 2731 C C . ALA A 1 339 ? 7.201 -8.828 -17.826 1.00 77.31 339 ALA A C 1
ATOM 2733 O O . ALA A 1 339 ? 6.515 -7.818 -17.734 1.00 77.31 339 ALA A O 1
ATOM 2734 N N . VAL A 1 340 ? 6.644 -10.033 -17.981 1.00 83.62 340 VAL A N 1
ATOM 2735 C CA . VAL A 1 340 ? 5.195 -10.307 -18.020 1.00 83.62 340 VAL A CA 1
ATOM 2736 C C . VAL A 1 340 ? 4.488 -9.766 -16.769 1.00 83.62 340 VAL A C 1
ATOM 2738 O O . VAL A 1 340 ? 3.342 -9.329 -16.838 1.00 83.62 340 VAL A O 1
ATOM 2741 N N . ALA A 1 341 ? 5.200 -9.758 -15.639 1.00 85.06 341 ALA A N 1
ATOM 2742 C CA . ALA A 1 341 ? 4.739 -9.156 -14.397 1.00 85.06 341 ALA A CA 1
ATOM 2743 C C . ALA A 1 341 ? 4.535 -7.640 -14.513 1.00 85.06 341 ALA A C 1
ATOM 2745 O O . ALA A 1 341 ? 3.573 -7.145 -13.945 1.00 85.06 341 ALA A O 1
ATOM 2746 N N . ASP A 1 342 ? 5.376 -6.921 -15.259 1.00 84.81 342 ASP A N 1
ATOM 2747 C CA . ASP A 1 342 ? 5.272 -5.464 -15.398 1.00 84.81 342 ASP A CA 1
ATOM 2748 C C . ASP A 1 342 ? 4.092 -5.080 -16.289 1.00 84.81 342 ASP A C 1
ATOM 2750 O O . ASP A 1 342 ? 3.376 -4.129 -15.990 1.00 84.81 342 ASP A O 1
ATOM 2754 N N . VAL A 1 343 ? 3.834 -5.851 -17.352 1.00 86.88 343 VAL A N 1
ATOM 2755 C CA . VAL A 1 343 ? 2.637 -5.663 -18.190 1.00 86.88 343 VAL A CA 1
ATOM 2756 C C . VAL A 1 343 ? 1.383 -5.799 -17.334 1.00 86.88 343 VAL A C 1
ATOM 2758 O O . VAL A 1 343 ? 0.537 -4.915 -17.329 1.00 86.88 343 VAL A O 1
ATOM 2761 N N . LEU A 1 344 ? 1.302 -6.883 -16.560 1.00 87.19 344 LEU A N 1
ATOM 2762 C CA . LEU A 1 344 ? 0.147 -7.153 -15.715 1.00 87.19 344 LEU A CA 1
ATOM 2763 C C . LEU A 1 344 ? 0.042 -6.168 -14.538 1.00 87.19 344 LEU A C 1
ATOM 2765 O O . LEU A 1 344 ? -1.055 -5.781 -14.163 1.00 87.19 344 LEU A O 1
ATOM 2769 N N . TYR A 1 345 ? 1.167 -5.745 -13.959 1.00 85.88 345 TYR A N 1
ATOM 2770 C CA . TYR A 1 345 ? 1.199 -4.765 -12.873 1.00 85.88 345 TYR A CA 1
ATOM 2771 C C . TYR A 1 345 ? 0.652 -3.407 -13.310 1.00 85.88 345 TYR A C 1
ATOM 2773 O O . TYR A 1 345 ? -0.030 -2.764 -12.520 1.00 85.88 345 TYR A O 1
ATOM 2781 N N . ASN A 1 346 ? 0.927 -2.993 -14.551 1.00 84.56 346 ASN A N 1
ATOM 2782 C CA . ASN A 1 346 ? 0.490 -1.704 -15.081 1.00 84.56 346 ASN A CA 1
ATOM 2783 C C . ASN A 1 346 ? -0.993 -1.665 -15.495 1.00 84.56 346 ASN A C 1
ATOM 2785 O O . ASN A 1 346 ? -1.501 -0.609 -15.869 1.00 84.56 346 ASN A O 1
ATOM 2789 N N . GLU A 1 347 ? -1.705 -2.789 -15.412 1.00 84.00 347 GLU A N 1
ATOM 2790 C CA . GLU A 1 347 ? -3.151 -2.819 -15.614 1.00 84.00 347 GLU A CA 1
ATOM 2791 C C . GLU A 1 347 ? -3.870 -2.038 -14.491 1.00 84.00 347 GLU A C 1
ATOM 2793 O O . GLU A 1 347 ? -3.539 -2.208 -13.308 1.00 84.00 347 GLU A O 1
ATOM 2798 N N . PRO A 1 348 ? -4.895 -1.218 -14.802 1.00 81.56 348 PRO A N 1
ATOM 2799 C CA . PRO A 1 348 ? -5.544 -0.343 -13.819 1.00 81.56 348 PRO A CA 1
ATOM 2800 C C . PRO A 1 348 ? -6.050 -1.061 -12.564 1.00 81.56 348 PRO A C 1
ATOM 2802 O O . PRO A 1 348 ? -6.012 -0.507 -11.465 1.00 81.56 348 PRO A O 1
ATOM 2805 N N . ASN A 1 349 ? -6.507 -2.303 -12.713 1.00 83.69 349 ASN A N 1
ATOM 2806 C CA . ASN A 1 349 ? -7.057 -3.106 -11.630 1.00 83.69 349 ASN A CA 1
ATOM 2807 C C . ASN A 1 349 ? -5.984 -3.796 -10.757 1.00 83.69 349 ASN A C 1
ATOM 2809 O O . ASN A 1 349 ? -6.310 -4.311 -9.691 1.00 83.69 349 ASN A O 1
ATOM 2813 N N . PHE A 1 350 ? -4.711 -3.780 -11.170 1.00 82.56 350 PHE A N 1
ATOM 2814 C CA . PHE A 1 350 ? -3.566 -4.255 -10.380 1.00 82.56 350 PHE A CA 1
ATOM 2815 C C . PHE A 1 350 ? -2.867 -3.112 -9.628 1.00 82.56 350 PHE A C 1
ATOM 2817 O O . PHE A 1 350 ? -2.395 -3.303 -8.496 1.00 82.56 350 PHE A O 1
ATOM 2824 N N . ILE A 1 351 ? -2.838 -1.916 -10.229 1.00 79.81 351 ILE A N 1
ATOM 2825 C CA . ILE A 1 351 ? -2.299 -0.702 -9.602 1.00 79.81 351 ILE A CA 1
ATOM 2826 C C . ILE A 1 351 ? -3.203 -0.255 -8.450 1.00 79.81 351 ILE A C 1
ATOM 2828 O O . ILE A 1 351 ? -2.732 -0.101 -7.323 1.00 79.81 351 ILE A O 1
ATOM 2832 N N . ASN A 1 352 ? -4.502 -0.088 -8.711 1.00 80.25 352 ASN A N 1
ATOM 2833 C CA . ASN A 1 352 ? -5.413 0.659 -7.837 1.00 80.25 352 ASN A CA 1
ATOM 2834 C C . ASN A 1 352 ? -6.083 -0.195 -6.749 1.00 80.25 352 ASN A C 1
ATOM 2836 O O . ASN A 1 352 ? -7.250 0.018 -6.417 1.00 80.25 352 ASN A O 1
ATOM 2840 N N . VAL A 1 353 ? -5.367 -1.177 -6.190 1.00 86.00 353 VAL A N 1
ATOM 2841 C CA . VAL A 1 353 ? -5.920 -1.970 -5.088 1.00 86.00 353 VAL A CA 1
ATOM 2842 C C . VAL A 1 353 ? -5.720 -1.252 -3.760 1.00 86.00 353 VAL A C 1
ATOM 2844 O O . VAL A 1 353 ? -4.580 -1.036 -3.335 1.00 86.00 353 VAL A O 1
ATOM 2847 N N . LYS A 1 354 ? -6.844 -0.931 -3.114 1.00 91.06 354 LYS A N 1
ATOM 2848 C CA . LYS A 1 354 ? -6.904 -0.308 -1.791 1.00 91.06 354 LYS A CA 1
ATOM 2849 C C . LYS A 1 354 ? -6.286 -1.205 -0.717 1.00 91.06 354 LYS A C 1
ATOM 2851 O O . LYS A 1 354 ? -6.396 -2.433 -0.758 1.00 91.06 354 LYS A O 1
ATOM 2856 N N . SER A 1 355 ? -5.641 -0.575 0.253 1.00 93.75 355 SER A N 1
ATOM 2857 C CA . SER A 1 355 ? -5.178 -1.214 1.482 1.00 93.75 355 SER A CA 1
ATOM 2858 C C . SER A 1 355 ? -6.350 -1.659 2.365 1.00 93.75 355 SER A C 1
ATOM 2860 O O . SER A 1 355 ? -7.460 -1.135 2.266 1.00 93.75 355 SER A O 1
ATOM 2862 N N . THR A 1 356 ? -6.105 -2.609 3.270 1.00 94.50 356 THR A N 1
ATOM 2863 C CA . THR A 1 356 ? -7.090 -3.031 4.281 1.00 94.50 356 THR A CA 1
ATOM 2864 C C . THR A 1 356 ? -7.550 -1.847 5.133 1.00 94.50 356 THR A C 1
ATOM 2866 O O . THR A 1 356 ? -8.724 -1.754 5.477 1.00 94.50 356 THR A O 1
ATOM 2869 N N . LEU A 1 357 ? -6.634 -0.917 5.424 1.00 95.31 357 LEU A N 1
ATOM 2870 C CA . LEU A 1 357 ? -6.917 0.303 6.172 1.00 95.31 357 LEU A CA 1
ATOM 2871 C C . LEU A 1 357 ? -7.879 1.227 5.416 1.00 95.31 357 LEU A C 1
ATOM 2873 O O . LEU A 1 357 ? -8.894 1.630 5.972 1.00 95.31 357 LEU A O 1
ATOM 2877 N N . GLU A 1 358 ? -7.615 1.503 4.136 1.00 95.56 358 GLU A N 1
ATOM 2878 C CA . GLU A 1 358 ? -8.531 2.294 3.302 1.00 95.56 358 GLU A CA 1
ATOM 2879 C C . GLU A 1 358 ? -9.918 1.659 3.206 1.00 95.56 358 GLU A C 1
ATOM 2881 O O . GLU A 1 358 ? -10.918 2.371 3.241 1.00 95.56 358 GLU A O 1
ATOM 2886 N N . LEU A 1 359 ? -9.993 0.330 3.078 1.00 94.88 359 LEU A N 1
ATOM 2887 C CA . LEU A 1 359 ? -11.268 -0.386 3.016 1.00 94.88 359 LEU A CA 1
ATOM 2888 C C . LEU A 1 359 ? -12.046 -0.274 4.334 1.00 94.88 359 LEU A C 1
ATOM 2890 O O . LEU A 1 359 ? -13.246 -0.012 4.296 1.00 94.88 359 LEU A O 1
ATOM 2894 N N . ALA A 1 360 ? -11.371 -0.424 5.477 1.00 95.12 360 ALA A N 1
ATOM 2895 C CA . ALA A 1 360 ? -11.989 -0.330 6.798 1.00 95.12 360 ALA A CA 1
ATOM 2896 C C . ALA A 1 360 ? -12.495 1.084 7.124 1.00 95.12 360 ALA A C 1
ATOM 2898 O O . ALA A 1 360 ? -13.561 1.235 7.714 1.00 95.12 360 ALA A O 1
ATOM 2899 N N . CYS A 1 361 ? -11.765 2.127 6.724 1.00 94.56 361 CYS A N 1
ATOM 2900 C CA . CYS A 1 361 ? -12.230 3.503 6.897 1.00 94.56 361 CYS A CA 1
ATOM 2901 C C . CYS A 1 361 ? -13.367 3.839 5.920 1.00 94.56 361 CYS A C 1
ATOM 2903 O O . CYS A 1 361 ? -14.361 4.446 6.313 1.00 94.56 361 CYS A O 1
ATOM 2905 N N . ALA A 1 362 ? -13.274 3.382 4.665 1.00 94.12 362 ALA A N 1
ATOM 2906 C CA . ALA A 1 362 ? -14.300 3.633 3.656 1.00 94.12 362 ALA A CA 1
ATOM 2907 C C . ALA A 1 362 ? -15.645 2.963 3.980 1.00 94.12 362 ALA A C 1
ATOM 2909 O O . ALA A 1 362 ? -16.681 3.543 3.666 1.00 94.12 362 ALA A O 1
ATOM 2910 N N . SER A 1 363 ? -15.658 1.786 4.625 1.00 94.19 363 SER A N 1
ATOM 2911 C CA . SER A 1 363 ? -16.909 1.161 5.095 1.00 94.19 363 SER A CA 1
ATOM 2912 C C . SER A 1 363 ? -17.630 1.985 6.160 1.00 94.19 363 SER A C 1
ATOM 2914 O O . SER A 1 363 ? -18.819 1.792 6.383 1.00 94.19 363 SER A O 1
ATOM 2916 N N . GLU A 1 364 ? -16.908 2.904 6.797 1.00 93.44 364 GLU A N 1
ATOM 2917 C CA . GLU A 1 364 ? -17.416 3.843 7.786 1.00 93.44 364 GLU A CA 1
ATOM 2918 C C . GLU A 1 364 ? -17.527 5.272 7.230 1.00 93.44 364 GLU A C 1
ATOM 2920 O O . GLU A 1 364 ? -17.697 6.207 8.008 1.00 93.44 364 GLU A O 1
ATOM 2925 N N . GLU A 1 365 ? -17.434 5.461 5.911 1.00 92.38 365 GLU A N 1
ATOM 2926 C CA . GLU A 1 365 ? -17.507 6.776 5.250 1.00 92.38 365 GLU A CA 1
ATOM 2927 C C . GLU A 1 365 ? -16.421 7.774 5.712 1.00 92.38 365 GLU A C 1
ATOM 2929 O O . GLU A 1 365 ? -16.582 8.983 5.583 1.00 92.38 365 GLU A O 1
ATOM 2934 N N . VAL A 1 366 ? -15.285 7.277 6.217 1.00 93.06 366 VAL A N 1
ATOM 2935 C CA . VAL A 1 366 ? -14.133 8.095 6.634 1.00 93.06 366 VAL A CA 1
ATOM 2936 C C . VAL A 1 366 ? -13.029 8.023 5.583 1.00 93.06 366 VAL A C 1
ATOM 2938 O O . VAL A 1 366 ? -12.650 6.942 5.120 1.00 93.06 366 VAL A O 1
ATOM 2941 N N . HIS A 1 367 ? -12.491 9.182 5.199 1.00 92.00 367 HIS A N 1
ATOM 2942 C CA . HIS A 1 367 ? -11.426 9.262 4.202 1.00 92.00 367 HIS A CA 1
ATOM 2943 C C . HIS A 1 367 ? -10.042 9.032 4.825 1.00 92.00 367 HIS A C 1
ATOM 2945 O O . HIS A 1 367 ? -9.774 9.448 5.951 1.00 92.00 367 HIS A O 1
ATOM 2951 N N . VAL A 1 368 ? -9.148 8.392 4.065 1.00 93.69 368 VAL A N 1
ATOM 2952 C CA . VAL A 1 368 ? -7.753 8.148 4.453 1.00 93.69 368 VAL A CA 1
ATOM 2953 C C . VAL A 1 368 ? -6.828 8.864 3.484 1.00 93.69 368 VAL A C 1
ATOM 2955 O O . VAL A 1 368 ? -6.956 8.696 2.272 1.00 93.69 368 VAL A O 1
ATOM 2958 N N . LEU A 1 369 ? -5.864 9.603 4.026 1.00 92.94 369 LEU A N 1
ATOM 2959 C CA . LEU A 1 369 ? -4.811 10.272 3.272 1.00 92.94 369 LEU A CA 1
ATOM 2960 C C . LEU A 1 369 ? -3.447 9.694 3.663 1.00 92.94 369 LEU A C 1
ATOM 2962 O O . LEU A 1 369 ? -3.096 9.656 4.841 1.00 92.94 369 LEU A O 1
ATOM 2966 N N . PHE A 1 370 ? -2.639 9.292 2.683 1.00 91.94 370 PHE A N 1
ATOM 2967 C CA . PHE A 1 370 ? -1.250 8.901 2.934 1.00 91.94 370 PHE A CA 1
ATOM 2968 C C . PHE A 1 370 ? -0.297 10.022 2.552 1.00 91.94 370 PHE A C 1
ATOM 2970 O O . PHE A 1 370 ? -0.323 10.513 1.418 1.00 91.94 370 PHE A O 1
ATOM 2977 N N . LEU A 1 371 ? 0.593 10.374 3.477 1.00 89.75 371 LEU A N 1
ATOM 2978 C CA . LEU A 1 371 ? 1.627 11.376 3.240 1.00 89.75 371 LEU A CA 1
ATOM 2979 C C . LEU A 1 371 ? 2.570 10.951 2.095 1.00 89.75 371 LEU A C 1
ATOM 2981 O O . LEU A 1 371 ? 2.711 9.759 1.803 1.00 89.75 371 LEU A O 1
ATOM 2985 N N . PRO A 1 372 ? 3.246 11.888 1.415 1.00 86.12 372 PRO A N 1
ATOM 2986 C CA . PRO A 1 372 ? 4.254 11.542 0.420 1.00 86.12 372 PRO A CA 1
ATOM 2987 C C . PRO A 1 372 ? 5.437 10.766 1.035 1.00 86.12 372 PRO A C 1
ATOM 2989 O O . PRO A 1 372 ? 5.881 11.042 2.153 1.00 86.12 372 PRO A O 1
ATOM 2992 N N . LYS A 1 373 ? 5.981 9.783 0.303 1.00 82.50 373 LYS A N 1
ATOM 2993 C CA . LYS A 1 373 ? 7.190 9.054 0.732 1.00 82.50 373 LYS A CA 1
ATOM 2994 C C . LYS A 1 373 ? 8.399 9.984 0.713 1.00 82.50 373 LYS A C 1
ATOM 2996 O O . LYS A 1 373 ? 8.556 10.744 -0.225 1.00 82.50 373 LYS A O 1
ATOM 3001 N N . PHE A 1 374 ? 9.286 9.864 1.699 1.00 75.69 374 PHE A N 1
ATOM 3002 C CA . PHE A 1 374 ? 10.567 10.590 1.746 1.00 75.69 374 PHE A CA 1
ATOM 3003 C C . PHE A 1 374 ? 10.475 12.128 1.792 1.00 75.69 374 PHE A C 1
ATOM 3005 O O . PHE A 1 374 ? 11.501 12.782 1.720 1.00 75.69 374 PHE A O 1
ATOM 3012 N N . HIS A 1 375 ? 9.299 12.715 2.028 1.00 70.12 375 HIS A N 1
ATOM 3013 C CA . HIS A 1 375 ? 9.158 14.156 2.262 1.00 70.12 375 HIS A CA 1
ATOM 3014 C C . HIS A 1 375 ? 9.062 14.436 3.764 1.00 70.12 375 HIS A C 1
ATOM 3016 O O . HIS A 1 375 ? 7.971 14.465 4.329 1.00 70.12 375 HIS A O 1
ATOM 3022 N N . CYS A 1 376 ? 10.203 14.585 4.446 1.00 62.53 376 CYS A N 1
ATOM 3023 C CA . CYS A 1 376 ? 10.215 14.867 5.888 1.00 62.53 376 CYS A CA 1
ATOM 3024 C C . CYS A 1 376 ? 9.583 16.222 6.237 1.00 62.53 376 CYS A C 1
ATOM 3026 O O . CYS A 1 376 ? 8.932 16.320 7.271 1.00 62.53 376 CYS A O 1
ATOM 3028 N N . GLU A 1 377 ? 9.717 17.218 5.362 1.00 65.56 377 GLU A N 1
ATOM 3029 C CA . GLU A 1 377 ? 9.163 18.566 5.545 1.00 65.56 377 GLU A CA 1
ATOM 3030 C C . GLU A 1 377 ? 7.630 18.572 5.527 1.00 65.56 377 GLU A C 1
ATOM 3032 O O . GLU A 1 377 ? 7.006 19.265 6.323 1.00 65.56 377 GLU A O 1
ATOM 3037 N N . LEU A 1 378 ? 7.022 17.731 4.684 1.00 67.00 378 LEU A N 1
ATOM 3038 C CA . LEU A 1 378 ? 5.566 17.579 4.568 1.00 67.00 378 LEU A CA 1
ATOM 3039 C C . LEU A 1 378 ? 4.996 16.529 5.531 1.00 67.00 378 LEU A C 1
ATOM 3041 O O . LEU A 1 378 ? 3.800 16.241 5.512 1.00 67.00 378 LEU A O 1
ATOM 3045 N N . ASN A 1 379 ? 5.846 15.916 6.355 1.00 70.88 379 ASN A N 1
ATOM 3046 C CA . ASN A 1 379 ? 5.425 14.910 7.310 1.00 70.88 379 ASN A CA 1
ATOM 3047 C C . ASN A 1 379 ? 5.197 15.550 8.683 1.00 70.88 379 ASN A C 1
ATOM 3049 O O . ASN A 1 379 ? 6.086 15.554 9.535 1.00 70.88 379 ASN A O 1
ATOM 3053 N N . PHE A 1 380 ? 3.981 16.056 8.896 1.00 68.25 380 PHE A N 1
ATOM 3054 C CA . PHE A 1 380 ? 3.541 16.652 10.164 1.00 68.25 380 PHE A CA 1
ATOM 3055 C C . PHE A 1 380 ? 3.807 15.747 11.375 1.00 68.25 380 PHE A C 1
ATOM 3057 O O . PHE A 1 380 ? 4.199 16.238 12.430 1.00 68.25 380 PHE A O 1
ATOM 3064 N N . ILE A 1 381 ? 3.721 14.422 11.204 1.00 66.88 381 ILE A N 1
ATOM 3065 C CA . ILE A 1 381 ? 4.011 13.441 12.261 1.00 66.88 381 ILE A CA 1
ATOM 3066 C C . ILE A 1 381 ? 5.466 13.589 12.741 1.00 66.88 381 ILE A C 1
ATOM 3068 O O . ILE A 1 381 ? 5.737 13.590 13.940 1.00 66.88 381 ILE A O 1
ATOM 3072 N N . LYS A 1 382 ? 6.423 13.803 11.825 1.00 66.06 382 LYS A N 1
ATOM 3073 C CA . LYS A 1 382 ? 7.835 14.028 12.185 1.00 66.06 382 LYS A CA 1
ATOM 3074 C C . LYS A 1 382 ? 8.056 15.353 12.909 1.00 66.06 382 LYS A C 1
ATOM 3076 O O . LYS A 1 382 ? 8.912 15.416 13.789 1.00 66.06 382 LYS A O 1
ATOM 3081 N N . GLN A 1 383 ? 7.297 16.391 12.561 1.00 67.12 383 GLN A N 1
ATOM 3082 C CA . GLN A 1 383 ? 7.360 17.679 13.254 1.00 67.12 383 GLN A CA 1
ATOM 3083 C C . GLN A 1 383 ? 6.833 17.550 14.693 1.00 67.12 383 GLN A C 1
ATOM 3085 O O . GLN A 1 383 ? 7.499 18.004 15.627 1.00 67.12 383 GLN A O 1
ATOM 3090 N N . CYS A 1 384 ? 5.711 16.843 14.890 1.00 66.06 384 CYS A N 1
ATOM 3091 C CA . CYS A 1 384 ? 5.183 16.509 16.215 1.00 66.06 384 CYS A CA 1
ATOM 3092 C C . CYS A 1 384 ? 6.213 15.744 17.065 1.00 66.06 384 CYS A C 1
ATOM 3094 O O . CYS A 1 384 ? 6.439 16.115 18.218 1.00 66.06 384 CYS A O 1
ATOM 3096 N N . TRP A 1 385 ? 6.909 14.748 16.498 1.00 61.19 385 TRP A N 1
ATOM 3097 C CA . TRP A 1 385 ? 7.979 14.024 17.206 1.00 61.19 385 TRP A CA 1
ATOM 3098 C C . TRP A 1 385 ? 9.184 14.883 17.541 1.00 61.19 385 TRP A C 1
ATOM 3100 O O . TRP A 1 385 ? 9.697 14.788 18.657 1.00 61.19 385 TRP A O 1
ATOM 3110 N N . GLY A 1 386 ? 9.654 15.702 16.598 1.00 61.88 386 GLY A N 1
ATOM 3111 C CA . GLY A 1 386 ? 10.766 16.616 16.844 1.00 61.88 386 GLY A CA 1
ATOM 3112 C C . GLY A 1 386 ? 10.486 17.510 18.052 1.00 61.88 386 GLY A C 1
ATOM 3113 O O . GLY A 1 386 ? 11.339 17.662 18.926 1.00 61.88 386 GLY A O 1
ATOM 3114 N N . HIS A 1 387 ? 9.252 18.008 18.157 1.00 64.81 387 HIS A N 1
ATOM 3115 C CA . HIS A 1 387 ? 8.813 18.819 19.286 1.00 64.81 387 HIS A CA 1
ATOM 3116 C C . HIS A 1 387 ? 8.654 18.013 20.587 1.00 64.81 387 HIS A C 1
ATOM 3118 O O . HIS A 1 387 ? 9.241 18.380 21.604 1.00 64.81 387 HIS A O 1
ATOM 3124 N N . ALA A 1 388 ? 7.927 16.890 20.569 1.00 61.72 388 ALA A N 1
ATOM 3125 C CA . ALA A 1 388 ? 7.703 16.057 21.755 1.00 61.72 388 ALA A CA 1
ATOM 3126 C C . ALA A 1 388 ? 9.014 15.507 22.345 1.00 61.72 388 ALA A C 1
ATOM 3128 O O . ALA A 1 388 ? 9.202 15.503 23.562 1.00 61.72 388 ALA A O 1
ATOM 3129 N N . SER A 1 389 ? 9.947 15.102 21.481 1.00 58.19 389 SER A N 1
ATOM 3130 C CA . SER A 1 389 ? 11.273 14.617 21.884 1.00 58.19 389 SER A CA 1
ATOM 3131 C C . SER A 1 389 ? 12.112 15.743 22.483 1.00 58.19 389 SER A C 1
ATOM 3133 O O . SER A 1 389 ? 12.737 15.552 23.523 1.00 58.19 389 SER A O 1
ATOM 3135 N N . SER A 1 390 ? 12.070 16.941 21.884 1.00 57.47 390 SER A N 1
ATOM 3136 C CA . SER A 1 390 ? 12.749 18.122 22.425 1.00 57.47 390 SER A CA 1
ATOM 3137 C C . SER A 1 390 ? 12.206 18.537 23.795 1.00 57.47 390 SER A C 1
ATOM 3139 O O . SER A 1 390 ? 12.983 19.010 24.621 1.00 57.47 390 SER A O 1
ATOM 3141 N N . MET A 1 391 ? 10.902 18.385 24.051 1.00 56.69 391 MET A N 1
ATOM 3142 C CA . MET A 1 391 ? 10.321 18.646 25.374 1.00 56.69 391 MET A CA 1
ATOM 3143 C C . MET A 1 391 ? 10.755 17.586 26.394 1.00 56.69 391 MET A C 1
ATOM 3145 O O . MET A 1 391 ? 11.193 17.931 27.489 1.00 56.69 391 MET A O 1
ATOM 3149 N N . GLY A 1 392 ? 10.725 16.303 26.018 1.00 52.91 392 GLY A N 1
ATOM 3150 C CA . GLY A 1 392 ? 11.177 15.210 26.885 1.00 52.91 392 GLY A CA 1
ATOM 3151 C C . GLY A 1 392 ? 12.661 15.305 27.264 1.00 52.91 392 GLY A C 1
ATOM 3152 O O . GLY A 1 392 ? 13.022 15.037 28.406 1.00 52.91 392 GLY A O 1
ATOM 3153 N N . GLU A 1 393 ? 13.530 15.748 26.349 1.00 44.97 393 GLU A N 1
ATOM 3154 C CA . GLU A 1 393 ? 14.951 15.995 26.644 1.00 44.97 393 GLU A CA 1
ATOM 3155 C C . GLU A 1 393 ? 15.185 17.188 27.585 1.00 44.97 393 GLU A C 1
ATOM 3157 O O . GLU A 1 393 ? 16.185 17.209 28.305 1.00 44.97 393 GLU A O 1
ATOM 3162 N N . GLN A 1 394 ? 14.279 18.172 27.610 1.00 39.53 394 GLN A N 1
ATOM 3163 C CA . GLN A 1 394 ? 14.349 19.303 28.542 1.00 39.53 394 GLN A CA 1
ATOM 3164 C C . GLN A 1 394 ? 13.881 18.934 29.958 1.00 39.53 394 GLN A C 1
ATOM 3166 O O . GLN A 1 394 ? 14.361 19.529 30.924 1.00 39.53 394 GLN A O 1
ATOM 3171 N N . GLU A 1 395 ? 12.999 17.941 30.100 1.00 33.94 395 GLU A N 1
ATOM 3172 C CA . GLU A 1 395 ? 12.464 17.497 31.396 1.00 33.94 395 GLU A CA 1
ATOM 3173 C C . GLU A 1 395 ? 13.310 16.422 32.098 1.00 33.94 395 GLU A C 1
ATOM 3175 O O . GLU A 1 395 ? 13.138 16.204 33.298 1.00 33.94 395 GLU A O 1
ATOM 3180 N N . ILE A 1 396 ? 14.258 15.772 31.410 1.00 32.28 396 ILE A N 1
ATOM 3181 C CA . ILE A 1 396 ? 15.185 14.818 32.038 1.00 32.28 396 ILE A CA 1
ATOM 3182 C C . ILE A 1 396 ? 16.368 15.594 32.647 1.00 32.28 396 ILE A C 1
ATOM 3184 O O . ILE A 1 396 ? 17.198 16.136 31.909 1.00 32.28 396 ILE A O 1
ATOM 3188 N N . PRO A 1 397 ? 16.537 15.628 33.986 1.00 31.41 397 PRO A N 1
ATOM 3189 C CA . PRO A 1 397 ? 17.716 16.236 34.584 1.00 31.41 397 PRO A CA 1
ATOM 3190 C C . PRO A 1 397 ? 18.964 15.495 34.096 1.00 31.41 397 PRO A C 1
ATOM 3192 O O . PRO A 1 397 ? 19.049 14.270 34.201 1.00 31.41 397 PRO A O 1
ATOM 3195 N N . ARG A 1 398 ? 19.983 16.232 33.636 1.00 36.97 398 ARG A N 1
ATOM 3196 C CA . ARG A 1 398 ? 21.305 15.704 33.225 1.00 36.97 398 ARG A CA 1
ATOM 3197 C C . ARG A 1 398 ? 22.088 14.980 34.345 1.00 36.97 398 ARG A C 1
ATOM 3199 O O . ARG A 1 398 ? 23.287 14.758 34.210 1.00 36.97 398 ARG A O 1
ATOM 3206 N N . SER A 1 399 ? 21.459 14.633 35.468 1.00 35.03 399 SER A N 1
ATOM 3207 C CA . SER A 1 399 ? 22.101 14.080 36.664 1.00 35.03 399 SER A CA 1
ATOM 3208 C C . SER A 1 399 ? 22.077 12.551 36.768 1.00 35.03 399 SER A C 1
ATOM 3210 O O . SER A 1 399 ? 22.456 12.026 37.809 1.00 35.03 399 SER A O 1
ATOM 3212 N N . LEU A 1 400 ? 21.685 11.814 35.724 1.00 37.28 400 LEU A N 1
ATOM 3213 C CA . LEU A 1 400 ? 21.791 10.347 35.693 1.00 37.28 400 LEU A CA 1
ATOM 3214 C C . LEU A 1 400 ? 22.908 9.881 34.749 1.00 37.28 400 LEU A C 1
ATOM 3216 O O . LEU A 1 400 ? 22.701 9.071 33.851 1.00 37.28 400 LEU A O 1
ATOM 3220 N N . SER A 1 401 ? 24.119 10.395 34.968 1.00 30.98 401 SER A N 1
ATOM 3221 C CA . SER A 1 401 ? 25.335 9.745 34.471 1.00 30.98 401 SER A CA 1
ATOM 3222 C C . SER A 1 401 ? 25.633 8.537 35.370 1.00 30.98 401 SER A C 1
ATOM 3224 O O . SER A 1 401 ? 25.708 8.723 36.588 1.00 30.98 401 SER A O 1
ATOM 3226 N N . PRO A 1 402 ? 25.812 7.312 34.841 1.00 34.47 402 PRO A N 1
ATOM 3227 C CA . PRO A 1 402 ? 26.220 6.179 35.665 1.00 34.47 402 PRO A CA 1
ATOM 3228 C C . PRO A 1 402 ? 27.596 6.459 36.298 1.00 34.47 402 PRO A C 1
ATOM 3230 O O . PRO A 1 402 ? 28.450 7.074 35.646 1.00 34.47 402 PRO A O 1
ATOM 3233 N N . PRO A 1 403 ? 27.837 6.047 37.558 1.00 34.19 403 PRO A N 1
ATOM 3234 C CA . PRO A 1 403 ? 29.134 6.237 38.189 1.00 34.19 403 PRO A CA 1
ATOM 3235 C C . PRO A 1 403 ? 30.204 5.501 37.380 1.00 34.19 403 PRO A C 1
ATOM 3237 O O . PRO A 1 403 ? 30.027 4.341 37.003 1.00 34.19 403 PRO A O 1
ATOM 3240 N N . LYS A 1 404 ? 31.316 6.193 37.108 1.00 36.34 404 LYS A N 1
ATOM 3241 C CA . LYS A 1 404 ? 32.529 5.565 36.584 1.00 36.34 404 LYS A CA 1
ATOM 3242 C C . LYS A 1 404 ? 32.937 4.467 37.565 1.00 36.34 404 LYS A C 1
ATOM 3244 O O . LYS A 1 404 ? 33.232 4.755 38.721 1.00 36.34 404 LYS A O 1
ATOM 3249 N N . LEU A 1 405 ? 32.903 3.222 37.109 1.00 34.56 405 LEU A N 1
ATOM 3250 C CA . LEU A 1 405 ? 33.543 2.119 37.809 1.00 34.56 405 LEU A CA 1
ATOM 3251 C C . LEU A 1 405 ? 35.050 2.267 37.592 1.00 34.56 405 LEU A C 1
ATOM 3253 O O . LEU A 1 405 ? 35.556 1.959 36.516 1.00 34.56 405 LEU A O 1
ATOM 3257 N N . ASP A 1 406 ? 35.734 2.783 38.608 1.00 37.53 406 ASP A N 1
ATOM 3258 C CA . ASP A 1 406 ? 37.172 2.599 38.775 1.00 37.53 406 ASP A CA 1
ATOM 3259 C C . ASP A 1 406 ? 37.412 1.166 39.280 1.00 37.53 406 ASP A C 1
ATOM 3261 O O . ASP A 1 406 ? 37.046 0.831 40.410 1.00 37.53 406 ASP A O 1
ATOM 3265 N N . SER A 1 407 ? 37.973 0.299 38.435 1.00 36.12 407 SER A N 1
ATOM 3266 C CA . SER A 1 407 ? 38.986 -0.728 38.770 1.00 36.12 407 SER A CA 1
ATOM 3267 C C . SER A 1 407 ? 39.515 -1.403 37.511 1.00 36.12 407 SER A C 1
ATOM 3269 O O . SER A 1 407 ? 38.693 -1.912 36.717 1.00 36.12 407 SER A O 1
#

InterPro domains:
  IPR036397 Ribonuclease H superfamily [G3DSA:3.30.420.10] (113-401)

pLDDT: mean 75.7, std 18.51, range [24.23, 95.56]

Sequence (407 aa):
MPSQNHISSTKVPPTNPYGGWNSSHLEDPDIANEIHEHLQSIGKYVRAQDIDDYLDKEDVRTRFQIKETISLVTAKRWMHRMDYRWTHNLKGQYVDGHERDDVIWYHQNVFLKQWAKMEEYMHTWDPDESVNNTNHPADSTSSPHKKICIWFHDKNETTTPYTKGEGASLMVADFVLADHGWLCSPNGKESARVLFKAGKSQDGYFTNDDIVAQSQNTIKQVKEHFPGEDHVFVFDNATTHLKRPDDTILAHKMPKYPSKEGTNWGIEVTAKDVAGKIIYRTDGKPSKVKVQMGDSTFADGSPQSLYFPNGHPRAGIFKGMAIILKERGYSDMSRLNIAVADVLYNEPNFINVKSTLELACASEEVHVLFLPKFHCELNFIKQCWGHASSMGEQEIPRSLSPPKLDS

Secondary structure (DSSP, 8-state):
-----------PPP--SS------GGGSHHHHHHHHHHHHHH-TT--HHHHHHHHTSHHHHHHTT-SSPPPHHHHHHHHHHTT-------TT----GGGSHHHHHHIIIIIHHHHHHHHTTBPP--SS-SS------S---S--PPEEEEEEEEE----S-----SSPEEEEEEEEETTTEE-B-TTSS-B--EEEEEBTTTTB---HHHHHHHHHHHHHHHHHH-TTEEEEEEE---TTTTPPPTT---GGGS-SSPPPTT----EEEE-B-TTSPBPBPTTSSBPEEEEPPPPEE-TTS-EE-SBPPTTSTTTTSB--HHHHHHHTT---GGG--S-HHHHHHTSHHHH-PPPHHHHHHHTTT-EEEEPPTT-STT-HHHHHHHHHHHHHHHHS-TT-PPP----

Organism: NCBI:txid930991

Foldseek 3Di:
DDDDDDDDDPPPDDDDPDDDDPDDLCVPPVLVVVLVVQQVVVPDDDALVSQQVVCPDPVNCVVSVPPHTDDSVVSVVSCVVNVNDDDDPDPPDDDQCCPPPVLVCCVVPPFVVVCVVLVLQEWDDDPVDPDTDRNDDPDDPDPPDFHEWEWEWAWDDDPDDDPPPPDWDKIKIFIQTPVPGTDAAPVRPDHLIDIAGDDLPGRHDCALVNVLVSVLVSLVSCCVRPVRHAYEYEYAPDPRPQAFPQQADQLVPFAQAWDDPVDAAAGWDFDADPVRHFDADPVRHGDTDGDHHDWFAAPVRHTHDQAADPPDPRGRIGGHLQVSVVVNVDDRCVPPPDSSSVVVCPPPRNVPGGHPNQVSCVVSVYHYHYFRPSPCVRNVSNVVVVVVVVVVVVPDPPPPDPDPDDD